Protein AF-A0A974S6L2-F1 (afdb_monomer_lite)

Radius of gyration: 39.84 Å; chains: 1; bounding box: 87×86×102 Å

pLDDT: mean 83.24, std 13.56, range [31.78, 98.56]

Foldseek 3Di:
DAEEEEEEAAQQAQRLLLQQLLCVVCPPDPVYHYYYAYQHHDWFDFHDPLRQVCCCPPVVTHRRVDIYHHDDVVSQVRHQAYEYQDPVVLVSCCLVPVSNNVRYDHLQNLVDPDDPRHQDDCPPHDSVSSNVSSVSSNVSSVSVVVVVVPDPPDPPPPPDCCRVPVPVVVVVVVVSVCVVVDDDDQLLDDDDDPVVVDVVPDPVVVDDFPDAQVDTPDPDCVVVNVVQVVVFVCVCVLQVHPGDDPPQPDLLSVLVVVCVVQHFFAAEEEEADVVLFADCSQQPCVGPN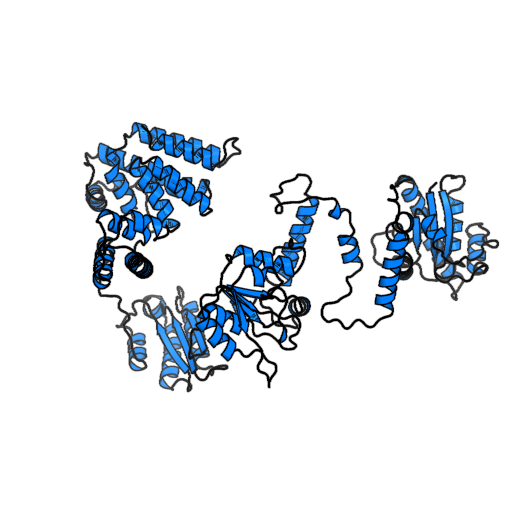VVRYHYDHFHADPPPSHGPLVVVLVCCQVRLGQEYEAEGRDRDDADPLLSVVVSCVVSVHHYHYSCSSCSVVSSVVNHDRNRCSVVVPPDDDDDAAEDEFELDDPALVNNLVSLVVLVVQQADDGDPHLAHEYEHEANCCQPDPVNVVDPVSVVSLVVSLVDLVVPTDHRYHYHYYHDPGDCPDPSNVSVVVRDPDDDPDDPDDDDDDDLVNVLVVLQVVLVVLVADEDPLLSVLLCLQQPPDVVLSNVLSVQVSVVCVVDPDRYHYNVNCVPRRDRDLVSLLVQLLLCLLQLPLVSVLVSLVVNVVVPHDLVRSLVRRQLVSLVLLLLLLVLCVVVVNAQDPFLVRSVVVVVPDPCVSCVPADADPVRHHPSHSSSSSSNSSVVDDNVLSVVLNVLSVVLNVPSVDPHPDDSSRSSSVSSCSSRPD

Structure (mmCIF, N/CA/C/O backbone):
data_AF-A0A974S6L2-F1
#
_entry.id   AF-A0A974S6L2-F1
#
loop_
_atom_site.group_PDB
_atom_site.id
_atom_site.type_symbol
_atom_site.label_atom_id
_atom_site.label_alt_id
_atom_site.label_comp_id
_atom_site.label_asym_id
_atom_site.label_entity_id
_atom_site.label_seq_id
_atom_site.pdbx_PDB_ins_code
_atom_site.Cartn_x
_atom_site.Cartn_y
_atom_site.Cartn_z
_atom_site.occupancy
_atom_site.B_iso_or_equiv
_atom_site.auth_seq_id
_atom_site.auth_comp_id
_atom_site.auth_asym_id
_atom_site.auth_atom_id
_atom_site.pdbx_PDB_model_num
ATOM 1 N N . MET A 1 1 ? 29.147 -1.189 -41.803 1.00 69.25 1 MET A N 1
ATOM 2 C CA . MET A 1 1 ? 28.823 -2.355 -42.649 1.00 69.25 1 MET A CA 1
ATOM 3 C C . MET A 1 1 ? 27.798 -3.178 -41.890 1.00 69.25 1 MET A C 1
ATOM 5 O O . MET A 1 1 ? 28.073 -3.538 -40.750 1.00 69.25 1 MET A O 1
ATOM 9 N N . GLN A 1 2 ? 26.597 -3.354 -42.437 1.00 81.25 2 GLN A N 1
ATOM 10 C CA . GLN A 1 2 ? 25.558 -4.180 -41.818 1.00 81.25 2 GLN A CA 1
ATOM 11 C C . GLN A 1 2 ? 25.940 -5.656 -41.990 1.00 81.25 2 GLN A C 1
ATOM 13 O O . GLN A 1 2 ? 26.439 -6.053 -43.038 1.00 81.25 2 GLN A O 1
ATOM 18 N N . SER A 1 3 ? 25.723 -6.470 -40.961 1.00 89.69 3 SER A N 1
ATOM 19 C CA . SER A 1 3 ? 25.975 -7.914 -41.003 1.00 89.69 3 SER A CA 1
ATOM 20 C C . SER A 1 3 ? 24.705 -8.675 -40.630 1.00 89.69 3 SER A C 1
ATOM 22 O O . SER A 1 3 ? 24.141 -8.449 -39.553 1.00 89.69 3 SER A O 1
ATOM 24 N N . VAL A 1 4 ? 24.241 -9.537 -41.532 1.00 92.75 4 VAL A N 1
ATOM 25 C CA . VAL A 1 4 ? 23.023 -10.340 -41.401 1.00 92.75 4 VAL A CA 1
ATOM 26 C C . VAL A 1 4 ? 23.408 -11.802 -41.204 1.00 92.75 4 VAL A C 1
ATOM 28 O O . VAL A 1 4 ? 24.105 -12.388 -42.034 1.00 92.75 4 VAL A O 1
ATOM 31 N N . LEU A 1 5 ? 22.924 -12.400 -40.118 1.00 95.69 5 LEU A N 1
ATOM 32 C CA . LEU A 1 5 ? 23.161 -13.800 -39.782 1.00 95.69 5 LEU A CA 1
ATOM 33 C C . LEU A 1 5 ? 21.852 -14.593 -39.801 1.00 95.69 5 LEU A C 1
ATOM 35 O O . LEU A 1 5 ? 20.936 -14.310 -39.030 1.00 95.69 5 LEU A O 1
ATOM 39 N N . PHE A 1 6 ? 21.782 -15.636 -40.624 1.00 96.94 6 PHE A N 1
ATOM 40 C CA . PHE A 1 6 ? 20.682 -16.600 -40.603 1.00 96.94 6 PHE A CA 1
ATOM 41 C C . PHE A 1 6 ? 21.025 -17.817 -39.746 1.00 96.94 6 PHE A C 1
ATOM 43 O O . PHE A 1 6 ? 22.041 -18.482 -39.958 1.00 96.94 6 PHE A O 1
ATOM 50 N N . VAL A 1 7 ? 20.142 -18.174 -38.819 1.00 96.44 7 VAL A N 1
ATOM 51 C CA . VAL A 1 7 ? 20.347 -19.293 -37.896 1.00 96.44 7 VAL A CA 1
ATOM 52 C C . VAL A 1 7 ? 19.223 -20.313 -38.047 1.00 96.44 7 VAL A C 1
ATOM 54 O O . VAL A 1 7 ? 18.043 -19.980 -37.990 1.00 96.44 7 VAL A O 1
ATOM 57 N N . CYS A 1 8 ? 19.590 -21.581 -38.231 1.00 94.62 8 CYS A N 1
ATOM 58 C CA . CYS A 1 8 ? 18.655 -22.707 -38.145 1.00 94.62 8 CYS A CA 1
ATOM 59 C C . CYS A 1 8 ? 19.237 -23.825 -37.263 1.00 94.62 8 CYS A C 1
ATOM 61 O O . CYS A 1 8 ? 20.198 -23.595 -36.534 1.00 94.62 8 CYS A O 1
ATOM 63 N N . ALA A 1 9 ? 18.665 -25.032 -37.290 1.00 91.38 9 ALA A N 1
ATOM 64 C CA . ALA A 1 9 ? 19.163 -26.143 -36.478 1.00 91.38 9 ALA A CA 1
ATOM 65 C C . ALA A 1 9 ? 20.554 -26.625 -36.939 1.00 91.38 9 ALA A C 1
ATOM 67 O O . ALA A 1 9 ? 21.530 -26.434 -36.222 1.00 91.38 9 ALA A O 1
ATOM 68 N N . GLY A 1 10 ? 20.654 -27.207 -38.140 1.00 90.06 10 GLY A N 1
ATOM 69 C CA . GLY A 1 10 ? 21.880 -27.871 -38.611 1.00 90.06 10 GLY A CA 1
ATOM 70 C C . GLY A 1 10 ? 22.750 -27.081 -39.594 1.00 90.06 10 GLY A C 1
ATOM 71 O O . GLY A 1 10 ? 23.815 -27.554 -39.959 1.00 90.06 10 GLY A O 1
ATOM 72 N N . ASN A 1 11 ? 22.316 -25.902 -40.057 1.00 95.81 11 ASN A N 1
ATOM 73 C CA . ASN A 1 11 ? 23.003 -25.109 -41.095 1.00 95.81 11 ASN A CA 1
ATOM 74 C C . ASN A 1 11 ? 23.306 -25.860 -42.408 1.00 95.81 11 ASN A C 1
ATOM 76 O O . ASN A 1 11 ? 24.279 -25.572 -43.097 1.00 95.81 11 ASN A O 1
ATOM 80 N N . THR A 1 12 ? 22.433 -26.795 -42.780 1.00 94.06 12 THR A N 1
ATOM 81 C CA . THR A 1 12 ? 22.523 -27.567 -44.031 1.00 94.06 12 THR A CA 1
ATOM 82 C C . THR A 1 12 ? 21.335 -27.337 -44.968 1.00 94.06 12 THR A C 1
ATOM 84 O O . THR A 1 12 ? 21.364 -27.775 -46.110 1.00 94.06 12 THR A O 1
ATOM 87 N N . CYS A 1 13 ? 20.271 -26.664 -44.516 1.00 93.56 13 CYS A N 1
ATOM 88 C CA . CYS A 1 13 ? 19.044 -26.504 -45.300 1.00 93.56 13 CYS A CA 1
ATOM 89 C C . CYS A 1 13 ? 18.473 -25.080 -45.222 1.00 93.56 13 CYS A C 1
ATOM 91 O O . CYS A 1 13 ? 18.769 -24.253 -46.079 1.00 93.56 13 CYS A O 1
ATOM 93 N N . ARG A 1 14 ? 17.703 -24.755 -44.173 1.00 96.06 14 ARG A N 1
ATOM 94 C CA . ARG A 1 14 ? 16.957 -23.484 -44.067 1.00 96.06 14 ARG A CA 1
ATOM 95 C C . ARG A 1 14 ? 17.845 -22.235 -44.067 1.00 96.06 14 ARG A C 1
ATOM 97 O O . ARG A 1 14 ? 17.614 -21.327 -44.857 1.00 96.06 14 ARG A O 1
ATOM 104 N N . SER A 1 15 ? 18.861 -22.174 -43.199 1.00 96.25 15 SER A N 1
ATOM 105 C CA . SER A 1 15 ? 19.724 -20.984 -43.122 1.00 96.25 15 SER A CA 1
ATOM 106 C C . SER A 1 15 ? 20.650 -20.783 -44.332 1.00 96.25 15 SER A C 1
ATOM 108 O O . SER A 1 15 ? 20.772 -19.634 -44.748 1.00 96.25 15 SER A O 1
ATOM 110 N N . PRO A 1 16 ? 21.201 -21.835 -44.975 1.00 96.50 16 PRO A N 1
ATOM 111 C CA . PRO A 1 16 ? 21.892 -21.688 -46.261 1.00 96.50 16 PRO A CA 1
ATOM 112 C C . PRO A 1 16 ? 20.979 -21.203 -47.391 1.00 96.50 16 PRO A C 1
ATOM 114 O O . PRO A 1 16 ? 21.386 -20.344 -48.168 1.00 96.50 16 PRO A O 1
ATOM 117 N N . MET A 1 17 ? 19.730 -21.692 -47.461 1.00 96.62 17 MET A N 1
ATOM 118 C CA . MET A 1 17 ? 18.756 -21.189 -48.439 1.00 96.62 17 MET A CA 1
ATOM 119 C C . MET A 1 17 ? 18.485 -19.695 -48.243 1.00 96.62 17 MET A C 1
ATOM 121 O O . MET A 1 17 ? 18.518 -18.938 -49.210 1.00 96.62 17 MET A O 1
ATOM 125 N N . ALA A 1 18 ? 18.275 -19.257 -47.000 1.00 96.25 18 ALA A N 1
ATOM 126 C CA . ALA A 1 18 ? 18.047 -17.847 -46.688 1.00 96.25 18 ALA A CA 1
ATOM 127 C C . ALA A 1 18 ? 19.261 -16.958 -47.021 1.00 96.25 18 ALA A C 1
ATOM 129 O O . ALA A 1 18 ? 19.095 -15.904 -47.634 1.00 96.25 18 ALA A O 1
ATOM 130 N N . GLU A 1 19 ? 20.476 -17.404 -46.680 1.00 96.25 19 GLU A N 1
ATOM 131 C CA . GLU A 1 19 ? 21.725 -16.713 -47.027 1.00 96.25 19 GLU A CA 1
ATOM 132 C C . GLU A 1 19 ? 21.872 -16.547 -48.544 1.00 96.25 19 GLU A C 1
ATOM 134 O O . GLU A 1 19 ? 22.119 -15.439 -49.023 1.00 96.25 19 GLU A O 1
ATOM 139 N N . ALA A 1 20 ? 21.693 -17.631 -49.299 1.00 95.81 20 ALA A N 1
ATOM 140 C CA . ALA A 1 20 ? 21.853 -17.649 -50.747 1.00 95.81 20 ALA A CA 1
ATOM 141 C C . ALA A 1 20 ? 20.822 -16.754 -51.457 1.00 95.81 20 ALA A C 1
ATOM 143 O O . ALA A 1 20 ? 21.174 -15.962 -52.334 1.00 95.81 20 ALA A O 1
ATOM 144 N N . LEU A 1 21 ? 19.557 -16.826 -51.032 1.00 95.50 21 LEU A N 1
ATOM 145 C CA . LEU A 1 21 ? 18.475 -16.001 -51.568 1.00 95.50 21 LEU A CA 1
ATOM 146 C C . LEU A 1 21 ? 18.695 -14.511 -51.280 1.00 95.50 21 LEU A C 1
ATOM 148 O O . LEU A 1 21 ? 18.502 -13.690 -52.178 1.00 95.50 21 LEU A O 1
ATOM 152 N N . LEU A 1 22 ? 19.144 -14.146 -50.070 1.00 93.12 22 LEU A N 1
ATOM 153 C CA . LEU A 1 22 ? 19.432 -12.745 -49.752 1.00 93.12 22 LEU A CA 1
ATOM 154 C C . LEU A 1 22 ? 20.644 -12.232 -50.537 1.00 93.12 22 LEU A C 1
ATOM 156 O O . LEU A 1 22 ? 20.583 -11.134 -51.081 1.00 93.12 22 LEU A O 1
ATOM 160 N N . LYS A 1 23 ? 21.715 -13.029 -50.658 1.00 93.06 23 LYS A N 1
ATOM 161 C CA . LYS A 1 23 ? 22.891 -12.672 -51.471 1.00 93.06 23 LYS A CA 1
ATOM 162 C C . LYS A 1 23 ? 22.513 -12.389 -52.924 1.00 93.06 23 LYS A C 1
ATOM 164 O O . LYS A 1 23 ? 22.957 -11.387 -53.474 1.00 93.06 23 LYS A O 1
ATOM 169 N N . LYS A 1 24 ? 21.641 -13.212 -53.518 1.00 92.00 24 LYS A N 1
ATOM 170 C CA . LYS A 1 24 ? 21.125 -12.973 -54.874 1.00 92.00 24 LYS A CA 1
ATOM 171 C C . LYS A 1 24 ? 20.334 -11.665 -54.977 1.00 92.00 24 LYS A C 1
ATOM 173 O O . LYS A 1 24 ? 20.455 -10.972 -55.978 1.00 92.00 24 LYS A O 1
ATOM 178 N N . LEU A 1 25 ? 19.533 -11.328 -53.965 1.00 89.62 25 LEU A N 1
ATOM 179 C CA . LEU A 1 25 ? 18.742 -10.091 -53.946 1.00 89.62 25 LEU A CA 1
ATOM 180 C C . LEU A 1 25 ? 19.584 -8.827 -53.727 1.00 89.62 25 LEU A C 1
ATOM 182 O O . LEU A 1 25 ? 19.201 -7.760 -54.196 1.00 89.62 25 LEU A O 1
ATOM 186 N N . LEU A 1 26 ? 20.702 -8.931 -53.005 1.00 88.56 26 LEU A N 1
ATOM 187 C CA . LEU A 1 26 ? 21.591 -7.800 -52.732 1.00 88.56 26 LEU A CA 1
ATOM 188 C C . LEU A 1 26 ? 22.419 -7.374 -53.955 1.00 88.56 26 LEU A C 1
ATOM 190 O O . LEU A 1 26 ? 22.879 -6.232 -53.985 1.00 88.56 26 LEU A O 1
ATOM 194 N N . CYS A 1 27 ? 22.578 -8.242 -54.962 1.00 81.31 27 CYS A N 1
ATOM 195 C CA . CYS A 1 27 ? 23.383 -7.996 -56.164 1.00 81.31 27 CYS A CA 1
ATOM 196 C C . CYS A 1 27 ? 24.783 -7.436 -55.818 1.00 81.31 27 CYS A C 1
ATOM 198 O O . CYS A 1 27 ? 25.618 -8.172 -55.299 1.00 81.31 27 CYS A O 1
ATOM 200 N N . ASP A 1 28 ? 25.014 -6.136 -56.062 1.00 76.12 28 ASP A N 1
ATOM 201 C CA . ASP A 1 28 ? 26.294 -5.435 -55.873 1.00 76.12 28 ASP A CA 1
ATOM 202 C C . ASP A 1 28 ? 26.388 -4.614 -54.567 1.00 76.12 28 ASP A C 1
ATOM 204 O O . ASP A 1 28 ? 27.346 -3.851 -54.388 1.00 76.12 28 ASP A O 1
ATOM 208 N N . ARG A 1 29 ? 25.427 -4.725 -53.633 1.00 81.50 29 ARG A N 1
ATOM 209 C CA . ARG A 1 29 ? 25.523 -4.035 -52.330 1.00 81.50 29 ARG A CA 1
ATOM 210 C C . ARG A 1 29 ? 26.719 -4.550 -51.530 1.00 81.50 29 ARG A C 1
ATOM 212 O O . ARG A 1 29 ? 26.717 -5.679 -51.050 1.00 81.50 29 ARG A O 1
ATOM 219 N N . LYS A 1 30 ? 27.729 -3.695 -51.345 1.00 78.50 30 LYS A N 1
ATOM 220 C CA . LYS A 1 30 ? 28.948 -4.002 -50.567 1.00 78.50 30 LYS A CA 1
ATOM 221 C C . LYS A 1 30 ? 28.870 -3.576 -49.100 1.00 78.50 30 LYS A C 1
ATOM 223 O O . LYS A 1 30 ? 29.778 -3.858 -48.327 1.00 78.50 30 LYS A O 1
ATOM 228 N N . ASP A 1 31 ? 27.814 -2.876 -48.716 1.00 83.56 31 ASP A N 1
ATOM 229 C CA . ASP A 1 31 ? 27.569 -2.381 -47.362 1.00 83.56 31 ASP A CA 1
ATOM 230 C C . ASP A 1 31 ? 26.888 -3.415 -46.450 1.00 83.56 31 ASP A C 1
ATOM 232 O O . ASP A 1 31 ? 26.878 -3.218 -45.229 1.00 83.56 31 ASP A O 1
ATOM 236 N N . VAL A 1 32 ? 26.379 -4.515 -47.024 1.00 86.94 32 VAL A N 1
ATOM 237 C CA . VAL A 1 32 ? 25.699 -5.611 -46.324 1.00 86.94 32 VAL A CA 1
ATOM 238 C C . VAL A 1 32 ? 26.458 -6.920 -46.513 1.00 86.94 32 VAL A C 1
ATOM 240 O O . VAL A 1 32 ? 26.671 -7.392 -47.626 1.00 86.94 32 VAL A O 1
ATOM 243 N N . GLU A 1 33 ? 26.811 -7.550 -45.403 1.00 90.81 33 GLU A N 1
ATOM 244 C CA . GLU A 1 33 ? 27.463 -8.849 -45.369 1.00 90.81 33 GLU A CA 1
ATOM 245 C C . GLU A 1 33 ? 26.489 -9.917 -44.857 1.00 90.81 33 GLU A C 1
ATOM 247 O O . GLU A 1 33 ? 25.816 -9.703 -43.849 1.00 90.81 33 GLU A O 1
ATOM 252 N N . VAL A 1 34 ? 26.404 -11.074 -45.523 1.00 93.50 34 VAL A N 1
ATOM 253 C CA . VAL A 1 34 ? 25.413 -12.117 -45.199 1.00 93.50 34 VAL A CA 1
ATOM 254 C C . VAL A 1 34 ? 26.086 -13.454 -44.923 1.00 93.50 34 VAL A C 1
ATOM 256 O O . VAL A 1 34 ? 26.905 -13.922 -45.719 1.00 93.50 34 VAL A O 1
ATOM 259 N N . TRP A 1 35 ? 25.683 -14.082 -43.821 1.00 94.06 35 TRP A N 1
ATOM 260 C CA . TRP A 1 35 ? 26.220 -15.346 -43.329 1.00 94.06 35 TRP A CA 1
ATOM 261 C C . TRP A 1 35 ? 25.107 -16.246 -42.790 1.00 94.06 35 TRP A C 1
ATOM 263 O O . TRP A 1 35 ? 24.024 -15.778 -42.429 1.00 94.06 35 TRP A O 1
ATOM 273 N N . SER A 1 36 ? 25.392 -17.540 -42.652 1.00 96.38 36 SER A N 1
ATOM 274 C CA . SER A 1 36 ? 24.531 -18.474 -41.931 1.00 96.38 36 SER A CA 1
ATOM 275 C C . SER A 1 36 ? 25.306 -19.374 -40.974 1.00 96.38 36 SER A C 1
ATOM 277 O O . SER A 1 36 ? 26.464 -19.707 -41.215 1.00 96.38 36 SER A O 1
ATOM 279 N N . ALA A 1 37 ? 24.650 -19.778 -39.886 1.00 96.56 37 ALA A N 1
ATOM 280 C CA . ALA A 1 37 ? 25.166 -20.719 -38.894 1.00 96.56 37 ALA A CA 1
ATOM 281 C C . ALA A 1 37 ? 24.037 -21.606 -38.339 1.00 96.56 37 ALA A C 1
ATOM 283 O O . ALA A 1 37 ? 22.864 -21.468 -38.728 1.00 96.56 37 ALA A O 1
ATOM 284 N N . GLY A 1 38 ? 24.377 -22.564 -37.472 1.00 94.06 38 GLY A N 1
ATOM 285 C CA . GLY A 1 38 ? 23.402 -23.486 -36.885 1.00 94.06 38 GLY A CA 1
ATOM 286 C C . GLY A 1 38 ? 23.594 -23.719 -35.394 1.00 94.06 38 GLY A C 1
ATOM 287 O O . GLY A 1 38 ? 24.715 -23.893 -34.932 1.00 94.06 38 GLY A O 1
ATOM 288 N N . LEU A 1 39 ? 22.485 -23.749 -34.651 1.00 88.50 39 LEU A N 1
ATOM 289 C CA . LEU A 1 39 ? 22.474 -23.956 -33.194 1.00 88.50 39 LEU A CA 1
ATOM 290 C C . LEU A 1 39 ? 23.017 -25.332 -32.779 1.00 88.50 39 LEU A C 1
ATOM 292 O O . LEU A 1 39 ? 23.570 -25.459 -31.696 1.00 88.50 39 LEU A O 1
ATOM 296 N N . HIS A 1 40 ? 22.850 -26.340 -33.639 1.00 84.88 40 HIS A N 1
ATOM 297 C CA . HIS A 1 40 ? 23.263 -27.734 -33.420 1.00 84.88 40 HIS A CA 1
ATOM 298 C C . HIS A 1 40 ? 24.044 -28.273 -34.625 1.00 84.88 40 HIS A C 1
ATOM 300 O O . HIS A 1 40 ? 23.980 -29.459 -34.944 1.00 84.88 40 HIS A O 1
ATOM 306 N N . ALA A 1 41 ? 24.705 -27.389 -35.376 1.00 85.31 41 ALA A N 1
ATOM 307 C CA . ALA A 1 41 ? 25.393 -27.782 -36.596 1.00 85.31 41 ALA A CA 1
ATOM 308 C C . ALA A 1 41 ? 26.688 -28.534 -36.282 1.00 85.31 41 ALA A C 1
ATOM 310 O O . ALA A 1 41 ? 27.543 -28.048 -35.543 1.00 85.31 41 ALA A O 1
ATOM 311 N N . LEU A 1 42 ? 26.867 -29.685 -36.929 1.00 81.44 42 LEU A N 1
ATOM 312 C CA . LEU A 1 42 ? 28.190 -30.277 -37.085 1.00 81.44 42 LEU A CA 1
ATOM 313 C C . LEU A 1 42 ? 29.004 -29.393 -38.030 1.00 81.44 42 LEU A C 1
ATOM 315 O O . LEU A 1 42 ? 28.463 -28.852 -38.996 1.00 81.44 42 LEU A O 1
ATOM 319 N N . SER A 1 43 ? 30.295 -29.227 -37.757 1.00 84.56 43 SER A N 1
ATOM 320 C CA . SER A 1 43 ? 31.164 -28.454 -38.642 1.00 84.56 43 SER A CA 1
ATOM 321 C C . SER A 1 43 ? 31.400 -29.208 -39.954 1.00 84.56 43 SER A C 1
ATOM 323 O O . SER A 1 43 ? 31.615 -30.419 -39.949 1.00 84.56 43 SER A O 1
ATOM 325 N N . ASN A 1 44 ? 31.399 -28.476 -41.067 1.00 90.38 44 ASN A N 1
ATOM 326 C CA . ASN A 1 44 ? 31.810 -28.937 -42.391 1.00 90.38 44 ASN A CA 1
ATOM 327 C C . ASN A 1 44 ? 30.892 -29.966 -43.089 1.00 90.38 44 ASN A C 1
ATOM 329 O O . ASN A 1 44 ? 31.326 -30.639 -44.025 1.00 90.38 44 ASN A O 1
ATOM 333 N N . ALA A 1 45 ? 29.620 -30.079 -42.697 1.00 89.81 45 ALA A N 1
ATOM 334 C CA . ALA A 1 45 ? 28.645 -30.883 -43.432 1.00 89.81 45 ALA A CA 1
ATOM 335 C C . ALA A 1 45 ? 28.185 -30.156 -44.715 1.00 89.81 45 ALA A C 1
ATOM 337 O O . ALA A 1 45 ? 28.045 -28.925 -44.717 1.00 89.81 45 ALA A O 1
ATOM 338 N N . PRO A 1 46 ? 27.947 -30.887 -45.820 1.00 93.69 46 PRO A N 1
ATOM 339 C CA . PRO A 1 46 ? 27.420 -30.299 -47.045 1.00 93.69 46 PRO A CA 1
ATOM 340 C C . PRO A 1 46 ? 25.953 -29.868 -46.872 1.00 93.69 46 PRO A C 1
ATOM 342 O O . PRO A 1 46 ? 25.255 -30.362 -45.977 1.00 93.69 46 PRO A O 1
ATOM 345 N N . PRO A 1 47 ? 25.445 -28.970 -47.733 1.00 93.62 47 PRO A N 1
ATOM 346 C CA . PRO A 1 47 ? 24.018 -28.690 -47.783 1.00 93.62 47 PRO A CA 1
ATOM 347 C C . PRO A 1 47 ? 23.213 -29.946 -48.146 1.00 93.62 47 PRO A C 1
ATOM 349 O O . PRO A 1 47 ? 23.689 -30.856 -48.827 1.00 93.62 47 PRO A O 1
ATOM 352 N N . SER A 1 48 ? 21.956 -29.974 -47.714 1.00 93.88 48 SER A N 1
ATOM 353 C CA . SER A 1 48 ? 20.984 -30.998 -48.085 1.00 93.88 48 SER A CA 1
ATOM 354 C C . SER A 1 48 ? 20.846 -31.068 -49.605 1.00 93.88 48 SER A C 1
ATOM 356 O O . SER A 1 48 ? 20.593 -30.045 -50.237 1.00 93.88 48 SER A O 1
ATOM 358 N N . GLN A 1 49 ? 20.901 -32.274 -50.179 1.00 92.56 49 GLN A N 1
ATOM 359 C CA . GLN A 1 49 ? 20.804 -32.486 -51.630 1.00 92.56 49 GLN A CA 1
ATOM 360 C C . GLN A 1 49 ? 19.563 -31.816 -52.235 1.00 92.56 49 GLN A C 1
ATOM 362 O O . GLN A 1 49 ? 19.689 -31.074 -53.200 1.00 92.56 49 GLN A O 1
ATOM 367 N N . PHE A 1 50 ? 18.392 -31.975 -51.608 1.00 94.50 50 PHE A N 1
ATOM 368 C CA . PHE A 1 50 ? 17.157 -31.314 -52.050 1.00 94.50 50 PHE A CA 1
ATOM 369 C C . PHE A 1 50 ? 17.190 -29.783 -51.953 1.00 94.50 50 PHE A C 1
ATOM 371 O O . PHE A 1 50 ? 16.578 -29.115 -52.780 1.00 94.50 50 PHE A O 1
ATOM 378 N N . ALA A 1 51 ? 17.915 -29.207 -50.986 1.00 92.50 51 ALA A N 1
ATOM 379 C CA . ALA A 1 51 ? 18.062 -27.754 -50.897 1.00 92.50 51 ALA A CA 1
ATOM 380 C C . ALA A 1 51 ? 18.952 -27.227 -52.034 1.00 92.50 51 ALA A C 1
ATOM 382 O O . ALA A 1 51 ? 18.593 -26.245 -52.680 1.00 92.50 51 ALA A O 1
ATOM 383 N N . SER A 1 52 ? 20.065 -27.914 -52.320 1.00 93.69 52 SER A N 1
ATOM 384 C CA . SER A 1 52 ? 20.941 -27.592 -53.454 1.00 93.69 52 SER A CA 1
ATOM 385 C C . SER A 1 52 ? 20.224 -27.756 -54.790 1.00 93.69 52 SER A C 1
ATOM 387 O O . SER A 1 52 ? 20.298 -26.870 -55.634 1.00 93.69 52 SER A O 1
ATOM 389 N N . GLN A 1 53 ? 19.494 -28.861 -54.962 1.00 92.94 53 GLN A N 1
ATOM 390 C CA . GLN A 1 53 ? 18.743 -29.156 -56.177 1.00 92.94 53 GLN A CA 1
ATOM 391 C C . GLN A 1 53 ? 17.708 -28.064 -56.469 1.00 92.94 53 GLN A C 1
ATOM 393 O O . GLN A 1 53 ? 17.720 -27.489 -57.551 1.00 92.94 53 GLN A O 1
ATOM 398 N N . ILE A 1 54 ? 16.856 -27.725 -55.497 1.00 95.06 54 ILE A N 1
ATOM 399 C CA . ILE A 1 54 ? 15.777 -26.747 -55.700 1.00 95.06 54 ILE A CA 1
ATOM 400 C C . ILE A 1 54 ? 16.326 -25.342 -55.946 1.00 95.06 54 ILE A C 1
ATOM 402 O O . ILE A 1 54 ? 15.810 -24.630 -56.806 1.00 95.06 54 ILE A O 1
ATOM 406 N N . LEU A 1 55 ? 17.368 -24.921 -55.221 1.00 94.88 55 LEU A N 1
ATOM 407 C CA . LEU A 1 55 ? 17.982 -23.619 -55.480 1.00 94.88 55 LEU A CA 1
ATOM 408 C C . LEU A 1 55 ? 18.633 -23.555 -56.863 1.00 94.88 55 LEU A C 1
ATOM 410 O O . LEU A 1 55 ? 18.518 -22.526 -57.526 1.00 94.88 55 LEU A O 1
ATOM 414 N N . GLN A 1 56 ? 19.270 -24.634 -57.318 1.00 94.19 56 GLN A N 1
ATOM 415 C CA . GLN A 1 56 ? 19.888 -24.682 -58.638 1.00 94.19 56 GLN A CA 1
ATOM 416 C C . GLN A 1 56 ? 18.839 -24.700 -59.759 1.00 94.19 56 GLN A C 1
ATOM 418 O O . GLN A 1 56 ? 18.960 -23.937 -60.715 1.00 94.19 56 GLN A O 1
ATOM 423 N N . GLU A 1 57 ? 17.816 -25.549 -59.646 1.00 93.12 57 GLU A N 1
ATOM 424 C CA . GLU A 1 57 ? 16.799 -25.754 -60.686 1.00 93.12 57 GLU A CA 1
ATOM 425 C C . GLU A 1 57 ? 15.808 -24.585 -60.787 1.00 93.12 57 GLU A C 1
ATOM 427 O O . GLU A 1 57 ? 15.440 -24.190 -61.892 1.00 93.12 57 GLU A O 1
ATOM 432 N N . GLU A 1 58 ? 15.376 -24.013 -59.659 1.00 94.75 58 GLU A N 1
ATOM 433 C CA . GLU A 1 58 ? 14.293 -23.014 -59.645 1.00 94.75 58 GLU A CA 1
ATOM 434 C C . GLU A 1 58 ? 14.787 -21.581 -59.460 1.00 94.75 58 GLU A C 1
ATOM 436 O O . GLU A 1 58 ? 14.131 -20.636 -59.896 1.00 94.75 58 GLU A O 1
ATOM 441 N N . GLU A 1 59 ? 15.932 -21.399 -58.803 1.00 93.19 59 GLU A N 1
ATOM 442 C CA . GLU A 1 59 ? 16.486 -20.076 -58.514 1.00 93.19 59 GLU A CA 1
ATOM 443 C C . GLU A 1 59 ? 17.828 -19.833 -59.221 1.00 93.19 59 GLU A C 1
ATOM 445 O O . GLU A 1 59 ? 18.316 -18.704 -59.196 1.00 93.19 59 GLU A O 1
ATOM 450 N N . GLY A 1 60 ? 18.428 -20.834 -59.874 1.00 93.25 60 GLY A N 1
ATOM 451 C CA . GLY A 1 60 ? 19.737 -20.711 -60.522 1.00 93.25 60 GLY A CA 1
ATOM 452 C C . GLY A 1 60 ? 20.884 -20.400 -59.553 1.00 93.25 60 GLY A C 1
ATOM 453 O O . GLY A 1 60 ? 21.820 -19.704 -59.941 1.00 93.25 60 GLY A O 1
ATOM 454 N N . ILE A 1 61 ? 20.796 -20.838 -58.290 1.00 95.12 61 ILE A N 1
ATOM 455 C CA . ILE A 1 61 ? 21.813 -20.587 -57.257 1.00 95.12 61 ILE A CA 1
ATOM 456 C C . ILE A 1 61 ? 22.491 -21.897 -56.853 1.00 95.12 61 ILE A C 1
ATOM 458 O O . ILE A 1 61 ? 21.839 -22.785 -56.306 1.00 95.12 61 ILE A O 1
ATOM 462 N N . ASP A 1 62 ? 23.810 -21.972 -57.037 1.00 93.94 62 ASP A N 1
ATOM 463 C CA . ASP A 1 62 ? 24.615 -23.093 -56.551 1.00 93.94 62 ASP A CA 1
ATOM 464 C C . ASP A 1 62 ? 25.073 -22.857 -55.102 1.00 93.94 62 ASP A C 1
ATOM 466 O O . ASP A 1 62 ? 25.821 -21.920 -54.812 1.00 93.94 62 ASP A O 1
ATOM 470 N N . ILE A 1 63 ? 24.644 -23.729 -54.185 1.00 94.81 63 ILE A N 1
ATOM 471 C CA . ILE A 1 63 ? 25.101 -23.739 -52.786 1.00 94.81 63 ILE A CA 1
ATOM 472 C C . ILE A 1 63 ? 25.992 -24.941 -52.455 1.00 94.81 63 ILE A C 1
ATOM 474 O O . ILE A 1 63 ? 26.317 -25.139 -51.288 1.00 94.81 63 ILE A O 1
ATOM 478 N N . SER A 1 64 ? 26.410 -25.746 -53.436 1.00 92.19 64 SER A N 1
ATOM 479 C CA . SER A 1 64 ? 27.199 -26.976 -53.238 1.00 92.19 64 SER A CA 1
ATOM 480 C C . SER A 1 64 ? 28.530 -26.759 -52.498 1.00 92.19 64 SER A C 1
ATOM 482 O O . SER A 1 64 ? 29.031 -27.653 -51.804 1.00 92.19 64 SER A O 1
ATOM 484 N N . SER A 1 65 ? 29.081 -25.548 -52.587 1.00 92.12 65 SER A N 1
ATOM 485 C CA . SER A 1 65 ? 30.285 -25.108 -51.877 1.00 92.12 65 SER A CA 1
ATOM 486 C C . SER A 1 65 ? 30.039 -24.724 -50.412 1.00 92.12 65 SER A C 1
ATOM 488 O O . SER A 1 65 ? 30.995 -24.652 -49.640 1.00 92.12 65 SER A O 1
ATOM 490 N N . HIS A 1 66 ? 28.782 -24.524 -49.992 1.00 95.31 66 HIS A N 1
ATOM 491 C CA . HIS A 1 66 ? 28.437 -24.214 -48.604 1.00 95.31 66 HIS A CA 1
ATOM 492 C C . HIS A 1 66 ? 28.890 -25.334 -47.668 1.00 95.31 66 HIS A C 1
ATOM 494 O O . HIS A 1 66 ? 28.805 -26.523 -47.986 1.00 95.31 66 HIS A O 1
ATOM 500 N N . ARG A 1 67 ? 29.349 -24.952 -46.480 1.00 96.12 67 ARG A N 1
ATOM 501 C CA . ARG A 1 67 ? 29.700 -25.873 -45.403 1.00 96.12 67 ARG A CA 1
ATOM 502 C C . ARG A 1 67 ? 29.036 -25.409 -44.122 1.00 96.12 67 ARG A C 1
ATOM 504 O O . ARG A 1 67 ? 29.083 -24.221 -43.790 1.00 96.12 67 ARG A O 1
ATOM 511 N N . SER A 1 68 ? 28.389 -26.344 -43.432 1.00 94.12 68 SER A N 1
ATOM 512 C CA . SER A 1 68 ? 27.730 -26.048 -42.169 1.00 94.12 68 SER A CA 1
ATOM 513 C C . SER A 1 68 ? 28.747 -25.590 -41.130 1.00 94.12 68 SER A C 1
ATOM 515 O O . SER A 1 68 ? 29.865 -26.107 -41.052 1.00 94.12 68 SER A O 1
ATOM 517 N N . ARG A 1 69 ? 28.349 -24.619 -40.315 1.00 94.50 69 ARG A N 1
ATOM 518 C CA . ARG A 1 69 ? 29.165 -24.095 -39.223 1.00 94.50 69 ARG A CA 1
ATOM 519 C C . ARG A 1 69 ? 28.345 -23.993 -37.935 1.00 94.50 69 ARG A C 1
ATOM 521 O O . ARG A 1 69 ? 27.193 -23.537 -37.994 1.00 94.50 69 ARG A O 1
ATOM 528 N N . PRO A 1 70 ? 28.901 -24.415 -36.785 1.00 92.50 70 PRO A N 1
ATOM 529 C CA . PRO A 1 70 ? 28.262 -24.203 -35.496 1.00 92.50 70 PRO A CA 1
ATOM 530 C C . PRO A 1 70 ? 28.138 -22.706 -35.218 1.00 92.50 70 PRO A C 1
ATOM 532 O O . PRO A 1 70 ? 29.003 -21.905 -35.581 1.00 92.50 70 PRO A O 1
ATOM 535 N N . LEU A 1 71 ? 27.031 -22.322 -34.595 1.00 92.88 71 LEU A N 1
ATOM 536 C CA . LEU A 1 71 ? 26.863 -20.975 -34.083 1.00 92.88 71 LEU A CA 1
ATOM 537 C C . LEU A 1 71 ? 27.848 -20.763 -32.928 1.00 92.88 71 LEU A C 1
ATOM 539 O O . LEU A 1 71 ? 27.965 -21.600 -32.043 1.00 92.88 71 LEU A O 1
ATOM 543 N N . MET A 1 72 ? 28.553 -19.636 -32.969 1.00 87.69 72 MET A N 1
ATOM 544 C CA . MET A 1 72 ? 29.614 -19.276 -32.030 1.00 87.69 72 MET A CA 1
ATOM 545 C C . MET A 1 72 ? 29.414 -17.819 -31.633 1.00 87.69 72 MET A C 1
ATOM 547 O O . MET A 1 72 ? 28.798 -17.048 -32.373 1.00 87.69 72 MET A O 1
ATOM 551 N N . GLU A 1 73 ? 29.968 -17.423 -30.496 1.00 79.94 73 GLU A N 1
ATOM 552 C CA . GLU A 1 73 ? 29.818 -16.068 -29.966 1.00 79.94 73 GLU A CA 1
ATOM 553 C C . GLU A 1 73 ? 30.393 -14.984 -30.895 1.00 79.94 73 GLU A C 1
ATOM 555 O O . GLU A 1 73 ? 29.835 -13.895 -31.009 1.00 79.94 73 GLU A O 1
ATOM 560 N N . GLU A 1 74 ? 31.452 -15.290 -31.648 1.00 81.19 74 GLU A N 1
ATOM 561 C CA . GLU A 1 74 ? 31.988 -14.395 -32.684 1.00 81.19 74 GLU A CA 1
ATOM 562 C C . GLU A 1 74 ? 30.955 -14.047 -33.769 1.00 81.19 74 GLU A C 1
ATOM 564 O O . GLU A 1 74 ? 30.862 -12.893 -34.194 1.00 81.19 74 GLU A O 1
ATOM 569 N N . HIS A 1 75 ? 30.122 -15.017 -34.165 1.00 88.44 75 HIS A N 1
ATOM 570 C CA . HIS A 1 75 ? 29.067 -14.816 -35.153 1.00 88.44 75 HIS A CA 1
ATOM 571 C C . HIS A 1 75 ? 27.995 -13.871 -34.603 1.00 88.44 75 HIS A C 1
ATOM 573 O O . HIS A 1 75 ? 27.519 -12.990 -35.317 1.00 88.44 75 HIS A O 1
ATOM 579 N N . ILE A 1 76 ? 27.654 -14.027 -33.320 1.00 85.12 76 ILE A N 1
ATOM 580 C CA . ILE A 1 76 ? 26.694 -13.170 -32.620 1.00 85.12 76 ILE A CA 1
ATOM 581 C C . ILE A 1 76 ? 27.225 -11.746 -32.509 1.00 85.12 76 ILE A C 1
ATOM 583 O O . ILE A 1 76 ? 26.509 -10.809 -32.853 1.00 85.12 76 ILE A O 1
ATOM 587 N N . ARG A 1 77 ? 28.480 -11.573 -32.081 1.00 81.06 77 ARG A N 1
ATOM 588 C CA . ARG A 1 77 ? 29.104 -10.252 -31.931 1.00 81.06 77 ARG A CA 1
ATOM 589 C C . ARG A 1 77 ? 29.145 -9.486 -33.248 1.00 81.06 77 ARG A C 1
ATOM 591 O O . ARG A 1 77 ? 28.770 -8.316 -33.264 1.00 81.06 77 ARG A O 1
ATOM 598 N N . ARG A 1 78 ? 29.519 -10.154 -34.343 1.00 83.31 78 ARG A N 1
ATOM 599 C CA . ARG A 1 78 ? 29.603 -9.550 -35.682 1.00 83.31 78 ARG A CA 1
ATOM 600 C C . ARG A 1 78 ? 28.236 -9.208 -36.276 1.00 83.31 78 ARG A C 1
ATOM 602 O O . ARG A 1 78 ? 28.136 -8.241 -37.028 1.00 83.31 78 ARG A O 1
ATOM 609 N N . ALA A 1 79 ? 27.196 -9.980 -35.963 1.00 87.00 79 ALA A N 1
ATOM 610 C CA . ALA A 1 79 ? 25.876 -9.797 -36.550 1.00 87.00 79 ALA A CA 1
ATOM 611 C C . ALA A 1 79 ? 25.186 -8.527 -36.028 1.00 87.00 79 ALA A C 1
ATOM 613 O O . ALA A 1 79 ? 24.943 -8.358 -34.834 1.00 87.00 79 ALA A O 1
ATOM 614 N N . THR A 1 80 ? 24.787 -7.652 -36.947 1.00 84.62 80 THR A N 1
ATOM 615 C CA . THR A 1 80 ? 23.894 -6.522 -36.642 1.00 84.62 80 THR A CA 1
ATOM 616 C C . THR A 1 80 ? 22.434 -6.965 -36.561 1.00 84.62 80 THR A C 1
ATOM 618 O O . THR A 1 80 ? 21.668 -6.401 -35.790 1.00 84.62 80 THR A O 1
ATOM 621 N N . HIS A 1 81 ? 22.067 -7.999 -37.327 1.00 86.56 81 HIS A N 1
ATOM 622 C CA . HIS A 1 81 ? 20.723 -8.566 -37.389 1.00 86.56 81 HIS A CA 1
ATOM 623 C C . HIS A 1 81 ? 20.820 -10.091 -37.464 1.00 86.56 81 HIS A C 1
ATOM 625 O O . HIS A 1 81 ? 21.593 -10.628 -38.262 1.00 86.56 81 HIS A O 1
ATOM 631 N N . ILE A 1 82 ? 20.035 -10.790 -36.647 1.00 92.75 82 ILE A N 1
ATOM 632 C CA . ILE A 1 82 ? 20.006 -12.251 -36.579 1.00 92.75 82 ILE A CA 1
ATOM 633 C C . ILE A 1 82 ? 18.587 -12.727 -36.887 1.00 92.75 82 ILE A C 1
ATOM 635 O O . ILE A 1 82 ? 17.643 -12.373 -36.185 1.00 92.75 82 ILE A O 1
ATOM 639 N N . PHE A 1 83 ? 18.430 -13.564 -37.908 1.00 93.56 83 PHE A N 1
ATOM 640 C CA . PHE A 1 83 ? 17.143 -14.142 -38.285 1.00 93.56 83 PHE A CA 1
ATOM 641 C C . PHE A 1 83 ? 17.114 -15.640 -37.993 1.00 93.56 83 PHE A C 1
ATOM 643 O O . PHE A 1 83 ? 17.950 -16.400 -38.488 1.00 93.56 83 PHE A O 1
ATOM 650 N N . VAL A 1 84 ? 16.132 -16.071 -37.205 1.00 94.69 84 VAL A N 1
ATOM 651 C CA . VAL A 1 84 ? 15.903 -17.479 -36.843 1.00 94.69 84 VAL A CA 1
ATOM 652 C C . VAL A 1 84 ? 14.645 -18.022 -37.523 1.00 94.69 84 VAL A C 1
ATOM 654 O O . VAL A 1 84 ? 13.744 -17.266 -37.890 1.00 94.69 84 VAL A O 1
ATOM 657 N N . MET A 1 85 ? 14.567 -19.345 -37.688 1.00 93.81 85 MET A N 1
ATOM 658 C CA . MET A 1 85 ? 13.483 -19.988 -38.445 1.00 93.81 85 MET A CA 1
ATOM 659 C C . MET A 1 85 ? 12.256 -20.320 -37.593 1.00 93.81 85 MET A C 1
ATOM 661 O O . MET A 1 85 ? 11.186 -20.536 -38.149 1.00 93.81 85 MET A O 1
ATOM 665 N N . SER A 1 86 ? 12.388 -20.394 -36.266 1.00 90.94 86 SER A N 1
ATOM 666 C CA . SER A 1 86 ? 11.272 -20.705 -35.365 1.00 90.94 86 SER A CA 1
ATOM 667 C C . SER A 1 86 ? 11.402 -20.057 -33.988 1.00 90.94 86 SER A C 1
ATOM 669 O O . SER A 1 86 ? 12.503 -19.704 -33.551 1.00 90.94 86 SER A O 1
ATOM 671 N N . ARG A 1 87 ? 10.283 -19.947 -33.264 1.00 86.75 87 ARG A N 1
ATOM 672 C CA . ARG A 1 87 ? 10.236 -19.422 -31.885 1.00 86.75 87 ARG A CA 1
ATOM 673 C C . ARG A 1 87 ? 11.125 -20.199 -30.926 1.00 86.75 87 ARG A C 1
ATOM 675 O O . ARG A 1 87 ? 11.815 -19.589 -30.116 1.00 86.75 87 ARG A O 1
ATOM 682 N N . GLU A 1 88 ? 11.167 -21.522 -31.056 1.00 85.62 88 GLU A N 1
ATOM 683 C CA . GLU A 1 88 ? 12.049 -22.363 -30.239 1.00 85.62 88 GLU A CA 1
ATOM 684 C C . GLU A 1 88 ? 13.530 -22.059 -30.508 1.00 85.62 88 GLU A C 1
ATOM 686 O O . GLU A 1 88 ? 14.337 -21.993 -29.583 1.00 85.62 88 GLU A O 1
ATOM 691 N N . GLN A 1 89 ? 13.898 -21.791 -31.765 1.00 88.88 89 GLN A N 1
ATOM 692 C CA . GLN A 1 89 ? 15.258 -21.365 -32.096 1.00 88.88 89 GLN A CA 1
ATOM 693 C C . GLN A 1 89 ? 15.565 -19.975 -31.540 1.00 88.88 89 GLN A C 1
ATOM 695 O O . GLN A 1 89 ? 16.657 -19.787 -31.014 1.00 88.88 89 GLN A O 1
ATOM 700 N N . LYS A 1 90 ? 14.614 -19.029 -31.596 1.00 86.00 90 LYS A N 1
ATOM 701 C CA . LYS A 1 90 ? 14.754 -17.699 -30.974 1.00 86.00 90 LYS A CA 1
ATOM 702 C C . LYS A 1 90 ? 14.984 -17.828 -29.470 1.00 86.00 90 LYS A C 1
ATOM 704 O O . LYS A 1 90 ? 15.936 -17.268 -28.945 1.00 86.00 90 LYS A O 1
ATOM 709 N N . ARG A 1 91 ? 14.162 -18.638 -28.797 1.00 78.75 91 ARG A N 1
ATOM 710 C CA . ARG A 1 91 ? 14.269 -18.903 -27.359 1.00 78.75 91 ARG A CA 1
ATOM 711 C C . ARG A 1 91 ? 15.626 -19.498 -26.998 1.00 78.75 91 ARG A C 1
ATOM 713 O O . ARG A 1 91 ? 16.278 -18.986 -26.097 1.00 78.75 91 ARG A O 1
ATOM 720 N N . ARG A 1 92 ? 16.068 -20.537 -27.712 1.00 81.12 92 ARG A N 1
ATOM 721 C CA . ARG A 1 92 ? 17.383 -21.161 -27.499 1.00 81.12 92 ARG A CA 1
ATOM 722 C C . ARG A 1 92 ? 18.529 -20.195 -27.779 1.00 81.12 92 ARG A C 1
ATOM 724 O O . ARG A 1 92 ? 19.445 -20.111 -26.976 1.00 81.12 92 ARG A O 1
ATOM 731 N N . LEU A 1 93 ? 18.462 -19.442 -28.876 1.00 85.75 93 LEU A N 1
ATOM 732 C CA . LEU A 1 93 ? 19.449 -18.417 -29.208 1.00 85.75 93 LEU A CA 1
ATOM 733 C C . LEU A 1 93 ? 19.574 -17.395 -28.076 1.00 85.75 93 LEU A C 1
ATOM 735 O O . LEU A 1 93 ? 20.682 -17.118 -27.645 1.00 85.75 93 LEU A O 1
ATOM 739 N N . THR A 1 94 ? 18.458 -16.860 -27.581 1.00 77.62 94 THR A N 1
ATOM 740 C CA . THR A 1 94 ? 18.452 -15.890 -26.479 1.00 77.62 94 THR A CA 1
ATOM 741 C C . THR A 1 94 ? 18.909 -16.503 -25.157 1.00 77.62 94 THR A C 1
ATOM 743 O O . THR A 1 94 ? 19.535 -15.812 -24.365 1.00 77.62 94 THR A O 1
ATOM 746 N N . LEU A 1 95 ? 18.627 -17.787 -24.927 1.00 70.75 95 LEU A N 1
ATOM 747 C CA . LEU A 1 95 ? 19.085 -18.503 -23.739 1.00 70.75 95 LEU A CA 1
ATOM 748 C C . LEU A 1 95 ? 20.611 -18.665 -23.730 1.00 70.75 95 LEU A C 1
ATOM 750 O O . LEU A 1 95 ? 21.242 -18.396 -22.718 1.00 70.75 95 LEU A O 1
ATOM 754 N N . PHE A 1 96 ? 21.200 -19.086 -24.853 1.00 74.62 96 PHE A N 1
ATOM 755 C CA . PHE A 1 96 ? 22.647 -19.304 -24.959 1.00 74.62 96 PHE A CA 1
ATOM 756 C C . PHE A 1 96 ? 23.434 -18.018 -25.238 1.00 74.62 96 PHE A C 1
ATOM 758 O O . PHE A 1 96 ? 24.596 -17.919 -24.863 1.00 74.62 96 PHE A O 1
ATOM 765 N N . TYR A 1 97 ? 22.805 -17.032 -25.879 1.00 78.75 97 TYR A N 1
ATOM 766 C CA . TYR A 1 97 ? 23.407 -15.753 -26.251 1.00 78.75 97 TYR A CA 1
ATOM 767 C C . TYR A 1 97 ? 22.442 -14.596 -25.943 1.00 78.75 97 TYR A C 1
ATOM 769 O O . TYR A 1 97 ? 21.818 -14.040 -26.855 1.00 78.75 97 TYR A O 1
ATOM 777 N N . PRO A 1 98 ? 22.305 -14.179 -24.672 1.00 69.56 98 PRO A N 1
ATOM 778 C CA . PRO A 1 98 ? 21.390 -13.100 -24.286 1.00 69.56 98 PRO A CA 1
ATOM 779 C C . PRO A 1 98 ? 21.658 -11.779 -25.022 1.00 69.56 98 PRO A C 1
ATOM 781 O O . PRO A 1 98 ? 20.724 -11.057 -25.375 1.00 69.56 98 PRO A O 1
ATOM 784 N N . SER A 1 99 ? 22.923 -11.507 -25.361 1.00 68.75 99 SER A N 1
ATOM 785 C CA . SER A 1 99 ? 23.354 -10.342 -26.150 1.00 68.75 99 SER A CA 1
ATOM 786 C C . SER A 1 99 ? 22.802 -10.318 -27.588 1.00 68.75 99 SER A C 1
ATOM 788 O O . SER A 1 99 ? 22.898 -9.306 -28.289 1.00 68.75 99 SER A O 1
ATOM 790 N N . ALA A 1 100 ? 22.222 -11.426 -28.059 1.00 78.00 100 ALA A N 1
ATOM 791 C CA . ALA A 1 100 ? 21.542 -11.529 -29.345 1.00 78.00 100 ALA A CA 1
ATOM 792 C C . ALA A 1 100 ? 20.065 -11.104 -29.282 1.00 78.00 100 ALA A C 1
ATOM 794 O O . ALA A 1 100 ? 19.476 -10.853 -30.332 1.00 78.00 100 ALA A O 1
ATOM 795 N N . ALA A 1 101 ? 19.456 -11.020 -28.091 1.00 74.50 101 ALA A N 1
ATOM 796 C CA . ALA A 1 101 ? 18.005 -10.899 -27.928 1.00 74.50 101 ALA A CA 1
ATOM 797 C C . ALA A 1 101 ? 17.414 -9.699 -28.681 1.00 74.50 101 ALA A C 1
ATOM 799 O O . ALA A 1 101 ? 16.498 -9.871 -29.486 1.00 74.50 101 ALA A O 1
ATOM 800 N N . SER A 1 102 ? 17.990 -8.512 -28.478 1.00 68.94 102 SER A N 1
ATOM 801 C CA . SER A 1 102 ? 17.535 -7.239 -29.058 1.00 68.94 102 SER A CA 1
ATOM 802 C C . SER A 1 102 ? 17.711 -7.136 -30.576 1.00 68.94 102 SER A C 1
ATOM 804 O O . SER A 1 102 ? 17.112 -6.268 -31.202 1.00 68.94 102 SER A O 1
ATOM 806 N N . ARG A 1 103 ? 18.511 -8.028 -31.168 1.00 79.44 103 ARG A N 1
ATOM 807 C CA . ARG A 1 103 ? 18.823 -8.077 -32.604 1.00 79.44 103 ARG A CA 1
ATOM 808 C C . ARG A 1 103 ? 18.395 -9.388 -33.265 1.00 79.44 103 ARG A C 1
ATOM 810 O O . ARG A 1 103 ? 18.819 -9.670 -34.383 1.00 79.44 103 ARG A O 1
ATOM 817 N N . SER A 1 104 ? 17.585 -10.194 -32.576 1.00 84.75 104 SER A N 1
ATOM 818 C CA . SER A 1 104 ? 17.091 -11.479 -33.072 1.00 84.75 104 SER A CA 1
ATOM 819 C C . SER A 1 104 ? 15.619 -11.399 -33.473 1.00 84.75 104 SER A C 1
ATOM 821 O O . SER A 1 104 ? 14.768 -10.946 -32.705 1.00 84.75 104 SER A O 1
ATOM 823 N N . PHE A 1 105 ? 15.299 -11.888 -34.666 1.00 86.56 105 PHE A N 1
ATOM 824 C CA . PHE A 1 105 ? 13.968 -11.803 -35.270 1.00 86.56 105 PHE A CA 1
ATOM 825 C C . PHE A 1 105 ? 13.573 -13.153 -35.868 1.00 86.56 105 PHE A C 1
ATOM 827 O O . PHE A 1 105 ? 14.433 -13.898 -36.347 1.00 86.56 105 PHE A O 1
ATOM 834 N N . LEU A 1 106 ? 12.282 -13.493 -35.859 1.00 88.94 106 LEU A N 1
ATOM 835 C CA . LEU A 1 106 ? 11.802 -14.586 -36.705 1.00 88.94 106 LEU A CA 1
ATOM 836 C C . LEU A 1 106 ? 11.889 -14.128 -38.157 1.00 88.94 106 LEU A C 1
ATOM 838 O O . LEU A 1 106 ? 11.547 -12.992 -38.476 1.00 88.94 106 LEU A O 1
ATOM 842 N N . LEU A 1 107 ? 12.311 -15.012 -39.056 1.00 88.69 107 LEU A N 1
ATOM 843 C CA . LEU A 1 107 ? 12.438 -14.650 -40.466 1.00 88.69 107 LEU A CA 1
ATOM 844 C C . LEU A 1 107 ? 11.106 -14.137 -41.048 1.00 88.69 107 LEU A C 1
ATOM 846 O O . LEU A 1 107 ? 11.086 -13.152 -41.780 1.00 88.69 107 LEU A O 1
ATOM 850 N N . ARG A 1 108 ? 9.983 -14.746 -40.650 1.00 86.12 108 ARG A N 1
ATOM 851 C CA . ARG A 1 108 ? 8.635 -14.346 -41.084 1.00 86.12 108 ARG A CA 1
ATOM 852 C C . ARG A 1 108 ? 8.001 -13.233 -40.245 1.00 86.12 108 ARG A C 1
ATOM 854 O O . ARG A 1 108 ? 6.889 -12.818 -40.552 1.00 86.12 108 ARG A O 1
ATOM 861 N N . GLU A 1 109 ? 8.688 -12.713 -39.223 1.00 78.56 109 GLU A N 1
ATOM 862 C CA . GLU A 1 109 ? 8.195 -11.591 -38.394 1.00 78.56 109 GLU A CA 1
ATOM 863 C C . GLU A 1 109 ? 7.908 -10.339 -39.239 1.00 78.56 109 GLU A C 1
ATOM 865 O O . GLU A 1 109 ? 7.085 -9.508 -38.875 1.00 78.56 109 GLU A O 1
ATOM 870 N N . LEU A 1 110 ? 8.554 -10.236 -40.405 1.00 68.81 110 LEU A N 1
ATOM 871 C CA . LEU A 1 110 ? 8.402 -9.137 -41.357 1.00 68.81 110 LEU A CA 1
ATOM 872 C C . LEU A 1 110 ? 7.192 -9.286 -42.305 1.00 68.81 110 LEU A C 1
ATOM 874 O O . LEU A 1 110 ? 6.931 -8.375 -43.091 1.00 68.81 110 LEU A O 1
ATOM 878 N N . GLU A 1 111 ? 6.471 -10.414 -42.276 1.00 68.62 111 GLU A N 1
ATOM 879 C CA . GLU A 1 111 ? 5.329 -10.680 -43.167 1.00 68.62 111 GLU A CA 1
ATOM 880 C C . GLU A 1 111 ? 3.982 -10.254 -42.562 1.00 68.62 111 GLU A C 1
ATOM 882 O O . GLU A 1 111 ? 3.134 -9.727 -43.281 1.00 68.62 111 GLU A O 1
ATOM 887 N N . SER A 1 112 ? 3.762 -10.491 -41.263 1.00 58.81 112 SER A N 1
ATOM 888 C CA . SER A 1 112 ? 2.512 -10.157 -40.560 1.00 58.81 112 SER A CA 1
ATOM 889 C C . SER A 1 112 ? 2.674 -10.244 -39.036 1.00 58.81 112 SER A C 1
ATOM 891 O O . SER A 1 112 ? 3.589 -10.897 -38.541 1.00 58.81 112 SER A O 1
ATOM 893 N N . SER A 1 113 ? 1.747 -9.646 -38.282 1.00 56.06 113 SER A N 1
ATOM 894 C CA . SER A 1 113 ? 1.653 -9.757 -36.815 1.00 56.06 113 SER A CA 1
ATOM 895 C C . SER A 1 113 ? 0.949 -11.039 -36.330 1.00 56.06 113 SER A C 1
ATOM 897 O O . SER A 1 113 ? 0.480 -11.088 -35.193 1.00 56.06 113 SER A O 1
ATOM 899 N N . ASP A 1 114 ? 0.800 -12.045 -37.195 1.00 52.19 114 ASP A N 1
ATOM 900 C CA . ASP A 1 114 ? -0.026 -13.227 -36.942 1.00 52.19 114 ASP A CA 1
ATOM 901 C C . ASP A 1 114 ? 0.721 -14.345 -36.178 1.00 52.19 114 ASP A C 1
ATOM 903 O O . ASP A 1 114 ? 1.932 -14.307 -35.951 1.00 52.19 114 ASP A O 1
ATOM 907 N N . THR A 1 115 ? -0.013 -15.365 -35.735 1.00 47.12 115 THR A N 1
ATOM 908 C CA . THR A 1 115 ? 0.437 -16.368 -34.752 1.00 47.12 115 THR A CA 1
ATOM 909 C C . THR A 1 115 ? 1.285 -17.522 -35.315 1.00 47.12 115 THR A C 1
ATOM 911 O O . THR A 1 115 ? 1.969 -18.188 -34.535 1.00 47.12 115 THR A O 1
ATOM 914 N N . SER A 1 116 ? 1.330 -17.728 -36.638 1.00 61.59 116 SER A N 1
ATOM 915 C CA . SER A 1 116 ? 2.053 -18.832 -37.305 1.00 61.59 116 SER A CA 1
ATOM 916 C C . SER A 1 116 ? 3.264 -18.342 -38.118 1.00 61.59 116 SER A C 1
ATOM 918 O O . SER A 1 116 ? 3.238 -18.265 -39.348 1.00 61.59 116 SER A O 1
ATOM 920 N N . LEU A 1 117 ? 4.338 -17.975 -37.410 1.00 79.12 117 LEU A N 1
ATOM 921 C CA . LEU A 1 117 ? 5.557 -17.377 -37.989 1.00 79.12 117 LEU A CA 1
ATOM 922 C C . LEU A 1 117 ? 6.732 -18.359 -38.125 1.00 79.12 117 LEU A C 1
ATOM 924 O O . LEU A 1 117 ? 7.793 -17.989 -38.625 1.00 79.12 117 LEU A O 1
ATOM 928 N N . ASP A 1 118 ? 6.557 -19.603 -37.686 1.00 88.88 118 ASP A N 1
ATOM 929 C CA . ASP A 1 118 ? 7.603 -20.619 -37.762 1.00 88.88 118 ASP A CA 1
ATOM 930 C C . ASP A 1 118 ? 7.738 -21.161 -39.193 1.00 88.88 118 ASP A C 1
ATOM 932 O O . ASP A 1 118 ? 6.756 -21.331 -39.919 1.00 88.88 118 ASP A O 1
ATOM 936 N N . ILE A 1 119 ? 8.976 -21.452 -39.593 1.00 90.31 119 ILE A N 1
ATOM 937 C CA . ILE A 1 119 ? 9.324 -22.168 -40.821 1.00 90.31 119 ILE A CA 1
ATOM 938 C C . ILE A 1 119 ? 9.677 -23.610 -40.424 1.00 90.31 119 ILE A C 1
ATOM 940 O O . ILE A 1 119 ? 10.763 -23.839 -39.860 1.00 90.31 119 ILE A O 1
ATOM 944 N N . PRO A 1 120 ? 8.790 -24.589 -40.704 1.00 88.75 120 PRO A N 1
ATOM 945 C CA . PRO A 1 120 ? 9.023 -25.996 -40.392 1.00 88.75 120 PRO A CA 1
ATOM 946 C C . PRO A 1 120 ? 10.336 -26.512 -40.985 1.00 88.75 120 PRO A C 1
ATOM 948 O O . PRO A 1 120 ? 10.780 -26.041 -42.033 1.00 88.75 120 PRO A O 1
ATOM 951 N N . ASP A 1 121 ? 10.972 -27.471 -40.311 1.00 89.62 121 ASP A N 1
ATOM 952 C CA . ASP A 1 121 ? 12.191 -28.095 -40.826 1.00 89.62 121 ASP A CA 1
ATOM 953 C C . ASP A 1 121 ? 11.844 -29.108 -41.925 1.00 89.62 121 ASP A C 1
ATOM 955 O O . ASP A 1 121 ? 11.140 -30.073 -41.630 1.00 89.62 121 ASP A O 1
ATOM 959 N N . PRO A 1 122 ? 12.297 -28.927 -43.180 1.00 89.56 122 PRO A N 1
ATOM 960 C CA . PRO A 1 122 ? 11.945 -29.852 -44.251 1.00 89.56 122 PRO A CA 1
ATOM 961 C C . PRO A 1 122 ? 12.800 -31.130 -44.239 1.00 89.56 122 PRO A C 1
ATOM 963 O O . PRO A 1 122 ? 12.476 -32.065 -44.966 1.00 89.56 122 PRO A O 1
ATOM 966 N N . ILE A 1 123 ? 13.868 -31.201 -43.429 1.00 87.56 123 ILE A N 1
ATOM 967 C CA . ILE A 1 123 ? 14.774 -32.361 -43.366 1.00 87.56 123 ILE A CA 1
ATOM 968 C C . ILE A 1 123 ? 13.998 -33.672 -43.163 1.00 87.56 123 ILE A C 1
ATOM 970 O O . ILE A 1 123 ? 13.169 -33.779 -42.265 1.00 87.56 123 ILE A O 1
ATOM 974 N N . GLY A 1 124 ? 14.291 -34.671 -44.003 1.00 85.31 124 GLY A N 1
ATOM 975 C CA . GLY A 1 124 ? 13.662 -35.996 -43.958 1.00 85.31 124 GLY A CA 1
ATOM 976 C C . GLY A 1 124 ? 12.319 -36.108 -44.691 1.00 85.31 124 GLY A C 1
ATOM 977 O O . GLY A 1 124 ? 11.759 -37.198 -44.733 1.00 85.31 124 GLY A O 1
ATOM 978 N N . ASN A 1 125 ? 11.816 -35.020 -45.284 1.00 91.62 125 ASN A N 1
ATOM 979 C CA . ASN A 1 125 ? 10.572 -35.006 -46.060 1.00 91.62 125 ASN A CA 1
ATOM 980 C C . ASN A 1 125 ? 10.828 -35.002 -47.579 1.00 91.62 125 ASN A C 1
ATOM 982 O O . ASN A 1 125 ? 11.969 -34.974 -48.043 1.00 91.62 125 ASN A O 1
ATOM 986 N N . ASP A 1 126 ? 9.743 -35.021 -48.356 1.00 91.81 126 ASP A N 1
ATOM 987 C CA . ASP A 1 126 ? 9.771 -34.998 -49.818 1.00 91.81 126 ASP A CA 1
ATOM 988 C C . ASP A 1 126 ? 10.260 -33.663 -50.420 1.00 91.81 126 ASP A C 1
ATOM 990 O O . ASP A 1 126 ? 10.289 -32.607 -49.777 1.00 91.81 126 ASP A O 1
ATOM 994 N N . LEU A 1 127 ? 10.599 -33.699 -51.712 1.00 90.88 127 LEU A N 1
ATOM 995 C CA . LEU A 1 127 ? 11.039 -32.527 -52.477 1.00 90.88 127 LEU A CA 1
ATOM 996 C C . LEU A 1 127 ? 9.991 -31.393 -52.467 1.00 90.88 127 LEU A C 1
ATOM 998 O O . LEU A 1 127 ? 10.341 -30.213 -52.448 1.00 90.88 127 LEU A O 1
ATOM 1002 N N . GLY A 1 128 ? 8.696 -31.733 -52.424 1.00 90.81 128 GLY A N 1
ATOM 1003 C CA . GLY A 1 128 ? 7.604 -30.757 -52.350 1.00 90.81 128 GLY A CA 1
ATOM 1004 C C . GLY A 1 128 ? 7.615 -29.934 -51.056 1.00 90.81 128 GLY A C 1
ATOM 1005 O O . GLY A 1 128 ? 7.318 -28.737 -51.074 1.00 90.81 128 GLY A O 1
ATOM 1006 N N . THR A 1 129 ? 8.005 -30.543 -49.938 1.00 91.12 129 THR A N 1
ATOM 1007 C CA . THR A 1 129 ? 8.145 -29.878 -48.636 1.00 91.12 129 THR A CA 1
ATOM 1008 C C . THR A 1 129 ? 9.332 -28.923 -48.624 1.00 91.12 129 THR A C 1
ATOM 1010 O O . THR A 1 129 ? 9.206 -27.798 -48.133 1.00 91.12 129 THR A O 1
ATOM 1013 N N . TYR A 1 130 ? 10.453 -29.315 -49.234 1.00 94.19 130 TYR A N 1
ATOM 1014 C CA . TYR A 1 130 ? 11.587 -28.411 -49.424 1.00 94.19 130 TYR A CA 1
ATOM 1015 C C . TYR A 1 130 ? 11.230 -27.220 -50.321 1.00 94.19 130 TYR A C 1
ATOM 1017 O O . TYR A 1 130 ? 11.599 -26.094 -49.991 1.00 94.19 130 TYR A O 1
ATOM 1025 N N . ARG A 1 131 ? 10.456 -27.436 -51.395 1.00 94.19 131 ARG A N 1
ATOM 1026 C CA . ARG A 1 131 ? 9.992 -26.360 -52.287 1.00 94.19 131 ARG A CA 1
ATOM 1027 C C . ARG A 1 131 ? 9.153 -25.328 -51.534 1.00 94.19 131 ARG A C 1
ATOM 1029 O O . ARG A 1 131 ? 9.493 -24.149 -51.546 1.00 94.19 131 ARG A O 1
ATOM 1036 N N . ARG A 1 132 ? 8.151 -25.776 -50.764 1.00 92.12 132 ARG A N 1
ATOM 1037 C CA . ARG A 1 132 ? 7.336 -24.890 -49.905 1.00 92.12 132 ARG A CA 1
ATOM 1038 C C . ARG A 1 132 ? 8.185 -24.119 -48.890 1.00 92.12 132 ARG A C 1
ATOM 1040 O O . ARG A 1 132 ? 7.966 -22.926 -48.676 1.00 92.12 132 ARG A O 1
ATOM 1047 N N . CYS A 1 133 ? 9.155 -24.787 -48.264 1.00 93.50 133 CYS A N 1
ATOM 1048 C CA . CYS A 1 133 ? 10.081 -24.150 -47.329 1.00 93.50 133 CYS A CA 1
ATOM 1049 C C . CYS A 1 133 ? 10.910 -23.052 -48.018 1.00 93.50 133 CYS A C 1
ATOM 1051 O O . CYS A 1 133 ? 10.972 -21.931 -47.510 1.00 93.50 133 CYS A O 1
ATOM 1053 N N . LYS A 1 134 ? 11.475 -23.339 -49.199 1.00 94.69 134 LYS A N 1
ATOM 1054 C CA . LYS A 1 134 ? 12.212 -22.371 -50.023 1.00 94.69 134 LYS A CA 1
ATOM 1055 C C . LYS A 1 134 ? 11.344 -21.175 -50.401 1.00 94.69 134 LYS A C 1
ATOM 1057 O O . LYS A 1 134 ? 11.789 -20.046 -50.222 1.00 94.69 134 LYS A O 1
ATOM 1062 N N . ASP A 1 135 ? 10.115 -21.400 -50.863 1.00 93.06 135 ASP A N 1
ATOM 1063 C CA . ASP A 1 135 ? 9.195 -20.320 -51.252 1.00 93.06 135 ASP A CA 1
ATOM 1064 C C . ASP A 1 135 ? 8.843 -19.423 -50.059 1.00 93.06 135 ASP A C 1
ATOM 1066 O O . ASP A 1 135 ? 8.830 -18.198 -50.171 1.00 93.06 135 ASP A O 1
ATOM 1070 N N . THR A 1 136 ? 8.648 -20.033 -48.888 1.00 91.62 136 THR A N 1
ATOM 1071 C CA . THR A 1 136 ? 8.398 -19.310 -47.635 1.00 91.62 136 THR A CA 1
ATOM 1072 C C . THR A 1 136 ? 9.594 -18.437 -47.252 1.00 91.62 136 THR A C 1
ATOM 1074 O O . THR A 1 136 ? 9.437 -17.259 -46.945 1.00 91.62 136 THR A O 1
ATOM 1077 N N . ILE A 1 137 ? 10.808 -18.993 -47.309 1.00 93.94 137 ILE A N 1
ATOM 1078 C CA . ILE A 1 137 ? 12.045 -18.251 -47.038 1.00 93.94 137 ILE A CA 1
ATOM 1079 C C . ILE A 1 137 ? 12.226 -17.119 -48.055 1.00 93.94 137 ILE A C 1
ATOM 1081 O O . ILE A 1 137 ? 12.545 -16.001 -47.664 1.00 93.94 137 ILE A O 1
ATOM 1085 N N . LYS A 1 138 ? 12.001 -17.377 -49.347 1.00 92.75 138 LYS A N 1
ATOM 1086 C CA . LYS A 1 138 ? 12.149 -16.388 -50.422 1.00 92.75 138 LYS A CA 1
ATOM 1087 C C . LYS A 1 138 ? 11.242 -15.179 -50.206 1.00 92.75 138 LYS A C 1
ATOM 1089 O O . LYS A 1 138 ? 11.723 -14.048 -50.276 1.00 92.75 138 LYS A O 1
ATOM 1094 N N . ASN A 1 139 ? 9.970 -15.412 -49.891 1.00 88.81 139 ASN A N 1
ATOM 1095 C CA . ASN A 1 139 ? 9.008 -14.343 -49.618 1.00 88.81 139 ASN A CA 1
ATOM 1096 C C . ASN A 1 139 ? 9.414 -13.509 -48.394 1.00 88.81 139 ASN A C 1
ATOM 1098 O O . ASN A 1 139 ? 9.415 -12.277 -48.458 1.00 88.81 139 ASN A O 1
ATOM 1102 N N . ALA A 1 140 ? 9.840 -14.167 -47.315 1.00 88.81 140 ALA A N 1
ATOM 1103 C CA . ALA A 1 140 ? 10.267 -13.493 -46.095 1.00 88.81 140 ALA A CA 1
ATOM 1104 C C . ALA A 1 140 ? 11.551 -12.666 -46.302 1.00 88.81 140 ALA A C 1
ATOM 1106 O O . ALA A 1 140 ? 11.638 -11.512 -45.878 1.00 88.81 140 ALA A O 1
ATOM 1107 N N . VAL A 1 141 ? 12.537 -13.219 -47.014 1.00 90.81 141 VAL A N 1
ATOM 1108 C CA . VAL A 1 141 ? 13.824 -12.560 -47.277 1.00 90.81 141 VAL A CA 1
ATOM 1109 C C . VAL A 1 141 ? 13.659 -11.306 -48.146 1.00 90.81 141 VAL A C 1
ATOM 1111 O O . VAL A 1 141 ? 14.357 -10.319 -47.916 1.00 90.81 141 VAL A O 1
ATOM 1114 N N . GLN A 1 142 ? 12.702 -11.269 -49.079 1.00 88.19 142 GLN A N 1
ATOM 1115 C CA . GLN A 1 142 ? 12.420 -10.060 -49.872 1.00 88.19 142 GLN A CA 1
ATOM 1116 C C . GLN A 1 142 ? 12.045 -8.846 -49.009 1.00 88.19 142 GLN A C 1
ATOM 1118 O O . GLN A 1 142 ? 12.322 -7.707 -49.387 1.00 88.19 142 GLN A O 1
ATOM 1123 N N . LYS A 1 143 ? 11.445 -9.066 -47.833 1.00 85.62 143 LYS A N 1
ATOM 1124 C CA . LYS A 1 143 ? 11.074 -7.990 -46.903 1.00 85.62 143 LYS A CA 1
ATOM 1125 C C . LYS A 1 143 ? 12.266 -7.434 -46.122 1.00 85.62 143 LYS A C 1
ATOM 1127 O O . LYS A 1 143 ? 12.191 -6.304 -45.646 1.00 85.62 143 LYS A O 1
ATOM 1132 N N . ILE A 1 144 ? 13.372 -8.178 -46.038 1.00 85.94 144 ILE A N 1
ATOM 1133 C CA . ILE A 1 144 ? 14.584 -7.747 -45.328 1.00 85.94 144 ILE A CA 1
ATOM 1134 C C . ILE A 1 144 ? 15.206 -6.516 -45.997 1.00 85.94 144 ILE A C 1
ATOM 1136 O O . ILE A 1 144 ? 15.686 -5.641 -45.288 1.00 85.94 144 ILE A O 1
ATOM 1140 N N . LEU A 1 145 ? 15.140 -6.377 -47.327 1.00 80.88 145 LEU A N 1
ATOM 1141 C CA . LEU A 1 145 ? 15.705 -5.210 -48.025 1.00 80.88 145 LEU A CA 1
ATOM 1142 C C . LEU A 1 145 ? 15.122 -3.886 -47.506 1.00 80.88 145 LEU A C 1
ATOM 1144 O O . LEU A 1 145 ? 15.862 -2.968 -47.168 1.00 80.88 145 LEU A O 1
ATOM 1148 N N . ALA A 1 146 ? 13.798 -3.828 -47.337 1.00 74.44 146 ALA A N 1
ATOM 1149 C CA . ALA A 1 146 ? 13.122 -2.649 -46.800 1.00 74.44 146 ALA A CA 1
ATOM 1150 C C . ALA A 1 146 ? 13.480 -2.371 -45.328 1.00 74.44 146 ALA A C 1
ATOM 1152 O O . ALA A 1 146 ? 13.424 -1.223 -44.893 1.00 74.44 146 ALA A O 1
ATOM 1153 N N . LEU A 1 147 ? 13.831 -3.406 -44.556 1.00 75.50 147 LEU A N 1
ATOM 1154 C CA . LEU A 1 147 ? 14.304 -3.264 -43.178 1.00 75.50 147 LEU A CA 1
ATOM 1155 C C . LEU A 1 147 ? 15.730 -2.697 -43.140 1.00 75.50 147 LEU A C 1
ATOM 1157 O O . LEU A 1 147 ? 15.989 -1.760 -42.386 1.00 75.50 147 LEU A O 1
ATOM 1161 N N . LEU A 1 148 ? 16.624 -3.237 -43.974 1.00 75.69 148 LEU A N 1
ATOM 1162 C CA . LEU A 1 148 ? 18.018 -2.799 -44.076 1.00 75.69 148 LEU A CA 1
ATOM 1163 C C . LEU A 1 148 ? 18.127 -1.332 -44.523 1.00 75.69 148 LEU A C 1
ATOM 1165 O O . LEU A 1 148 ? 19.020 -0.632 -44.054 1.00 75.69 148 LEU A O 1
ATOM 1169 N N . ASP A 1 149 ? 17.184 -0.862 -45.349 1.00 72.25 149 ASP A N 1
ATOM 1170 C CA . ASP A 1 149 ? 17.115 0.527 -45.830 1.00 72.25 149 ASP A CA 1
ATOM 1171 C C . ASP A 1 149 ? 16.514 1.512 -44.810 1.00 72.25 149 ASP A C 1
ATOM 1173 O O . ASP A 1 149 ? 16.778 2.712 -44.874 1.00 72.25 149 ASP A O 1
ATOM 1177 N N . ARG A 1 150 ? 15.680 1.033 -43.876 1.00 63.75 150 ARG A N 1
ATOM 1178 C CA . ARG A 1 150 ? 14.985 1.878 -42.883 1.00 63.75 150 ARG A CA 1
ATOM 1179 C C . ARG A 1 150 ? 15.742 2.039 -41.572 1.00 63.75 150 ARG A C 1
ATOM 1181 O O . ARG A 1 150 ? 15.464 2.981 -40.833 1.00 63.75 150 ARG A O 1
ATOM 1188 N N . LEU A 1 151 ? 16.644 1.117 -41.253 1.00 54.19 151 LEU A N 1
ATOM 1189 C CA . LEU A 1 151 ? 17.392 1.141 -40.004 1.00 54.19 151 LEU A CA 1
ATOM 1190 C C . LEU A 1 151 ? 18.791 1.721 -40.250 1.00 54.19 151 LEU A C 1
ATOM 1192 O O . LEU A 1 151 ? 19.530 1.180 -41.075 1.00 54.19 151 LEU A O 1
ATOM 1196 N N . PRO A 1 152 ? 19.195 2.797 -39.546 1.00 48.03 152 PRO A N 1
ATOM 1197 C CA . PRO A 1 152 ? 20.548 3.315 -39.675 1.00 48.03 152 PRO A CA 1
ATOM 1198 C C . PRO A 1 152 ? 21.564 2.212 -39.352 1.00 48.03 152 PRO A C 1
ATOM 1200 O O . PRO A 1 152 ? 21.373 1.414 -38.434 1.00 48.03 152 PRO A O 1
ATOM 1203 N N . SER A 1 153 ? 22.684 2.201 -40.078 1.00 49.59 153 SER A N 1
ATOM 1204 C CA . SER A 1 153 ? 23.822 1.281 -39.904 1.00 49.59 153 SER A CA 1
ATOM 1205 C C . SER A 1 153 ? 24.476 1.317 -38.511 1.00 49.59 153 SER A C 1
ATOM 1207 O O . SER A 1 153 ? 25.413 0.566 -38.250 1.00 49.59 153 SER A O 1
ATOM 1209 N N . SER A 1 154 ? 23.984 2.179 -37.626 1.00 40.03 154 SER A N 1
ATOM 1210 C CA . SER A 1 154 ? 24.413 2.357 -36.251 1.00 40.03 154 SER A CA 1
ATOM 1211 C C . SER A 1 154 ? 23.203 2.721 -35.384 1.00 40.03 154 SER A C 1
ATOM 1213 O O . SER A 1 154 ? 22.898 3.897 -35.186 1.00 40.03 154 SER A O 1
ATOM 1215 N N . PHE A 1 155 ? 22.551 1.727 -34.786 1.00 37.12 155 PHE A N 1
ATOM 1216 C CA . PHE A 1 155 ? 22.258 1.928 -33.370 1.00 37.12 155 PHE A CA 1
ATOM 1217 C C . PHE A 1 155 ? 23.623 1.959 -32.682 1.00 37.12 155 PHE A C 1
ATOM 1219 O O . PHE A 1 155 ? 24.444 1.094 -33.003 1.00 37.12 155 PHE A O 1
ATOM 1226 N N . PRO A 1 156 ? 23.932 2.932 -31.809 1.00 35.69 156 PRO A N 1
ATOM 1227 C CA . PRO A 1 156 ? 25.091 2.782 -30.953 1.00 35.69 156 PRO A CA 1
ATOM 1228 C C . PRO A 1 156 ? 24.862 1.487 -30.176 1.00 35.69 156 PRO A C 1
ATOM 1230 O O . PRO A 1 156 ? 24.014 1.420 -29.288 1.00 35.69 156 PRO A O 1
ATOM 1233 N N . THR A 1 157 ? 25.556 0.422 -30.573 1.00 43.47 157 THR A N 1
ATOM 1234 C CA . THR A 1 157 ? 25.759 -0.739 -29.723 1.00 43.47 157 THR A CA 1
ATOM 1235 C C . THR A 1 157 ? 26.493 -0.180 -28.526 1.00 43.47 157 THR A C 1
ATOM 1237 O O . THR A 1 157 ? 27.703 0.038 -28.588 1.00 43.47 157 THR A O 1
ATOM 1240 N N . LEU A 1 158 ? 25.732 0.151 -27.479 1.00 42.28 158 LEU A N 1
ATOM 1241 C CA . LEU A 1 158 ? 26.284 0.359 -26.153 1.00 42.28 158 LEU A CA 1
ATOM 1242 C C . LEU A 1 158 ? 27.277 -0.788 -25.941 1.00 42.28 158 LEU A C 1
ATOM 1244 O O . LEU A 1 158 ? 26.912 -1.937 -26.230 1.00 42.28 158 LEU A O 1
ATOM 1248 N N . PRO A 1 159 ? 28.533 -0.492 -25.580 1.00 45.41 159 PRO A N 1
ATOM 1249 C CA . PRO A 1 159 ? 29.528 -1.536 -25.473 1.00 45.41 159 PRO A CA 1
ATOM 1250 C C . PRO A 1 159 ? 29.001 -2.605 -24.510 1.00 45.41 159 PRO A C 1
ATOM 1252 O O . PRO A 1 159 ? 28.465 -2.298 -23.445 1.00 45.41 159 PRO A O 1
ATOM 1255 N N . GLN A 1 160 ? 28.998 -3.849 -24.987 1.00 61.75 160 GLN A N 1
ATOM 1256 C CA . GLN A 1 160 ? 28.347 -4.959 -24.301 1.00 61.75 160 GLN A CA 1
ATOM 1257 C C . GLN A 1 160 ? 29.126 -5.287 -23.019 1.00 61.75 160 GLN A C 1
ATOM 1259 O O . GLN A 1 160 ? 30.335 -5.055 -22.951 1.00 61.75 160 GLN A O 1
ATOM 1264 N N . LEU A 1 161 ? 28.435 -5.780 -21.987 1.00 68.81 161 LEU A N 1
ATOM 1265 C CA . LEU A 1 161 ? 29.045 -6.024 -20.675 1.00 68.81 161 LEU A CA 1
ATOM 1266 C C . LEU A 1 161 ? 30.255 -6.968 -20.763 1.00 68.81 161 LEU A C 1
ATOM 1268 O O . LEU A 1 161 ? 31.246 -6.727 -20.097 1.00 68.81 161 LEU A O 1
ATOM 1272 N N . ASP A 1 162 ? 30.217 -7.971 -21.638 1.00 57.19 162 ASP A N 1
ATOM 1273 C CA . ASP A 1 162 ? 31.324 -8.902 -21.907 1.00 57.19 162 ASP A CA 1
ATOM 1274 C C . ASP A 1 162 ? 32.581 -8.227 -22.480 1.00 57.19 162 ASP A C 1
ATOM 1276 O O . ASP A 1 162 ? 33.678 -8.767 -22.368 1.00 57.19 162 ASP A O 1
ATOM 1280 N N . ILE A 1 163 ? 32.430 -7.050 -23.090 1.00 65.12 163 ILE A N 1
ATOM 1281 C CA . ILE A 1 163 ? 33.536 -6.255 -23.631 1.00 65.12 163 ILE A CA 1
ATOM 1282 C C . ILE A 1 163 ? 34.042 -5.256 -22.585 1.00 65.12 163 ILE A C 1
ATOM 1284 O O . ILE A 1 163 ? 35.249 -5.057 -22.468 1.00 65.12 163 ILE A O 1
ATOM 1288 N N . LEU A 1 164 ? 33.131 -4.602 -21.857 1.00 73.88 164 LEU A N 1
ATOM 1289 C CA . LEU A 1 164 ? 33.479 -3.576 -20.867 1.00 73.88 164 LEU A CA 1
ATOM 1290 C C . LEU A 1 164 ? 34.008 -4.159 -19.557 1.00 73.88 164 LEU A C 1
ATOM 1292 O O . LEU A 1 164 ? 34.907 -3.579 -18.956 1.00 73.88 164 LEU A O 1
ATOM 1296 N N . ASP A 1 165 ? 33.413 -5.263 -19.115 1.00 78.31 165 ASP A N 1
ATOM 1297 C CA . ASP A 1 165 ? 33.679 -5.920 -17.842 1.00 78.31 165 ASP A CA 1
ATOM 1298 C C . ASP A 1 165 ? 33.473 -7.447 -17.984 1.00 78.31 165 ASP A C 1
ATOM 1300 O O . ASP A 1 165 ? 32.442 -8.008 -17.581 1.00 78.31 165 ASP A O 1
ATOM 1304 N N . PRO A 1 166 ? 34.444 -8.140 -18.611 1.00 75.75 166 PRO A N 1
ATOM 1305 C CA . PRO A 1 166 ? 34.371 -9.581 -18.839 1.00 75.75 166 PRO A CA 1
ATOM 1306 C C . PRO A 1 166 ? 34.327 -10.394 -17.537 1.00 75.75 166 PRO A C 1
ATOM 1308 O O . PRO A 1 166 ? 33.756 -11.484 -17.524 1.00 75.75 166 PRO A O 1
ATOM 1311 N N . GLU A 1 167 ? 34.896 -9.884 -16.442 1.00 83.94 167 GLU A N 1
ATOM 1312 C CA . GLU A 1 167 ? 34.893 -10.559 -15.139 1.00 83.94 167 GLU A CA 1
ATOM 1313 C C . GLU A 1 167 ? 33.474 -10.603 -14.560 1.00 83.94 167 GLU A C 1
ATOM 1315 O O . GLU A 1 167 ? 32.982 -11.677 -14.192 1.00 83.94 167 GLU A O 1
ATOM 1320 N N . THR A 1 168 ? 32.770 -9.467 -14.577 1.00 80.44 168 THR A N 1
ATOM 1321 C CA . THR A 1 168 ? 31.361 -9.401 -14.172 1.00 80.44 168 THR A CA 1
ATOM 1322 C C . THR A 1 168 ? 30.472 -10.224 -15.104 1.00 80.44 168 THR A C 1
ATOM 1324 O O . THR A 1 168 ? 29.598 -10.959 -14.633 1.00 80.44 168 THR A O 1
ATOM 1327 N N . ALA A 1 169 ? 30.699 -10.168 -16.422 1.00 71.31 169 ALA A N 1
ATOM 1328 C CA . ALA A 1 169 ? 29.949 -10.982 -17.381 1.00 71.31 169 ALA A CA 1
ATOM 1329 C C . ALA A 1 169 ? 30.101 -12.490 -17.102 1.00 71.31 169 ALA A C 1
ATOM 1331 O O . ALA A 1 169 ? 29.109 -13.227 -17.097 1.00 71.31 169 ALA A O 1
ATOM 1332 N N . GLN A 1 170 ? 31.323 -12.937 -16.798 1.00 70.88 170 GLN A N 1
ATOM 1333 C CA . GLN A 1 170 ? 31.608 -14.327 -16.451 1.00 70.88 170 GLN A CA 1
ATOM 1334 C C . GLN A 1 170 ? 30.936 -14.743 -15.134 1.00 70.88 170 GLN A C 1
ATOM 1336 O O . GLN A 1 170 ? 30.406 -15.853 -15.046 1.00 70.88 170 GLN A O 1
ATOM 1341 N N . ALA A 1 171 ? 30.917 -13.870 -14.123 1.00 79.19 171 ALA A N 1
ATOM 1342 C CA . ALA A 1 171 ? 30.232 -14.136 -12.858 1.00 79.19 171 ALA A CA 1
ATOM 1343 C C . ALA A 1 171 ? 28.710 -14.279 -13.044 1.00 79.19 171 ALA A C 1
ATOM 1345 O O . ALA A 1 171 ? 28.113 -15.222 -12.521 1.00 79.19 171 ALA A O 1
ATOM 1346 N N . ILE A 1 172 ? 28.091 -13.407 -13.850 1.00 78.12 172 ILE A N 1
ATOM 1347 C CA . ILE A 1 172 ? 26.660 -13.490 -14.187 1.00 78.12 172 ILE A CA 1
ATOM 1348 C C . ILE A 1 172 ? 26.350 -14.804 -14.911 1.00 78.12 172 ILE A C 1
ATOM 1350 O O . ILE A 1 172 ? 25.365 -15.468 -14.583 1.00 78.12 172 ILE A O 1
ATOM 1354 N N . PHE A 1 173 ? 27.189 -15.208 -15.869 1.00 70.25 173 PHE A N 1
ATOM 1355 C CA . PHE A 1 173 ? 27.034 -16.494 -16.550 1.00 70.25 173 PHE A CA 1
ATOM 1356 C C . PHE A 1 173 ? 27.167 -17.678 -15.579 1.00 70.25 173 PHE A C 1
ATOM 1358 O O . PHE A 1 173 ? 26.379 -18.624 -15.637 1.00 70.25 173 PHE A O 1
ATOM 1365 N N . GLY A 1 174 ? 28.130 -17.612 -14.656 1.00 67.94 174 GLY A N 1
ATOM 1366 C CA . GLY A 1 174 ? 28.298 -18.600 -13.592 1.00 67.94 174 GLY A CA 1
ATOM 1367 C C . GLY A 1 174 ? 27.048 -18.750 -12.721 1.00 67.94 174 GLY A C 1
ATOM 1368 O O . GLY A 1 174 ? 26.619 -19.876 -12.472 1.00 67.94 174 GLY A O 1
ATOM 1369 N N . GLU A 1 175 ? 26.418 -17.642 -12.324 1.00 86.44 175 GLU A N 1
ATOM 1370 C CA . GLU A 1 175 ? 25.182 -17.672 -11.530 1.00 86.44 175 GLU A CA 1
ATOM 1371 C C . GLU A 1 175 ? 23.987 -18.212 -12.328 1.00 86.44 175 GLU A C 1
ATOM 1373 O O . GLU A 1 175 ? 23.239 -19.045 -11.818 1.00 86.44 175 GLU A O 1
ATOM 1378 N N . GLN A 1 176 ? 23.833 -17.826 -13.600 1.00 74.56 176 GLN A N 1
ATOM 1379 C CA . GLN A 1 176 ? 22.793 -18.396 -14.471 1.00 74.56 176 GLN A CA 1
ATOM 1380 C C . GLN A 1 176 ? 22.929 -19.917 -14.581 1.00 74.56 176 GLN A C 1
ATOM 1382 O O . GLN A 1 176 ? 21.940 -20.649 -14.493 1.00 74.56 176 GLN A O 1
ATOM 1387 N N . ARG A 1 177 ? 24.165 -20.402 -14.736 1.00 65.88 177 ARG A N 1
ATOM 1388 C CA . ARG A 1 177 ? 24.458 -21.832 -14.765 1.00 65.88 177 ARG A CA 1
ATOM 1389 C C . ARG A 1 177 ? 24.147 -22.499 -13.425 1.00 65.88 177 ARG A C 1
ATOM 1391 O O . ARG A 1 177 ? 23.490 -23.538 -13.430 1.00 65.88 177 ARG A O 1
ATOM 1398 N N . ARG A 1 178 ? 24.558 -21.904 -12.296 1.00 89.31 178 ARG A N 1
ATOM 1399 C CA . ARG A 1 178 ? 24.245 -22.420 -10.951 1.00 89.31 178 ARG A CA 1
ATOM 1400 C C . ARG A 1 178 ? 22.738 -22.605 -10.789 1.00 89.31 178 ARG A C 1
ATOM 1402 O O . ARG A 1 178 ? 22.314 -23.702 -10.446 1.00 89.31 178 ARG A O 1
ATOM 1409 N N . GLN A 1 179 ? 21.951 -21.574 -11.096 1.00 84.44 179 GLN A N 1
ATOM 1410 C CA . GLN A 1 179 ? 20.489 -21.609 -11.003 1.00 84.44 179 GLN A CA 1
ATOM 1411 C C . GLN A 1 179 ? 19.860 -22.688 -11.888 1.00 84.44 179 GLN A C 1
ATOM 1413 O O . GLN A 1 179 ? 18.885 -23.308 -11.483 1.00 84.44 179 GLN A O 1
ATOM 1418 N N . PHE A 1 180 ? 20.405 -22.919 -13.085 1.00 77.69 180 PHE A N 1
ATOM 1419 C CA . PHE A 1 180 ? 19.895 -23.939 -14.003 1.00 77.69 180 PHE A CA 1
ATOM 1420 C C . PHE A 1 180 ? 20.243 -25.370 -13.566 1.00 77.69 180 PHE A C 1
ATOM 1422 O O . PHE A 1 180 ? 19.457 -26.291 -13.777 1.00 77.69 180 PHE A O 1
ATOM 1429 N N . GLU A 1 181 ? 21.425 -25.568 -12.984 1.00 80.25 181 GLU A N 1
ATOM 1430 C CA . GLU A 1 181 ? 21.935 -26.891 -12.605 1.00 80.25 181 GLU A CA 1
ATOM 1431 C C . GLU A 1 181 ? 21.540 -27.315 -11.176 1.00 80.25 181 GLU A C 1
ATOM 1433 O O . GLU A 1 181 ? 21.689 -28.489 -10.836 1.00 80.25 181 GLU A O 1
ATOM 1438 N N . HIS A 1 182 ? 21.038 -26.398 -10.339 1.00 85.94 182 HIS A N 1
ATOM 1439 C CA . HIS A 1 182 ? 20.699 -26.663 -8.935 1.00 85.94 182 HIS A CA 1
ATOM 1440 C C . HIS A 1 182 ? 19.190 -26.709 -8.683 1.00 85.94 182 HIS A C 1
ATOM 1442 O O . HIS A 1 182 ? 18.404 -25.997 -9.301 1.00 85.94 182 HIS A O 1
ATOM 1448 N N . ILE A 1 183 ? 18.792 -27.536 -7.714 1.00 92.00 183 ILE A N 1
ATOM 1449 C CA . ILE A 1 183 ? 17.430 -27.536 -7.176 1.00 92.00 183 ILE A CA 1
ATOM 1450 C C . ILE A 1 183 ? 17.355 -26.452 -6.100 1.00 92.00 183 ILE A C 1
ATOM 1452 O O . ILE A 1 183 ? 17.932 -26.616 -5.026 1.00 92.00 183 ILE A O 1
ATOM 1456 N N . GLU A 1 184 ? 16.644 -25.365 -6.390 1.00 91.88 184 GLU A N 1
ATOM 1457 C CA . GLU A 1 184 ? 16.455 -24.258 -5.452 1.00 91.88 184 GLU A CA 1
ATOM 1458 C C . GLU A 1 184 ? 15.265 -24.528 -4.517 1.00 91.88 184 GLU A C 1
ATOM 1460 O O . GLU A 1 184 ? 14.141 -24.756 -4.973 1.00 91.88 184 GLU A O 1
ATOM 1465 N N . LEU A 1 185 ? 15.525 -24.547 -3.205 1.00 95.12 185 LEU A N 1
ATOM 1466 C CA . LEU A 1 185 ? 14.545 -24.873 -2.154 1.00 95.12 185 LEU A CA 1
ATOM 1467 C C . LEU A 1 185 ? 14.410 -23.761 -1.102 1.00 95.12 185 LEU A C 1
ATOM 1469 O O . LEU A 1 185 ? 13.685 -23.929 -0.116 1.00 95.12 185 LEU A O 1
ATOM 1473 N N . ILE A 1 186 ? 15.086 -22.626 -1.287 1.00 95.38 186 ILE A N 1
ATOM 1474 C CA . ILE A 1 186 ? 14.909 -21.454 -0.432 1.00 95.38 186 ILE A CA 1
ATOM 1475 C C . ILE A 1 186 ? 13.501 -20.884 -0.664 1.00 95.38 186 ILE A C 1
ATOM 1477 O O . ILE A 1 186 ? 13.173 -20.398 -1.741 1.00 95.38 186 ILE A O 1
ATOM 1481 N N . ALA A 1 187 ? 12.656 -20.913 0.371 1.00 93.38 187 ALA A N 1
ATOM 1482 C CA . ALA A 1 187 ? 11.230 -20.574 0.266 1.00 93.38 187 ALA A CA 1
ATOM 1483 C C . ALA A 1 187 ? 10.926 -19.129 -0.185 1.00 93.38 187 ALA A C 1
ATOM 1485 O O . ALA A 1 187 ? 9.799 -18.838 -0.580 1.00 93.38 187 ALA A O 1
ATOM 1486 N N . SER A 1 188 ? 11.896 -18.217 -0.084 1.00 93.81 188 SER A N 1
ATOM 1487 C CA . SER A 1 188 ? 11.781 -16.819 -0.520 1.00 93.81 188 SER A CA 1
ATOM 1488 C C . SER A 1 188 ? 12.319 -16.560 -1.930 1.00 93.81 188 SER A C 1
ATOM 1490 O O . SER A 1 188 ? 12.197 -15.435 -2.415 1.00 93.81 188 SER A O 1
ATOM 1492 N N . GLU A 1 189 ? 12.932 -17.548 -2.582 1.00 93.88 189 GLU A N 1
ATOM 1493 C CA . GLU A 1 189 ? 13.458 -17.404 -3.940 1.00 93.88 189 GLU A CA 1
ATOM 1494 C C . GLU A 1 189 ? 12.456 -17.876 -4.997 1.00 93.88 189 GLU A C 1
ATOM 1496 O O . GLU A 1 189 ? 11.584 -18.714 -4.755 1.00 93.88 189 GLU A O 1
ATOM 1501 N N . ASN A 1 190 ? 12.556 -17.285 -6.189 1.00 94.56 190 ASN A N 1
ATOM 1502 C CA . ASN A 1 190 ? 11.780 -17.680 -7.358 1.00 94.56 190 ASN A CA 1
ATOM 1503 C C . ASN A 1 190 ? 12.449 -17.163 -8.642 1.00 94.56 190 ASN A C 1
ATOM 1505 O O . ASN A 1 190 ? 13.233 -16.212 -8.606 1.00 94.56 190 ASN A O 1
ATOM 1509 N N . TYR A 1 191 ? 12.089 -17.731 -9.790 1.00 90.38 191 TYR A N 1
ATOM 1510 C CA . TYR A 1 191 ? 12.610 -17.315 -11.090 1.00 90.38 191 TYR A CA 1
ATOM 1511 C C . TYR A 1 191 ? 11.654 -16.342 -11.780 1.00 90.38 191 TYR A C 1
ATOM 1513 O O . TYR A 1 191 ? 10.538 -16.693 -12.174 1.00 90.38 191 TYR A O 1
ATOM 1521 N N . ALA A 1 192 ? 12.103 -15.101 -11.968 1.00 86.88 192 ALA A N 1
ATOM 1522 C CA . ALA A 1 192 ? 11.354 -14.114 -12.732 1.00 86.88 192 ALA A CA 1
ATOM 1523 C C . ALA A 1 192 ? 11.249 -14.514 -14.216 1.00 86.88 192 ALA A C 1
ATOM 1525 O O . ALA A 1 192 ? 12.170 -15.079 -14.806 1.00 86.88 192 ALA A O 1
ATOM 1526 N N . SER A 1 193 ? 10.128 -14.173 -14.860 1.00 83.88 193 SER A N 1
ATOM 1527 C CA . SER A 1 193 ? 9.998 -14.370 -16.308 1.00 83.88 193 SER A CA 1
ATOM 1528 C C . SER A 1 193 ? 10.947 -13.449 -17.086 1.00 83.88 193 SER A C 1
ATOM 1530 O O . SER A 1 193 ? 11.256 -12.338 -16.650 1.00 83.88 193 SER A O 1
ATOM 1532 N N . VAL A 1 194 ? 11.341 -13.862 -18.294 1.00 78.56 194 VAL A N 1
ATOM 1533 C CA . VAL A 1 194 ? 12.185 -13.041 -19.185 1.00 78.56 194 VAL A CA 1
ATOM 1534 C C . VAL A 1 194 ? 11.570 -11.663 -19.447 1.00 78.56 194 VAL A C 1
ATOM 1536 O O . VAL A 1 194 ? 12.293 -10.673 -19.482 1.00 78.56 194 VAL A O 1
ATOM 1539 N N . ALA A 1 195 ? 10.242 -11.573 -19.554 1.00 77.44 195 ALA A N 1
ATOM 1540 C CA . ALA A 1 195 ? 9.545 -10.303 -19.751 1.00 77.44 195 ALA A CA 1
ATOM 1541 C C . ALA A 1 195 ? 9.728 -9.331 -18.568 1.00 77.44 195 ALA A C 1
ATOM 1543 O O . ALA A 1 195 ? 9.884 -8.130 -18.776 1.00 77.44 195 ALA A O 1
ATOM 1544 N N . VAL A 1 196 ? 9.755 -9.842 -17.330 1.00 85.62 196 VAL A N 1
ATOM 1545 C CA . VAL A 1 196 ? 10.022 -9.027 -16.130 1.00 85.62 196 VAL A CA 1
ATOM 1546 C C . VAL A 1 196 ? 11.462 -8.515 -16.149 1.00 85.62 196 VAL A C 1
ATOM 1548 O O . VAL A 1 196 ? 11.687 -7.317 -15.983 1.00 85.62 196 VAL A O 1
ATOM 1551 N N . MET A 1 197 ? 12.428 -9.393 -16.439 1.00 81.75 197 MET A N 1
ATOM 1552 C CA . MET A 1 197 ? 13.846 -9.017 -16.528 1.00 81.75 197 MET A CA 1
ATOM 1553 C C . MET A 1 197 ? 14.108 -7.975 -17.628 1.00 81.75 197 MET A C 1
ATOM 1555 O O . MET A 1 197 ? 14.887 -7.042 -17.429 1.00 81.75 197 MET A O 1
ATOM 1559 N N . GLN A 1 198 ? 13.418 -8.084 -18.769 1.00 78.56 198 GLN A N 1
ATOM 1560 C CA . GLN A 1 198 ? 13.478 -7.102 -19.858 1.00 78.56 198 GLN A CA 1
ATOM 1561 C C . GLN A 1 198 ? 12.970 -5.720 -19.429 1.00 78.56 198 GLN A C 1
ATOM 1563 O O . GLN A 1 198 ? 13.587 -4.713 -19.767 1.00 78.56 198 GLN A O 1
ATOM 1568 N N . ALA A 1 199 ? 11.868 -5.654 -18.676 1.00 82.38 199 ALA A N 1
ATOM 1569 C CA . ALA A 1 199 ? 11.347 -4.383 -18.179 1.00 82.38 199 ALA A CA 1
ATOM 1570 C C . ALA A 1 199 ? 12.303 -3.734 -17.161 1.00 82.38 199 ALA A C 1
ATOM 1572 O O . ALA A 1 199 ? 12.570 -2.533 -17.251 1.00 82.38 199 ALA A O 1
ATOM 1573 N N . GLN A 1 200 ? 12.858 -4.529 -16.240 1.00 86.56 200 GLN A N 1
ATOM 1574 C CA . GLN A 1 200 ? 13.760 -4.058 -15.182 1.00 86.56 200 GLN A CA 1
ATOM 1575 C C . GLN A 1 200 ? 15.093 -3.512 -15.720 1.00 86.56 200 GLN A C 1
ATOM 1577 O O . GLN A 1 200 ? 15.632 -2.563 -15.162 1.00 86.56 200 GLN A O 1
ATOM 1582 N N . SER A 1 201 ? 15.602 -4.073 -16.820 1.00 81.12 201 SER A N 1
ATOM 1583 C CA . SER A 1 201 ? 16.861 -3.661 -17.469 1.00 81.12 201 SER A CA 1
ATOM 1584 C C . SER A 1 201 ? 16.669 -2.685 -18.642 1.00 81.12 201 SER A C 1
ATOM 1586 O O . SER A 1 201 ? 17.560 -2.505 -19.471 1.00 81.12 201 SER A O 1
ATOM 1588 N N . SER A 1 202 ? 15.496 -2.058 -18.739 1.00 81.12 202 SER A N 1
ATOM 1589 C CA . SER A 1 202 ? 15.162 -1.133 -19.825 1.00 81.12 202 SER A CA 1
ATOM 1590 C C . SER A 1 202 ? 15.684 0.293 -19.586 1.00 81.12 202 SER A C 1
ATOM 1592 O O . SER A 1 202 ? 16.251 0.620 -18.544 1.00 81.12 202 SER A O 1
ATOM 1594 N N . CYS A 1 203 ? 15.425 1.193 -20.543 1.00 82.69 203 CYS A N 1
ATOM 1595 C CA . CYS A 1 203 ? 15.782 2.611 -20.439 1.00 82.69 203 CYS A CA 1
ATOM 1596 C C . CYS A 1 203 ? 15.122 3.348 -19.260 1.00 82.69 203 CYS A C 1
ATOM 1598 O O . CYS A 1 203 ? 15.520 4.474 -18.958 1.00 82.69 203 CYS A O 1
ATOM 1600 N N . LEU A 1 204 ? 14.147 2.732 -18.579 1.00 87.81 204 LEU A N 1
ATOM 1601 C CA . LEU A 1 204 ? 13.484 3.304 -17.407 1.00 87.81 204 LEU A CA 1
ATOM 1602 C C . LEU A 1 204 ? 14.467 3.625 -16.276 1.00 87.81 204 LEU A C 1
ATOM 1604 O O . LEU A 1 204 ? 14.251 4.601 -15.565 1.00 87.81 204 LEU A O 1
ATOM 1608 N N . THR A 1 205 ? 15.583 2.893 -16.165 1.00 89.00 205 THR A N 1
ATOM 1609 C CA . THR A 1 205 ? 16.631 3.184 -15.168 1.00 89.00 205 THR A CA 1
ATOM 1610 C C . THR A 1 205 ? 17.267 4.570 -15.329 1.00 89.00 205 THR A C 1
ATOM 1612 O O . THR A 1 205 ? 17.855 5.084 -14.383 1.00 89.00 205 THR A O 1
ATOM 1615 N N . ASN A 1 206 ? 17.158 5.184 -16.512 1.00 86.12 206 ASN A N 1
ATOM 1616 C CA . ASN A 1 206 ? 17.719 6.506 -16.785 1.00 86.12 206 ASN A CA 1
ATOM 1617 C C . ASN A 1 206 ? 16.796 7.637 -16.311 1.00 86.12 206 ASN A C 1
ATOM 1619 O O . ASN A 1 206 ? 17.204 8.801 -16.315 1.00 86.12 206 ASN A O 1
ATOM 1623 N N . LYS A 1 207 ? 15.531 7.334 -15.983 1.00 90.81 207 LYS A N 1
ATOM 1624 C CA . LYS A 1 207 ? 14.522 8.356 -15.716 1.00 90.81 207 LYS A CA 1
ATOM 1625 C C . LYS A 1 207 ? 14.364 8.613 -14.224 1.00 90.81 207 LYS A C 1
ATOM 1627 O O . LYS A 1 207 ? 13.933 7.756 -13.464 1.00 90.81 207 LYS A O 1
ATOM 1632 N N . TYR A 1 208 ? 14.615 9.859 -13.844 1.00 94.81 208 TYR A N 1
ATOM 1633 C CA . TYR A 1 208 ? 14.339 10.372 -12.511 1.00 94.81 208 TYR A CA 1
ATOM 1634 C C . TYR A 1 208 ? 12.891 10.889 -12.440 1.00 94.81 208 TYR A C 1
ATOM 1636 O O . TYR A 1 208 ? 12.526 11.801 -13.187 1.00 94.81 208 TYR A O 1
ATOM 1644 N N . ALA A 1 209 ? 12.051 10.273 -11.603 1.00 94.19 209 ALA A N 1
ATOM 1645 C CA . ALA A 1 209 ? 10.597 10.493 -11.574 1.00 94.19 209 ALA A CA 1
ATOM 1646 C C . ALA A 1 209 ? 10.050 10.724 -10.150 1.00 94.19 209 ALA A C 1
ATOM 1648 O O . ALA A 1 209 ? 9.044 10.135 -9.754 1.00 94.19 209 ALA A O 1
ATOM 1649 N N . GLU A 1 210 ? 10.701 11.589 -9.365 1.00 93.62 210 GLU A N 1
ATOM 1650 C CA . GLU A 1 210 ? 10.251 11.909 -8.001 1.00 93.62 210 GLU A CA 1
ATOM 1651 C C . GLU A 1 210 ? 8.843 12.529 -7.983 1.00 93.62 210 GLU A C 1
ATOM 1653 O O . GLU A 1 210 ? 8.509 13.402 -8.794 1.00 93.62 210 GLU A O 1
ATOM 1658 N N . GLY A 1 211 ? 8.035 12.105 -7.010 1.00 93.06 211 GLY A N 1
ATOM 1659 C CA . GLY A 1 211 ? 6.629 12.481 -6.863 1.00 93.06 211 GLY A CA 1
ATOM 1660 C C . GLY A 1 211 ? 5.686 11.340 -7.248 1.00 93.06 211 GLY A C 1
ATOM 1661 O O . GLY A 1 211 ? 6.066 10.172 -7.225 1.00 93.06 211 GLY A O 1
ATOM 1662 N N . TYR A 1 212 ? 4.453 11.688 -7.605 1.00 94.25 212 TYR A N 1
ATOM 1663 C CA . TYR A 1 212 ? 3.420 10.740 -8.038 1.00 94.25 212 TYR A CA 1
ATOM 1664 C C . TYR A 1 212 ? 2.931 11.096 -9.450 1.00 94.25 212 TYR A C 1
ATOM 1666 O O . TYR A 1 212 ? 3.139 12.236 -9.883 1.00 94.25 212 TYR A O 1
ATOM 1674 N N . PRO A 1 213 ? 2.270 10.175 -10.177 1.00 93.44 213 PRO A N 1
ATOM 1675 C CA . PRO A 1 213 ? 1.727 10.462 -11.501 1.00 93.44 213 PRO A CA 1
ATOM 1676 C C . PRO A 1 213 ? 0.890 11.751 -11.538 1.00 93.44 213 PRO A C 1
ATOM 1678 O O . PRO A 1 213 ? 0.045 11.987 -10.672 1.00 93.44 213 PRO A O 1
ATOM 1681 N N . GLY A 1 214 ? 1.159 12.619 -12.516 1.00 92.06 214 GLY A N 1
ATOM 1682 C CA . GLY A 1 214 ? 0.533 13.942 -12.647 1.00 92.06 214 GLY A CA 1
ATOM 1683 C C . GLY A 1 214 ? 1.018 15.012 -11.653 1.00 92.06 214 GLY A C 1
ATOM 1684 O O . GLY A 1 214 ? 0.614 16.169 -11.762 1.00 92.06 214 GLY A O 1
ATOM 1685 N N . ARG A 1 215 ? 1.887 14.663 -10.695 1.00 93.88 215 ARG A N 1
ATOM 1686 C CA . ARG A 1 215 ? 2.492 15.568 -9.699 1.00 93.88 215 ARG A CA 1
ATOM 1687 C C . ARG A 1 215 ? 3.971 15.230 -9.498 1.00 93.88 215 ARG A C 1
ATOM 1689 O O . ARG A 1 215 ? 4.389 14.806 -8.419 1.00 93.88 215 ARG A O 1
ATOM 1696 N N . ARG A 1 216 ? 4.753 15.390 -10.566 1.00 92.62 216 ARG A N 1
ATOM 1697 C CA . ARG A 1 216 ? 6.198 15.128 -10.580 1.00 92.62 216 ARG A CA 1
ATOM 1698 C C . ARG A 1 216 ? 6.999 16.394 -10.305 1.00 92.62 216 ARG A C 1
ATOM 1700 O O . ARG A 1 216 ? 6.606 17.481 -10.723 1.00 92.62 216 ARG A O 1
ATOM 1707 N N . TRP A 1 217 ? 8.150 16.227 -9.663 1.00 89.12 217 TRP A N 1
ATOM 1708 C CA . TRP A 1 217 ? 9.121 17.308 -9.466 1.00 89.12 217 TRP A CA 1
ATOM 1709 C C . TRP A 1 217 ? 9.929 17.620 -10.734 1.00 89.12 217 TRP A C 1
ATOM 1711 O O . TRP A 1 217 ? 10.392 18.745 -10.903 1.00 89.12 217 TRP A O 1
ATOM 1721 N N . TYR A 1 218 ? 10.050 16.652 -11.651 1.00 90.81 218 TYR A N 1
ATOM 1722 C CA . TYR A 1 218 ? 10.767 16.793 -12.922 1.00 90.81 218 TYR A CA 1
ATOM 1723 C C . TYR A 1 218 ? 9.840 16.539 -14.117 1.00 90.81 218 TYR A C 1
ATOM 1725 O O . TYR A 1 218 ? 8.934 15.705 -14.058 1.00 90.81 218 TYR A O 1
ATOM 1733 N N . GLY A 1 219 ? 10.095 17.239 -15.227 1.00 90.81 219 GLY A N 1
ATOM 1734 C CA . GLY A 1 219 ? 9.360 17.065 -16.485 1.00 90.81 219 GLY A CA 1
ATOM 1735 C C . GLY A 1 219 ? 9.744 15.796 -17.260 1.00 90.81 219 GLY A C 1
ATOM 1736 O O . GLY A 1 219 ? 10.739 15.136 -16.950 1.00 90.81 219 GLY A O 1
ATOM 1737 N N . GLY A 1 220 ? 8.974 15.466 -18.305 1.00 92.88 220 GLY A N 1
ATOM 1738 C CA . GLY A 1 220 ? 9.235 14.338 -19.213 1.00 92.88 220 GLY A CA 1
ATOM 1739 C C . GLY A 1 220 ? 8.940 12.960 -18.607 1.00 92.88 220 GLY A C 1
ATOM 1740 O O . GLY A 1 220 ? 9.741 12.036 -18.775 1.00 92.88 220 GLY A O 1
ATOM 1741 N N . CYS A 1 221 ? 7.882 12.857 -17.799 1.00 95.50 221 CYS A N 1
ATOM 1742 C CA . CYS A 1 221 ? 7.478 11.641 -17.083 1.00 95.50 221 CYS A CA 1
ATOM 1743 C C . CYS A 1 221 ? 6.231 10.974 -17.690 1.00 95.50 221 CYS A C 1
ATOM 1745 O O . CYS A 1 221 ? 5.676 10.068 -17.081 1.00 95.50 221 CYS A O 1
ATOM 1747 N N . GLU A 1 222 ? 5.796 11.375 -18.886 1.00 94.62 222 GLU A N 1
ATOM 1748 C CA . GLU A 1 222 ? 4.517 10.982 -19.497 1.00 94.62 222 GLU A CA 1
ATOM 1749 C C . GLU A 1 222 ? 4.357 9.453 -19.585 1.00 94.62 222 GLU A C 1
ATOM 1751 O O . GLU A 1 222 ? 3.313 8.884 -19.248 1.00 94.62 222 GLU A O 1
ATOM 1756 N N . PHE A 1 223 ? 5.425 8.764 -19.994 1.00 92.56 223 PHE A N 1
ATOM 1757 C CA . PHE A 1 223 ? 5.424 7.308 -20.129 1.00 92.56 223 PHE A CA 1
ATOM 1758 C C . PHE A 1 223 ? 5.644 6.582 -18.797 1.00 92.56 223 PHE A C 1
ATOM 1760 O O . PHE A 1 223 ? 5.065 5.518 -18.587 1.00 92.56 223 PHE A O 1
ATOM 1767 N N . VAL A 1 224 ? 6.427 7.154 -17.876 1.00 95.44 224 VAL A N 1
ATOM 1768 C CA . VAL A 1 224 ? 6.636 6.564 -16.541 1.00 95.44 224 VAL A CA 1
ATOM 1769 C C . VAL A 1 224 ? 5.365 6.663 -15.704 1.00 95.44 224 VAL A C 1
ATOM 1771 O O . VAL A 1 224 ? 4.989 5.688 -15.062 1.00 95.44 224 VAL A O 1
ATOM 1774 N N . ASP A 1 225 ? 4.640 7.779 -15.793 1.00 97.12 225 ASP A N 1
ATOM 1775 C CA . ASP A 1 225 ? 3.319 7.953 -15.183 1.00 97.12 225 ASP A CA 1
ATOM 1776 C C . ASP A 1 225 ? 2.339 6.896 -15.690 1.00 97.12 225 ASP A C 1
ATOM 1778 O O . ASP A 1 225 ? 1.640 6.270 -14.896 1.00 97.12 225 ASP A O 1
ATOM 1782 N N . THR A 1 226 ? 2.334 6.637 -17.001 1.00 97.62 226 THR A N 1
ATOM 1783 C CA . THR A 1 226 ? 1.503 5.581 -17.597 1.00 97.62 226 THR A CA 1
ATOM 1784 C C . THR A 1 226 ? 1.839 4.204 -17.011 1.00 97.62 226 THR A C 1
ATOM 1786 O O . THR A 1 226 ? 0.937 3.448 -16.650 1.00 97.62 226 THR A O 1
ATOM 1789 N N . ILE A 1 227 ? 3.127 3.871 -16.891 1.00 96.88 227 ILE A N 1
ATOM 1790 C CA . ILE A 1 227 ? 3.587 2.584 -16.347 1.00 96.88 227 ILE A CA 1
ATOM 1791 C C . ILE A 1 227 ? 3.225 2.449 -14.862 1.00 96.88 227 ILE A C 1
ATOM 1793 O O . ILE A 1 227 ? 2.712 1.404 -14.456 1.00 96.88 227 ILE A O 1
ATOM 1797 N N . GLU A 1 228 ? 3.445 3.494 -14.063 1.00 97.94 228 GLU A N 1
ATOM 1798 C CA . GLU A 1 228 ? 3.141 3.489 -12.631 1.00 97.94 228 GLU A CA 1
ATOM 1799 C C . GLU A 1 228 ? 1.631 3.368 -12.378 1.00 97.94 228 GLU A C 1
ATOM 1801 O O . GLU A 1 228 ? 1.209 2.536 -11.575 1.00 97.94 228 GLU A O 1
ATOM 1806 N N . LEU A 1 229 ? 0.800 4.101 -13.127 1.00 98.06 229 LEU A N 1
ATOM 1807 C CA . LEU A 1 229 ? -0.661 3.984 -13.048 1.00 98.06 229 LEU A CA 1
ATOM 1808 C C . LEU A 1 229 ? -1.145 2.579 -13.428 1.00 98.06 229 LEU A C 1
ATOM 1810 O O . LEU A 1 229 ? -2.002 2.016 -12.746 1.00 98.06 229 LEU A O 1
ATOM 1814 N N . LEU A 1 230 ? -0.573 1.974 -14.477 1.00 98.25 230 LEU A N 1
ATOM 1815 C CA . LEU A 1 230 ? -0.882 0.589 -14.844 1.00 98.25 230 LEU A CA 1
ATOM 1816 C C . LEU A 1 230 ? -0.503 -0.394 -13.732 1.00 98.25 230 LEU A C 1
ATOM 1818 O O . LEU A 1 230 ? -1.254 -1.338 -13.483 1.00 98.25 230 LEU A O 1
ATOM 1822 N N . ALA A 1 231 ? 0.639 -0.198 -13.070 1.00 97.50 231 ALA A N 1
ATOM 1823 C CA . ALA A 1 231 ? 1.065 -1.038 -11.955 1.00 97.50 231 ALA A CA 1
ATOM 1824 C C . ALA A 1 231 ? 0.119 -0.904 -10.749 1.00 97.50 231 ALA A C 1
ATOM 1826 O O . ALA A 1 231 ? -0.317 -1.923 -10.212 1.00 97.50 231 ALA A O 1
ATOM 1827 N N . VAL A 1 232 ? -0.265 0.324 -10.383 1.00 97.31 232 VAL A N 1
ATOM 1828 C CA . VAL A 1 232 ? -1.226 0.606 -9.301 1.00 97.31 232 VAL A CA 1
ATOM 1829 C C . VAL A 1 232 ? -2.578 -0.051 -9.576 1.00 97.31 232 VAL A C 1
ATOM 1831 O O . VAL A 1 232 ? -3.083 -0.797 -8.735 1.00 97.31 232 VAL A O 1
ATOM 1834 N N . GLU A 1 233 ? -3.151 0.159 -10.762 1.00 98.00 233 GLU A N 1
ATOM 1835 C CA . GLU A 1 233 ? -4.466 -0.394 -11.106 1.00 98.00 233 GLU A CA 1
ATOM 1836 C C . GLU A 1 233 ? -4.452 -1.925 -11.176 1.00 98.00 233 GLU A C 1
ATOM 1838 O O . GLU A 1 233 ? -5.387 -2.587 -10.717 1.00 98.00 233 GLU A O 1
ATOM 1843 N N . ARG A 1 234 ? -3.366 -2.518 -11.685 1.00 98.06 234 ARG A N 1
ATOM 1844 C CA . ARG A 1 234 ? -3.203 -3.977 -11.690 1.00 98.06 234 ARG A CA 1
ATOM 1845 C C . ARG A 1 234 ? -3.051 -4.535 -10.281 1.00 98.06 234 ARG A C 1
ATOM 1847 O O . ARG A 1 234 ? -3.668 -5.556 -10.003 1.00 98.06 234 ARG A O 1
ATOM 1854 N N . ALA A 1 235 ? -2.299 -3.879 -9.397 1.00 95.69 235 ALA A N 1
ATOM 1855 C CA . ALA A 1 235 ? -2.156 -4.303 -8.005 1.00 95.69 235 ALA A CA 1
ATOM 1856 C C . ALA A 1 235 ? -3.496 -4.238 -7.254 1.00 95.69 235 ALA A C 1
ATOM 1858 O O . ALA A 1 235 ? -3.901 -5.226 -6.640 1.00 95.69 235 ALA A O 1
ATOM 1859 N N . LYS A 1 236 ? -4.229 -3.123 -7.380 1.00 94.69 236 LYS A N 1
ATOM 1860 C CA . LYS A 1 236 ? -5.578 -2.967 -6.812 1.00 94.69 236 LYS A CA 1
ATOM 1861 C C . LYS A 1 236 ? -6.516 -4.071 -7.287 1.00 94.69 236 LYS A C 1
ATOM 1863 O O . LYS A 1 236 ? -7.144 -4.735 -6.469 1.00 94.69 236 LYS A O 1
ATOM 1868 N N . LYS A 1 237 ? -6.557 -4.327 -8.599 1.00 95.12 237 LYS A N 1
ATOM 1869 C CA . LYS A 1 237 ? -7.388 -5.390 -9.177 1.00 95.12 237 LYS A CA 1
ATOM 1870 C C . LYS A 1 237 ? -6.965 -6.787 -8.717 1.00 95.12 237 LYS A C 1
ATOM 1872 O O . LYS A 1 237 ? -7.832 -7.612 -8.453 1.00 95.12 237 LYS A O 1
ATOM 1877 N N . LEU A 1 238 ? -5.661 -7.058 -8.650 1.00 94.56 238 LEU A N 1
ATOM 1878 C CA . LEU A 1 238 ? -5.123 -8.373 -8.293 1.00 94.56 238 LEU A CA 1
ATOM 1879 C C . LEU A 1 238 ? -5.446 -8.750 -6.844 1.00 94.56 238 LEU A C 1
ATOM 1881 O O . LEU A 1 238 ? -5.766 -9.903 -6.576 1.00 94.56 238 LEU A O 1
ATOM 1885 N N . PHE A 1 239 ? -5.380 -7.784 -5.927 1.00 91.06 239 PHE A N 1
ATOM 1886 C CA . PHE A 1 239 ? -5.565 -8.025 -4.493 1.00 91.06 239 PHE A CA 1
ATOM 1887 C C . PHE A 1 239 ? -6.923 -7.569 -3.943 1.00 91.06 239 PHE A C 1
ATOM 1889 O O . PHE A 1 239 ? -7.204 -7.807 -2.772 1.00 91.06 239 PHE A O 1
ATOM 1896 N N . GLY A 1 240 ? -7.765 -6.928 -4.760 1.00 89.12 240 GLY A N 1
ATOM 1897 C CA . GLY A 1 240 ? -9.035 -6.344 -4.316 1.00 89.12 240 GLY A CA 1
ATOM 1898 C C . GLY A 1 240 ? -8.863 -5.115 -3.416 1.00 89.12 240 GLY A C 1
ATOM 1899 O O . GLY A 1 240 ? -9.725 -4.839 -2.591 1.00 89.12 240 GLY A O 1
ATOM 1900 N N . ALA A 1 241 ? -7.737 -4.405 -3.526 1.00 87.88 241 ALA A N 1
ATOM 1901 C CA . ALA A 1 241 ? -7.400 -3.280 -2.656 1.00 87.88 241 ALA A CA 1
ATOM 1902 C C . ALA A 1 241 ? -7.964 -1.946 -3.171 1.00 87.88 241 ALA A C 1
ATOM 1904 O O . ALA A 1 241 ? -8.003 -1.694 -4.377 1.00 87.88 241 ALA A O 1
ATOM 1905 N N . GLU A 1 242 ? -8.334 -1.056 -2.247 1.00 89.12 242 GLU A N 1
ATOM 1906 C CA . GLU A 1 242 ? -8.792 0.304 -2.568 1.00 89.12 242 GLU A CA 1
ATOM 1907 C C . GLU A 1 242 ? -7.640 1.197 -3.061 1.00 89.12 242 GLU A C 1
ATOM 1909 O O . GLU A 1 242 ? -7.791 1.984 -4.000 1.00 89.12 242 GLU A O 1
ATOM 1914 N N . HIS A 1 243 ? -6.454 1.017 -2.476 1.00 89.81 243 HIS A N 1
ATOM 1915 C CA . HIS A 1 243 ? -5.254 1.793 -2.768 1.00 89.81 243 HIS A CA 1
ATOM 1916 C C . HIS A 1 243 ? -4.031 0.886 -2.919 1.00 89.81 243 HIS A C 1
ATOM 1918 O O . HIS A 1 243 ? -3.960 -0.187 -2.322 1.00 89.81 243 HIS A O 1
ATOM 1924 N N . ALA A 1 244 ? -3.051 1.337 -3.702 1.00 94.31 244 ALA A N 1
ATOM 1925 C CA . ALA A 1 244 ? -1.749 0.692 -3.818 1.00 94.31 244 ALA A CA 1
ATOM 1926 C C . ALA A 1 244 ? -0.657 1.745 -4.033 1.00 94.31 244 ALA A C 1
ATOM 1928 O O . ALA A 1 244 ? -0.832 2.667 -4.830 1.00 94.31 244 ALA A O 1
ATOM 1929 N N . ASN A 1 245 ? 0.472 1.578 -3.345 1.00 94.62 245 ASN A N 1
ATOM 1930 C CA . ASN A 1 245 ? 1.710 2.297 -3.626 1.00 94.62 245 ASN A CA 1
ATOM 1931 C C . ASN A 1 245 ? 2.750 1.283 -4.120 1.00 94.62 245 ASN A C 1
ATOM 1933 O O . ASN A 1 245 ? 3.005 0.284 -3.450 1.00 94.62 245 ASN A O 1
ATOM 1937 N N . VAL A 1 246 ? 3.314 1.533 -5.303 1.00 95.94 246 VAL A N 1
ATOM 1938 C CA . VAL A 1 246 ? 4.245 0.632 -6.006 1.00 95.94 246 VAL A CA 1
ATOM 1939 C C . VAL A 1 246 ? 5.687 1.161 -6.031 1.00 95.94 246 VAL A C 1
ATOM 1941 O O . VAL A 1 246 ? 6.510 0.651 -6.783 1.00 95.94 246 VAL A O 1
ATOM 1944 N N . GLN A 1 247 ? 5.992 2.192 -5.236 1.00 95.44 247 GLN A N 1
ATOM 1945 C CA . GLN A 1 247 ? 7.310 2.835 -5.175 1.00 95.44 247 GLN A CA 1
ATOM 1946 C C . GLN A 1 247 ? 8.319 2.232 -4.172 1.00 95.44 247 GLN A C 1
ATOM 1948 O O . GLN A 1 247 ? 9.514 2.426 -4.400 1.00 95.44 247 GLN A O 1
ATOM 1953 N N . PRO A 1 248 ? 7.939 1.521 -3.082 1.00 94.62 248 PRO A N 1
ATOM 1954 C CA . PRO A 1 248 ? 8.935 0.922 -2.189 1.00 94.62 248 PRO A CA 1
ATOM 1955 C C . PRO A 1 248 ? 9.887 -0.030 -2.930 1.00 94.62 248 PRO A C 1
ATOM 1957 O O . PRO A 1 248 ? 9.435 -0.930 -3.636 1.00 94.62 248 PRO A O 1
ATOM 1960 N N . HIS A 1 249 ? 11.205 0.117 -2.737 1.00 92.88 249 HIS A N 1
ATOM 1961 C CA . HIS A 1 249 ? 12.190 -0.680 -3.484 1.00 92.88 249 HIS A CA 1
ATOM 1962 C C . HIS A 1 249 ? 12.296 -2.135 -3.002 1.00 92.88 249 HIS A C 1
ATOM 1964 O O . HIS A 1 249 ? 12.839 -2.984 -3.704 1.00 92.88 249 HIS A O 1
ATOM 1970 N N . SER A 1 250 ? 11.836 -2.427 -1.783 1.00 93.19 250 SER A N 1
ATOM 1971 C CA . SER A 1 250 ? 11.857 -3.768 -1.186 1.00 93.19 250 SER A CA 1
ATOM 1972 C C . SER A 1 250 ? 10.835 -3.890 -0.053 1.00 93.19 250 SER A C 1
ATOM 1974 O O . SER A 1 250 ? 10.336 -2.881 0.453 1.00 93.19 250 SER A O 1
ATOM 1976 N N . GLY A 1 251 ? 10.573 -5.120 0.406 1.00 90.69 251 GLY A N 1
ATOM 1977 C CA . GLY A 1 251 ? 9.664 -5.379 1.531 1.00 90.69 251 GLY A CA 1
ATOM 1978 C C . GLY A 1 251 ? 10.056 -4.639 2.816 1.00 90.69 251 GLY A C 1
ATOM 1979 O O . GLY A 1 251 ? 9.204 -4.062 3.487 1.00 90.69 251 GLY A O 1
ATOM 1980 N N . SER A 1 252 ? 11.355 -4.543 3.119 1.00 93.88 252 SER A N 1
ATOM 1981 C CA . SER A 1 252 ? 11.830 -3.818 4.306 1.00 93.88 252 SER A CA 1
ATOM 1982 C C . SER A 1 252 ? 11.499 -2.329 4.277 1.00 93.88 252 SER A C 1
ATOM 1984 O O . SER A 1 252 ? 11.137 -1.760 5.305 1.00 93.88 252 SER A O 1
ATOM 1986 N N . GLN A 1 253 ? 11.595 -1.698 3.107 1.00 94.38 253 GLN A N 1
ATOM 1987 C CA . GLN A 1 253 ? 11.231 -0.291 2.944 1.00 94.38 253 GLN A CA 1
ATOM 1988 C C . GLN A 1 253 ? 9.719 -0.086 2.908 1.00 94.38 253 GLN A C 1
ATOM 1990 O O . GLN A 1 253 ? 9.251 0.951 3.364 1.00 94.38 253 GLN A O 1
ATOM 1995 N N . ALA A 1 254 ? 8.951 -1.063 2.419 1.00 94.88 254 ALA A N 1
ATOM 1996 C CA . ALA A 1 254 ? 7.495 -1.016 2.506 1.00 94.88 254 ALA A CA 1
ATOM 1997 C C . ALA A 1 254 ? 7.037 -1.011 3.974 1.00 94.88 254 ALA A C 1
ATOM 1999 O O . ALA A 1 254 ? 6.274 -0.133 4.372 1.00 94.88 254 ALA A O 1
ATOM 2000 N N . ASN A 1 255 ? 7.585 -1.907 4.803 1.00 95.81 255 ASN A N 1
ATOM 2001 C CA . ASN A 1 255 ? 7.322 -1.915 6.246 1.00 95.81 255 ASN A CA 1
ATOM 2002 C C . ASN A 1 255 ? 7.779 -0.611 6.916 1.00 95.81 255 ASN A C 1
ATOM 2004 O O . ASN A 1 255 ? 7.057 -0.063 7.743 1.00 95.81 255 ASN A O 1
ATOM 2008 N N . MET A 1 256 ? 8.943 -0.078 6.530 1.00 95.69 256 MET A N 1
ATOM 2009 C CA . MET A 1 256 ? 9.420 1.218 7.022 1.00 95.69 256 MET A CA 1
ATOM 2010 C C . MET A 1 256 ? 8.461 2.356 6.668 1.00 95.69 256 MET A C 1
ATOM 2012 O O . MET A 1 256 ? 8.110 3.132 7.547 1.00 95.69 256 MET A O 1
ATOM 2016 N N . ALA A 1 257 ? 7.995 2.426 5.420 1.00 93.69 257 ALA A N 1
ATOM 2017 C CA . ALA A 1 257 ? 7.061 3.452 4.970 1.00 93.69 257 ALA A CA 1
ATOM 2018 C C . ALA A 1 257 ? 5.729 3.389 5.730 1.00 93.69 257 ALA A C 1
ATOM 2020 O O . ALA A 1 257 ? 5.219 4.431 6.137 1.00 93.69 257 ALA A O 1
ATOM 2021 N N . VAL A 1 258 ? 5.194 2.185 5.975 1.00 93.94 258 VAL A N 1
ATOM 2022 C CA . VAL A 1 258 ? 3.982 2.014 6.792 1.00 93.94 258 VAL A CA 1
ATOM 2023 C C . VAL A 1 258 ? 4.235 2.490 8.218 1.00 93.94 258 VAL A C 1
ATOM 2025 O O . VAL A 1 258 ? 3.521 3.375 8.683 1.00 93.94 258 VAL A O 1
ATOM 2028 N N . CYS A 1 259 ? 5.271 1.977 8.888 1.00 95.12 259 CYS A N 1
ATOM 2029 C CA . CYS A 1 259 ? 5.574 2.368 10.263 1.00 95.12 259 CYS A CA 1
ATOM 2030 C C . CYS A 1 259 ? 5.798 3.881 10.386 1.00 95.12 259 CYS A C 1
ATOM 2032 O O . CYS A 1 259 ? 5.174 4.511 11.226 1.00 95.12 259 CYS A O 1
ATOM 2034 N N . SER A 1 260 ? 6.602 4.496 9.517 1.00 93.81 260 SER A N 1
ATOM 2035 C CA . SER A 1 260 ? 6.837 5.946 9.539 1.00 93.81 260 SER A CA 1
ATOM 2036 C C . SER A 1 260 ? 5.597 6.782 9.206 1.00 93.81 260 SER A C 1
ATOM 2038 O O . SER A 1 260 ? 5.567 7.962 9.533 1.00 93.81 260 SER A O 1
ATOM 2040 N N . SER A 1 261 ? 4.582 6.208 8.554 1.00 93.94 261 SER A N 1
ATOM 2041 C CA . SER A 1 261 ? 3.333 6.921 8.257 1.00 93.94 261 SER A CA 1
ATOM 2042 C C . SER A 1 261 ? 2.358 6.974 9.436 1.00 93.94 261 SER A C 1
ATOM 2044 O O . SER A 1 261 ? 1.480 7.834 9.448 1.00 93.94 261 SER A O 1
ATOM 2046 N N . CYS A 1 262 ? 2.484 6.061 10.407 1.00 94.12 262 CYS A N 1
ATOM 2047 C CA . CYS A 1 262 ? 1.508 5.912 11.490 1.00 94.12 262 CYS A CA 1
ATOM 2048 C C . CYS A 1 262 ? 2.104 5.787 12.902 1.00 94.12 262 CYS A C 1
ATOM 2050 O O . CYS A 1 262 ? 1.345 5.793 13.873 1.00 94.12 262 CYS A O 1
ATOM 2052 N N . LEU A 1 263 ? 3.427 5.664 13.035 1.00 97.06 263 LEU A N 1
ATOM 2053 C CA . LEU A 1 263 ? 4.147 5.518 14.299 1.00 97.06 263 LEU A CA 1
ATOM 2054 C C . LEU A 1 263 ? 5.202 6.610 14.476 1.00 97.06 263 LEU A C 1
ATOM 2056 O O . LEU A 1 263 ? 5.935 6.946 13.546 1.00 97.06 263 LEU A O 1
ATOM 2060 N N . GLU A 1 264 ? 5.343 7.050 15.717 1.00 97.38 264 GLU A N 1
ATOM 2061 C CA . GLU A 1 264 ? 6.428 7.885 16.217 1.00 97.38 264 GLU A CA 1
ATOM 2062 C C . GLU A 1 264 ? 7.495 7.014 16.905 1.00 97.38 264 GLU A C 1
ATOM 2064 O O . GLU A 1 264 ? 7.187 5.922 17.401 1.00 97.38 264 GLU A O 1
ATOM 2069 N N . PRO A 1 265 ? 8.765 7.455 16.969 1.00 97.50 265 PRO A N 1
ATOM 2070 C CA . PRO A 1 265 ? 9.778 6.764 17.758 1.00 97.50 265 PRO A CA 1
ATOM 2071 C C . PRO A 1 265 ? 9.337 6.577 19.219 1.00 97.50 265 PRO A C 1
ATOM 2073 O O . PRO A 1 265 ? 8.863 7.510 19.862 1.00 97.50 265 PRO A O 1
ATOM 2076 N N . GLY A 1 266 ? 9.518 5.369 19.748 1.00 97.31 266 GLY A N 1
ATOM 2077 C CA . GLY A 1 266 ? 9.067 4.960 21.080 1.00 97.31 266 GLY A CA 1
ATOM 2078 C C . GLY A 1 266 ? 7.665 4.347 21.122 1.00 97.31 266 GLY A C 1
ATOM 2079 O O . GLY A 1 266 ? 7.325 3.731 22.130 1.00 97.31 266 GLY A O 1
ATOM 2080 N N . ASP A 1 267 ? 6.873 4.436 20.047 1.00 98.38 267 ASP A N 1
ATOM 2081 C CA . ASP A 1 267 ? 5.575 3.758 19.993 1.00 98.38 267 ASP A CA 1
ATOM 2082 C C . ASP A 1 267 ? 5.726 2.237 20.136 1.00 98.38 267 ASP A C 1
ATOM 2084 O O . ASP A 1 267 ? 6.694 1.627 19.671 1.00 98.38 267 ASP A O 1
ATOM 2088 N N . ARG A 1 268 ? 4.728 1.612 20.769 1.00 98.56 268 ARG A N 1
ATOM 2089 C CA . ARG A 1 268 ? 4.710 0.170 21.033 1.00 98.56 268 ARG A CA 1
ATOM 2090 C C . ARG A 1 268 ? 4.215 -0.621 19.834 1.00 98.56 268 ARG A C 1
ATOM 2092 O O . ARG A 1 268 ? 3.135 -0.342 19.307 1.00 98.56 268 ARG A O 1
ATOM 2099 N N . VAL A 1 269 ? 4.948 -1.666 19.466 1.00 98.38 269 VAL A N 1
ATOM 2100 C CA . VAL A 1 269 ? 4.603 -2.566 18.358 1.00 98.38 269 VAL A CA 1
ATOM 2101 C C . VAL A 1 269 ? 4.600 -4.009 18.845 1.00 98.38 269 VAL A C 1
ATOM 2103 O O . VAL A 1 269 ? 5.574 -4.470 19.437 1.00 98.38 269 VAL A O 1
ATOM 2106 N N . LEU A 1 270 ? 3.511 -4.730 18.574 1.00 98.44 270 LEU A N 1
ATOM 2107 C CA . LEU A 1 270 ? 3.367 -6.149 18.893 1.00 98.44 270 LEU A CA 1
ATOM 2108 C C . LEU A 1 270 ? 3.492 -6.993 17.621 1.00 98.44 270 LEU A C 1
ATOM 2110 O O . LEU A 1 270 ? 2.775 -6.780 16.644 1.00 98.44 270 LEU A O 1
ATOM 2114 N N . THR A 1 271 ? 4.401 -7.959 17.618 1.00 97.56 271 THR A N 1
ATOM 2115 C CA . THR A 1 271 ? 4.789 -8.662 16.390 1.00 97.56 271 THR A CA 1
ATOM 2116 C C . THR A 1 271 ? 5.296 -10.079 16.653 1.00 97.56 271 THR A C 1
ATOM 2118 O O . THR A 1 271 ? 5.586 -10.424 17.791 1.00 97.56 271 THR A O 1
ATOM 2121 N N . MET A 1 272 ? 5.402 -10.929 15.631 1.00 97.12 272 MET A N 1
ATOM 2122 C CA . MET A 1 272 ? 5.886 -12.300 15.812 1.00 97.12 272 MET A CA 1
ATOM 2123 C C . MET A 1 272 ? 7.373 -12.319 16.189 1.00 97.12 272 MET A C 1
ATOM 2125 O O . MET A 1 272 ? 8.175 -11.602 15.585 1.00 97.12 272 MET A O 1
ATOM 2129 N N . ASP A 1 273 ? 7.749 -13.144 17.166 1.00 95.81 273 ASP A N 1
ATOM 2130 C CA . ASP A 1 273 ? 9.153 -13.385 17.509 1.00 95.81 273 ASP A CA 1
ATOM 2131 C C . ASP A 1 273 ? 9.924 -13.984 16.317 1.00 95.81 273 ASP A C 1
ATOM 2133 O O . ASP A 1 273 ? 9.432 -14.877 15.619 1.00 95.81 273 ASP A O 1
ATOM 2137 N N . LEU A 1 274 ? 11.156 -13.515 16.092 1.00 95.56 274 LEU A N 1
ATOM 2138 C CA . LEU A 1 274 ? 12.009 -13.982 14.995 1.00 95.56 274 LEU A CA 1
ATOM 2139 C C . LEU A 1 274 ? 12.296 -15.489 15.085 1.00 95.56 274 LEU A C 1
ATOM 2141 O O . LEU A 1 274 ? 12.242 -16.183 14.071 1.00 95.56 274 LEU A O 1
ATOM 2145 N N . SER A 1 275 ? 12.554 -16.006 16.288 1.00 94.00 275 SER A N 1
ATOM 2146 C CA . SER A 1 275 ? 12.823 -17.431 16.526 1.00 94.00 275 SER A CA 1
ATOM 2147 C C . SER A 1 275 ? 11.596 -18.318 16.310 1.00 94.00 275 SER A C 1
ATOM 2149 O O . SER A 1 275 ? 11.734 -19.523 16.114 1.00 94.00 275 SER A O 1
ATOM 2151 N N . HIS A 1 276 ? 10.400 -17.726 16.305 1.00 95.69 276 HIS A N 1
ATOM 2152 C CA . HIS A 1 276 ? 9.137 -18.423 16.077 1.00 95.69 276 HIS A CA 1
ATOM 2153 C C . HIS A 1 276 ? 8.606 -18.244 14.647 1.00 95.69 276 HIS A C 1
ATOM 2155 O O . HIS A 1 276 ? 7.530 -18.747 14.335 1.00 95.69 276 HIS A O 1
ATOM 2161 N N . GLY A 1 277 ? 9.353 -17.565 13.771 1.00 94.56 277 GLY A N 1
ATOM 2162 C CA . GLY A 1 277 ? 9.021 -17.424 12.353 1.00 94.56 277 GLY A CA 1
ATOM 2163 C C . GLY A 1 277 ? 8.784 -15.992 11.877 1.00 94.56 277 GLY A C 1
ATOM 2164 O O . GLY A 1 277 ? 8.448 -15.817 10.705 1.00 94.56 277 GLY A O 1
ATOM 2165 N N . GLY A 1 278 ? 8.971 -14.978 12.730 1.00 94.75 278 GLY A N 1
ATOM 2166 C CA . GLY A 1 278 ? 8.891 -13.561 12.358 1.00 94.75 278 GLY A CA 1
ATOM 2167 C C . GLY A 1 278 ? 9.944 -13.119 11.326 1.00 94.75 278 GLY A C 1
ATOM 2168 O O . GLY A 1 278 ? 10.716 -13.918 10.791 1.00 94.75 278 GLY A O 1
ATOM 2169 N N . HIS A 1 279 ? 9.975 -11.826 11.009 1.00 96.94 279 HIS A N 1
ATOM 2170 C CA . HIS A 1 279 ? 10.943 -11.230 10.077 1.00 96.94 279 HIS A CA 1
ATOM 2171 C C . HIS A 1 279 ? 11.861 -10.208 10.771 1.00 96.94 279 HIS A C 1
ATOM 2173 O O . HIS A 1 279 ? 11.551 -9.675 11.829 1.00 96.94 279 HIS A O 1
ATOM 2179 N N . LEU A 1 280 ? 13.007 -9.858 10.182 1.00 95.12 280 LEU A N 1
ATOM 2180 C CA . LEU A 1 280 ? 13.928 -8.884 10.793 1.00 95.12 280 LEU A CA 1
ATOM 2181 C C . LEU A 1 280 ? 13.298 -7.495 10.991 1.00 95.12 280 LEU A C 1
ATOM 2183 O O . LEU A 1 280 ? 13.592 -6.811 11.970 1.00 95.12 280 LEU A O 1
ATOM 2187 N N . THR A 1 281 ? 12.419 -7.077 10.081 1.00 96.00 281 THR A N 1
ATOM 2188 C CA . THR A 1 281 ? 11.706 -5.784 10.158 1.00 96.00 281 THR A CA 1
ATOM 2189 C C . THR A 1 281 ? 10.537 -5.811 11.135 1.00 96.00 281 THR A C 1
ATOM 2191 O O . THR A 1 281 ? 9.843 -4.815 11.306 1.00 96.00 281 THR A O 1
ATOM 2194 N N . HIS A 1 282 ? 10.299 -6.956 11.769 1.00 95.56 282 HIS A N 1
ATOM 2195 C CA . HIS A 1 282 ? 9.307 -7.158 12.815 1.00 95.56 282 HIS A CA 1
ATOM 2196 C C . HIS A 1 282 ? 9.954 -6.929 14.186 1.00 95.56 282 HIS A C 1
ATOM 2198 O O . HIS A 1 282 ? 9.779 -7.700 15.119 1.00 95.56 282 HIS A O 1
ATOM 2204 N N . GLY A 1 283 ? 10.763 -5.873 14.302 1.00 91.81 283 GLY A N 1
ATOM 2205 C CA . GLY A 1 283 ? 11.284 -5.418 15.591 1.00 91.81 283 GLY A CA 1
ATOM 2206 C C . GLY A 1 283 ? 12.638 -5.983 16.037 1.00 91.81 283 GLY A C 1
ATOM 2207 O O . GLY A 1 283 ? 13.029 -5.770 17.181 1.00 91.81 283 GLY A O 1
ATOM 2208 N N . HIS A 1 284 ? 13.414 -6.636 15.164 1.00 94.44 284 HIS A N 1
ATOM 2209 C CA . HIS A 1 284 ? 14.771 -7.053 15.539 1.00 94.44 284 HIS A CA 1
ATOM 2210 C C . HIS A 1 284 ? 15.647 -5.833 15.893 1.00 94.44 284 HIS A C 1
ATOM 2212 O O . HIS A 1 284 ? 15.672 -4.849 15.152 1.00 94.44 284 HIS A O 1
ATOM 2218 N N . LYS A 1 285 ? 16.424 -5.903 16.987 1.00 91.88 285 LYS A N 1
ATOM 2219 C CA . LYS A 1 285 ? 17.208 -4.769 17.538 1.00 91.88 285 LYS A CA 1
ATOM 2220 C C . LYS A 1 285 ? 18.208 -4.143 16.559 1.00 91.88 285 LYS A C 1
ATOM 2222 O O . LYS A 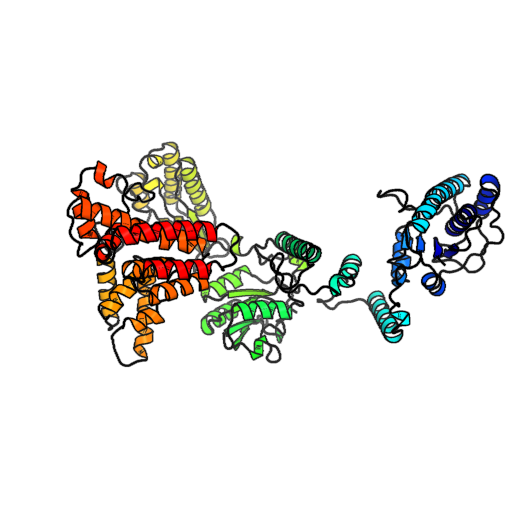1 285 ? 18.530 -2.965 16.658 1.00 91.88 285 LYS A O 1
ATOM 2227 N N . ALA A 1 286 ? 18.720 -4.925 15.608 1.00 92.00 286 ALA A N 1
ATOM 2228 C CA . ALA A 1 286 ? 19.636 -4.418 14.582 1.00 92.00 286 ALA A CA 1
ATOM 2229 C C . ALA A 1 286 ? 18.922 -3.669 13.434 1.00 92.00 286 ALA A C 1
ATOM 2231 O O . ALA A 1 286 ? 19.571 -2.936 12.685 1.00 92.00 286 ALA A O 1
ATOM 2232 N N . ASN A 1 287 ? 17.607 -3.848 13.290 1.00 94.38 287 ASN A N 1
ATOM 2233 C CA . ASN A 1 287 ? 16.787 -3.281 12.223 1.00 94.38 287 ASN A CA 1
ATOM 2234 C C . ASN A 1 287 ? 16.209 -1.905 12.623 1.00 94.38 287 ASN A C 1
ATOM 2236 O O . ASN A 1 287 ? 16.179 -1.573 13.807 1.00 94.38 287 ASN A O 1
ATOM 2240 N N . PHE A 1 288 ? 15.736 -1.101 11.657 1.00 94.44 288 PHE A N 1
ATOM 2241 C CA . PHE A 1 288 ? 15.107 0.201 11.935 1.00 94.44 288 PHE A CA 1
ATOM 2242 C C . PHE A 1 288 ? 13.962 0.058 12.942 1.00 94.44 288 PHE A C 1
ATOM 2244 O O . PHE A 1 288 ? 13.857 0.854 13.870 1.00 94.44 288 PHE A O 1
ATOM 2251 N N . SER A 1 289 ? 13.162 -1.002 12.797 1.00 93.50 289 SER A N 1
ATOM 2252 C CA . SER A 1 289 ? 11.985 -1.237 13.622 1.00 93.50 289 SER A CA 1
ATOM 2253 C C . SER A 1 289 ? 12.350 -1.400 15.097 1.00 93.50 289 SER A C 1
ATOM 2255 O O . SER A 1 289 ? 11.735 -0.772 15.945 1.00 93.50 289 SER A O 1
ATOM 2257 N N . GLY A 1 290 ? 13.386 -2.189 15.408 1.00 94.88 290 GLY A N 1
ATOM 2258 C CA . GLY A 1 290 ? 13.826 -2.407 16.791 1.00 94.88 290 GLY A CA 1
ATOM 2259 C C . GLY A 1 290 ? 14.690 -1.281 17.362 1.00 94.88 290 GLY A C 1
ATOM 2260 O O . GLY A 1 290 ? 14.912 -1.244 18.567 1.00 94.88 290 GLY A O 1
ATOM 2261 N N . LYS A 1 291 ? 15.199 -0.376 16.513 1.00 96.81 291 LYS A N 1
ATOM 2262 C CA . LYS A 1 291 ? 15.923 0.831 16.944 1.00 96.81 291 LYS A CA 1
ATOM 2263 C C . LYS A 1 291 ? 14.983 1.979 17.290 1.00 96.81 291 LYS A C 1
ATOM 2265 O O . LYS A 1 291 ? 15.308 2.769 18.167 1.00 96.81 291 LYS A O 1
ATOM 2270 N N . LEU A 1 292 ? 13.881 2.105 16.552 1.00 97.19 292 LEU A N 1
ATOM 2271 C CA . LEU A 1 292 ? 12.981 3.252 16.644 1.00 97.19 292 LEU A CA 1
ATOM 2272 C C . LEU A 1 292 ? 11.774 2.997 17.545 1.00 97.19 292 LEU A C 1
ATOM 2274 O O . LEU A 1 292 ? 11.303 3.945 18.159 1.00 97.19 292 LEU A O 1
ATOM 2278 N N . TYR A 1 293 ? 11.276 1.764 17.637 1.00 97.94 293 TYR A N 1
ATOM 2279 C CA . TYR A 1 293 ? 10.015 1.450 18.316 1.00 97.94 293 TYR A CA 1
ATOM 2280 C C . TYR A 1 293 ? 10.216 0.523 19.518 1.00 97.94 293 TYR A C 1
ATOM 2282 O O . TYR A 1 293 ? 11.197 -0.222 19.592 1.00 97.94 293 TYR A O 1
ATOM 2290 N N . GLU A 1 294 ? 9.271 0.547 20.457 1.00 98.00 294 GLU A N 1
ATOM 2291 C CA . GLU A 1 294 ? 9.258 -0.351 21.611 1.00 98.00 294 GLU A CA 1
ATOM 2292 C C . GLU A 1 294 ? 8.602 -1.686 21.215 1.00 98.00 294 GLU A C 1
ATOM 2294 O O . GLU A 1 294 ? 7.394 -1.771 20.987 1.00 98.00 294 GLU A O 1
ATOM 2299 N N . ILE A 1 295 ? 9.408 -2.740 21.079 1.00 98.00 295 ILE A N 1
ATOM 2300 C CA . ILE A 1 295 ? 8.972 -4.008 20.484 1.00 98.00 295 ILE A CA 1
ATOM 2301 C C . ILE A 1 295 ? 8.550 -5.021 21.546 1.00 98.00 295 ILE A C 1
ATOM 2303 O O . ILE A 1 295 ? 9.294 -5.316 22.480 1.00 98.00 295 ILE A O 1
ATOM 2307 N N . TYR A 1 296 ? 7.389 -5.628 21.315 1.00 98.25 296 TYR A N 1
ATOM 2308 C CA . TYR A 1 296 ? 6.851 -6.750 22.071 1.00 98.25 296 TYR A CA 1
ATOM 2309 C C . TYR A 1 296 ? 6.554 -7.919 21.131 1.00 98.25 296 TYR A C 1
ATOM 2311 O O . TYR A 1 296 ? 6.151 -7.720 19.984 1.00 98.25 296 TYR A O 1
ATOM 2319 N N . HIS A 1 297 ? 6.738 -9.146 21.620 1.00 97.69 297 HIS A N 1
ATOM 2320 C CA . HIS A 1 297 ? 6.661 -10.339 20.780 1.00 97.69 297 HIS A CA 1
ATOM 2321 C C . HIS A 1 297 ? 5.558 -11.309 21.182 1.00 97.69 297 HIS A C 1
ATOM 2323 O O . HIS A 1 297 ? 5.559 -11.753 22.326 1.00 97.69 297 HIS A O 1
ATOM 2329 N N . TYR A 1 298 ? 4.699 -11.696 20.235 1.00 97.31 298 TYR A N 1
ATOM 2330 C CA . TYR A 1 298 ? 3.880 -12.906 20.346 1.00 97.31 298 TYR A CA 1
ATOM 2331 C C . TYR A 1 298 ? 4.579 -14.091 19.669 1.00 97.31 298 TYR A C 1
ATOM 2333 O O . TYR A 1 298 ? 5.486 -13.925 18.849 1.00 97.31 298 TYR A O 1
ATOM 2341 N N . GLY A 1 299 ? 4.143 -15.306 19.995 1.00 96.44 299 GLY A N 1
ATOM 2342 C CA . GLY A 1 299 ? 4.786 -16.532 19.536 1.00 96.44 299 GLY A CA 1
ATOM 2343 C C . GLY A 1 299 ? 3.816 -17.638 19.147 1.00 96.44 299 GLY A C 1
ATOM 2344 O O . GLY A 1 299 ? 2.610 -17.430 19.003 1.00 96.44 299 GLY A O 1
ATOM 2345 N N . VAL A 1 300 ? 4.380 -18.830 18.976 1.00 96.75 300 VAL A N 1
ATOM 2346 C CA . VAL A 1 300 ? 3.628 -20.066 18.773 1.00 96.75 300 VAL A CA 1
ATOM 2347 C C . VAL A 1 300 ? 3.573 -20.872 20.067 1.00 96.75 300 VAL A C 1
ATOM 2349 O O . VAL A 1 300 ? 4.478 -20.794 20.897 1.00 96.75 300 VAL A O 1
ATOM 2352 N N . ASP A 1 301 ? 2.525 -21.671 20.218 1.00 93.50 301 ASP A N 1
ATOM 2353 C CA . ASP A 1 301 ? 2.455 -22.712 21.235 1.00 93.50 301 ASP A CA 1
ATOM 2354 C C . ASP A 1 301 ? 3.470 -23.819 20.913 1.00 93.50 301 ASP A C 1
ATOM 2356 O O . ASP A 1 301 ? 3.511 -24.343 19.797 1.00 93.50 301 ASP A O 1
ATOM 2360 N N . GLN A 1 302 ? 4.274 -24.202 21.906 1.00 92.38 302 GLN A N 1
ATOM 2361 C CA . GLN A 1 302 ? 5.394 -25.131 21.728 1.00 92.38 302 GLN A CA 1
ATOM 2362 C C . GLN A 1 302 ? 4.948 -26.539 21.304 1.00 92.38 302 GLN A C 1
ATOM 2364 O O . GLN A 1 302 ? 5.723 -27.277 20.701 1.00 92.38 302 GLN A O 1
ATOM 2369 N N . ARG A 1 303 ? 3.708 -26.934 21.621 1.00 93.12 303 ARG A N 1
ATOM 2370 C CA . ARG A 1 303 ? 3.192 -28.275 21.318 1.00 93.12 303 ARG A CA 1
ATOM 2371 C C . ARG A 1 303 ? 2.531 -28.349 19.945 1.00 93.12 303 ARG A C 1
ATOM 2373 O O . ARG A 1 303 ? 2.648 -29.362 19.263 1.00 93.12 303 ARG A O 1
ATOM 2380 N N . THR A 1 304 ? 1.765 -27.328 19.578 1.00 91.94 304 THR A N 1
ATOM 2381 C CA . THR A 1 304 ? 0.975 -27.307 18.339 1.00 91.94 304 THR A CA 1
ATOM 2382 C C . THR A 1 304 ? 1.673 -26.579 17.196 1.00 91.94 304 THR A C 1
ATOM 2384 O O . THR A 1 304 ? 1.232 -26.718 16.052 1.00 91.94 304 THR A O 1
ATOM 2387 N N . GLU A 1 305 ? 2.727 -25.811 17.496 1.00 93.38 305 GLU A N 1
ATOM 2388 C CA . GLU A 1 305 ? 3.469 -24.960 16.555 1.00 93.38 305 GLU A CA 1
ATOM 2389 C C . GLU A 1 305 ? 2.552 -23.977 15.808 1.00 93.38 305 GLU A C 1
ATOM 2391 O O . GLU A 1 305 ? 2.800 -23.591 14.664 1.00 93.38 305 GLU A O 1
ATOM 2396 N N . ARG A 1 306 ? 1.435 -23.602 16.438 1.00 94.25 306 ARG A N 1
ATOM 2397 C CA . ARG A 1 306 ? 0.476 -22.615 15.937 1.00 94.25 306 ARG A CA 1
ATOM 2398 C C . ARG A 1 306 ? 0.580 -21.355 16.774 1.00 94.25 306 ARG A C 1
ATOM 2400 O O . ARG A 1 306 ? 0.884 -21.447 17.955 1.00 94.25 306 ARG A O 1
ATOM 2407 N N . ILE A 1 307 ? 0.298 -20.199 16.174 1.00 92.00 307 ILE A N 1
ATOM 2408 C CA . ILE A 1 307 ? 0.217 -18.925 16.904 1.00 92.00 307 ILE A CA 1
ATOM 2409 C C . ILE A 1 307 ? -0.685 -19.105 18.132 1.00 92.00 307 ILE A C 1
ATOM 2411 O O . ILE A 1 307 ? -1.833 -19.538 17.999 1.00 92.00 307 ILE A O 1
ATOM 2415 N N . ASP A 1 308 ? -0.153 -18.782 19.311 1.00 92.88 308 ASP A N 1
ATOM 2416 C CA . ASP A 1 308 ? -0.915 -18.790 20.558 1.00 92.88 308 ASP A CA 1
ATOM 2417 C C . ASP A 1 308 ? -1.733 -17.497 20.629 1.00 92.88 308 ASP A C 1
ATOM 2419 O O . ASP A 1 308 ? -1.269 -16.450 21.088 1.00 92.88 308 ASP A O 1
ATOM 2423 N N . TYR A 1 309 ? -2.953 -17.563 20.100 1.00 85.31 309 TYR A N 1
ATOM 2424 C CA . TYR A 1 309 ? -3.851 -16.415 20.048 1.00 85.31 309 TYR A CA 1
ATOM 2425 C C . TYR A 1 309 ? -4.298 -15.949 21.434 1.00 85.31 309 TYR A C 1
ATOM 2427 O O . TYR A 1 309 ? -4.506 -14.753 21.616 1.00 85.31 309 TYR A O 1
ATOM 2435 N N . ASP A 1 310 ? -4.391 -16.845 22.417 1.00 81.88 310 ASP A N 1
ATOM 2436 C CA . ASP A 1 310 ? -4.773 -16.463 23.775 1.00 81.88 310 ASP A CA 1
ATOM 2437 C C . ASP A 1 310 ? -3.642 -15.671 24.444 1.00 81.88 310 ASP A C 1
ATOM 2439 O O . ASP A 1 310 ? -3.888 -14.660 25.107 1.00 81.88 310 ASP A O 1
ATOM 2443 N N . ALA A 1 311 ? -2.387 -16.092 24.249 1.00 86.00 311 ALA A N 1
ATOM 2444 C CA . ALA A 1 311 ? -1.226 -15.317 24.680 1.00 86.00 311 ALA A CA 1
ATOM 2445 C C . ALA A 1 311 ? -1.137 -13.977 23.946 1.00 86.00 311 ALA A C 1
ATOM 2447 O O . ALA A 1 311 ? -0.872 -12.957 24.584 1.00 86.00 311 ALA A O 1
ATOM 2448 N N . LEU A 1 312 ? -1.424 -13.963 22.642 1.00 91.12 312 LEU A N 1
ATOM 2449 C CA . LEU A 1 312 ? -1.444 -12.745 21.835 1.00 91.12 312 LEU A CA 1
ATOM 2450 C C . LEU A 1 312 ? -2.474 -11.739 22.370 1.00 91.12 312 LEU A C 1
ATOM 2452 O O . LEU A 1 312 ? -2.117 -10.581 22.577 1.00 91.12 312 LEU A O 1
ATOM 2456 N N . VAL A 1 313 ? -3.707 -12.171 22.670 1.00 89.31 313 VAL A N 1
ATOM 2457 C CA . VAL A 1 313 ? -4.747 -11.318 23.284 1.00 89.31 313 VAL A CA 1
ATOM 2458 C C . VAL A 1 313 ? -4.258 -10.735 24.609 1.00 89.31 313 VAL A C 1
ATOM 2460 O O . VAL A 1 313 ? -4.243 -9.515 24.767 1.00 89.31 313 VAL A O 1
ATOM 2463 N N . ARG A 1 314 ? -3.793 -11.583 25.540 1.00 90.38 314 ARG A N 1
ATOM 2464 C CA . ARG A 1 314 ? -3.314 -11.132 26.862 1.00 90.38 314 ARG A CA 1
ATOM 2465 C C . ARG A 1 314 ? -2.191 -10.106 26.743 1.00 90.38 314 ARG A C 1
ATOM 2467 O O . ARG A 1 314 ? -2.149 -9.120 27.483 1.00 90.38 314 ARG A O 1
ATOM 2474 N N . GLN A 1 315 ? -1.272 -10.338 25.812 1.00 94.00 315 GLN A N 1
ATOM 2475 C CA . GLN A 1 315 ? -0.156 -9.439 25.574 1.00 94.00 315 GLN A CA 1
ATOM 2476 C C . GLN A 1 315 ? -0.611 -8.130 24.936 1.00 94.00 315 GLN A C 1
ATOM 2478 O O . GLN A 1 315 ? -0.161 -7.074 25.368 1.00 94.00 315 GLN A O 1
ATOM 2483 N N . ALA A 1 316 ? -1.530 -8.172 23.972 1.00 92.81 316 ALA A N 1
ATOM 2484 C CA . ALA A 1 316 ? -2.105 -6.973 23.376 1.00 92.81 316 ALA A CA 1
ATOM 2485 C C . ALA A 1 316 ? -2.804 -6.103 24.435 1.00 92.81 316 ALA A C 1
ATOM 2487 O O . ALA A 1 316 ? -2.573 -4.895 24.474 1.00 92.81 316 ALA A O 1
ATOM 2488 N N . GLU A 1 317 ? -3.597 -6.698 25.332 1.00 92.81 317 GLU A N 1
ATOM 2489 C CA . GLU A 1 317 ? -4.298 -5.969 26.401 1.00 92.81 317 GLU A CA 1
ATOM 2490 C C . GLU A 1 317 ? -3.340 -5.336 27.416 1.00 92.81 317 GLU A C 1
ATOM 2492 O O . GLU A 1 317 ? -3.586 -4.220 27.881 1.00 92.81 317 GLU A O 1
ATOM 2497 N N . THR A 1 318 ? -2.246 -6.036 27.732 1.00 96.06 318 THR A N 1
ATOM 2498 C CA . THR A 1 318 ? -1.224 -5.583 28.687 1.00 96.06 318 THR A CA 1
ATOM 2499 C C . THR A 1 318 ? -0.342 -4.486 28.093 1.00 96.06 318 THR A C 1
ATOM 2501 O O . THR A 1 318 ? -0.075 -3.474 28.736 1.00 96.06 318 THR A O 1
ATOM 2504 N N . VAL A 1 319 ? 0.128 -4.688 26.862 1.00 97.12 319 VAL A N 1
ATOM 2505 C CA . VAL A 1 319 ? 1.085 -3.799 26.193 1.00 97.12 319 VAL A CA 1
ATOM 2506 C C . VAL A 1 319 ? 0.392 -2.559 25.638 1.00 97.12 319 VAL A C 1
ATOM 2508 O O . VAL A 1 319 ? 1.004 -1.488 25.634 1.00 97.12 319 VAL A O 1
ATOM 2511 N N . ARG A 1 320 ? -0.864 -2.697 25.185 1.00 96.50 320 ARG A N 1
ATOM 2512 C CA . ARG A 1 320 ? -1.605 -1.682 24.420 1.00 96.50 320 ARG A CA 1
ATOM 2513 C C . ARG A 1 320 ? -0.761 -1.146 23.250 1.00 96.50 320 ARG A C 1
ATOM 2515 O O . ARG A 1 320 ? -0.378 0.024 23.257 1.00 96.50 320 ARG A O 1
ATOM 2522 N N . PRO A 1 321 ? -0.375 -2.010 22.288 1.00 98.12 321 PRO A N 1
ATOM 2523 C CA . PRO A 1 321 ? 0.448 -1.594 21.159 1.00 98.12 321 PRO A CA 1
ATOM 2524 C C . PRO A 1 321 ? -0.322 -0.626 20.259 1.00 98.12 321 PRO A C 1
ATOM 2526 O O . PRO A 1 321 ? -1.533 -0.744 20.117 1.00 98.12 321 PRO A O 1
ATOM 2529 N N . LYS A 1 322 ? 0.385 0.278 19.583 1.00 98.00 322 LYS A N 1
ATOM 2530 C CA . LYS A 1 322 ? -0.208 1.136 18.547 1.00 98.00 322 LYS A CA 1
ATOM 2531 C C . LYS A 1 322 ? -0.324 0.416 17.203 1.00 98.00 322 LYS A C 1
ATOM 2533 O O . LYS A 1 322 ? -1.186 0.742 16.391 1.00 98.00 322 LYS A O 1
ATOM 2538 N N . LEU A 1 323 ? 0.532 -0.583 16.974 1.00 98.06 323 LEU A N 1
ATOM 2539 C CA . LEU A 1 323 ? 0.523 -1.424 15.780 1.00 98.06 323 LEU A CA 1
ATOM 2540 C C . LEU A 1 323 ? 0.720 -2.896 16.150 1.00 98.06 323 LEU A C 1
ATOM 2542 O O . LEU A 1 323 ? 1.645 -3.246 16.884 1.00 98.06 323 LEU A O 1
ATOM 2546 N N . ILE A 1 324 ? -0.116 -3.759 15.581 1.00 98.31 324 ILE A N 1
ATOM 2547 C CA . ILE A 1 324 ? 0.075 -5.208 15.562 1.00 98.31 324 ILE A CA 1
ATOM 2548 C C . ILE A 1 324 ? 0.499 -5.615 14.150 1.00 98.31 324 ILE A C 1
ATOM 2550 O O . ILE A 1 324 ? -0.161 -5.255 13.174 1.00 98.31 324 ILE A O 1
ATOM 2554 N N . ILE A 1 325 ? 1.586 -6.376 14.031 1.00 97.69 325 ILE A N 1
ATOM 2555 C CA . ILE A 1 325 ? 2.054 -6.919 12.751 1.00 97.69 325 ILE A CA 1
ATOM 2556 C C . ILE A 1 325 ? 1.704 -8.408 12.675 1.00 97.69 325 ILE A C 1
ATOM 2558 O O . ILE A 1 325 ? 2.115 -9.201 13.525 1.00 97.69 325 ILE A O 1
ATOM 2562 N N . ALA A 1 326 ? 0.954 -8.790 11.643 1.00 96.19 326 ALA A N 1
ATOM 2563 C CA . ALA A 1 326 ? 0.605 -10.167 11.314 1.00 96.19 326 ALA A CA 1
ATOM 2564 C C . ALA A 1 326 ? 1.337 -10.597 10.039 1.00 96.19 326 ALA A C 1
ATOM 2566 O O . ALA A 1 326 ? 0.987 -10.185 8.936 1.00 96.19 326 ALA A O 1
ATOM 2567 N N . GLY A 1 327 ? 2.355 -11.434 10.175 1.00 93.56 327 GLY A N 1
ATOM 2568 C CA . GLY A 1 327 ? 3.163 -11.890 9.051 1.00 93.56 327 GLY A CA 1
ATOM 2569 C C . GLY A 1 327 ? 4.352 -12.697 9.539 1.00 93.56 327 GLY A C 1
ATOM 2570 O O . GLY A 1 327 ? 4.736 -12.596 10.703 1.00 93.56 327 GLY A O 1
ATOM 2571 N N . ALA A 1 328 ? 4.910 -13.522 8.662 1.00 94.81 328 ALA A N 1
ATOM 2572 C CA . ALA A 1 328 ? 5.978 -14.443 9.019 1.00 94.81 328 ALA A CA 1
ATOM 2573 C C . ALA A 1 328 ? 6.853 -14.770 7.806 1.00 94.81 328 ALA A C 1
ATOM 2575 O O . ALA A 1 328 ? 6.362 -14.841 6.677 1.00 94.81 328 ALA A O 1
ATOM 2576 N N . SER A 1 329 ? 8.133 -15.024 8.068 1.00 95.56 329 SER A N 1
ATOM 2577 C CA . SER A 1 329 ? 9.084 -15.565 7.090 1.00 95.56 329 SER A CA 1
ATOM 2578 C C . SER A 1 329 ? 9.097 -17.095 7.105 1.00 95.56 329 SER A C 1
ATOM 2580 O O . SER A 1 329 ? 9.300 -17.737 6.079 1.00 95.56 329 SER A O 1
ATOM 2582 N N . ALA A 1 330 ? 8.880 -17.691 8.282 1.00 95.69 330 ALA A N 1
ATOM 2583 C CA . ALA A 1 330 ? 9.015 -19.129 8.501 1.00 95.69 330 ALA A CA 1
ATOM 2584 C C . ALA A 1 330 ? 7.883 -19.682 9.382 1.00 95.69 330 ALA A C 1
ATOM 2586 O O . ALA A 1 330 ? 8.117 -20.267 10.435 1.00 95.69 330 ALA A O 1
ATOM 2587 N N . TYR A 1 331 ? 6.637 -19.506 8.936 1.00 95.75 331 TYR A N 1
ATOM 2588 C CA . TYR A 1 331 ? 5.457 -20.095 9.570 1.00 95.75 331 TYR A CA 1
ATOM 2589 C C . TYR A 1 331 ? 4.639 -20.882 8.542 1.00 95.75 331 TYR A C 1
ATOM 2591 O O . TYR A 1 331 ? 4.212 -20.346 7.523 1.00 95.75 331 TYR A O 1
ATOM 2599 N N . SER A 1 332 ? 4.428 -22.174 8.799 1.00 93.50 332 SER A N 1
ATOM 2600 C CA . SER A 1 332 ? 3.895 -23.128 7.810 1.00 93.50 332 SER A CA 1
ATOM 2601 C C . SER A 1 332 ? 2.369 -23.295 7.836 1.00 93.50 332 SER A C 1
ATOM 2603 O O . SER A 1 332 ? 1.829 -24.184 7.171 1.00 93.50 332 SER A O 1
ATOM 2605 N N . ARG A 1 333 ? 1.652 -22.503 8.641 1.00 92.19 333 ARG A N 1
ATOM 2606 C CA . ARG A 1 333 ? 0.191 -22.588 8.796 1.00 92.19 333 ARG A CA 1
ATOM 2607 C C . ARG A 1 333 ? -0.478 -21.321 8.277 1.00 92.19 333 ARG A C 1
ATOM 2609 O O . ARG A 1 333 ? 0.128 -20.259 8.208 1.00 92.19 333 ARG A O 1
ATOM 2616 N N . ILE A 1 334 ? -1.770 -21.431 7.981 1.00 89.62 334 ILE A N 1
ATOM 2617 C CA . ILE A 1 334 ? -2.604 -20.278 7.636 1.00 89.62 334 ILE A CA 1
ATOM 2618 C C . ILE A 1 334 ? -2.715 -19.357 8.855 1.00 89.62 334 ILE A C 1
ATOM 2620 O O . ILE A 1 334 ? -3.106 -19.795 9.940 1.00 89.62 334 ILE A O 1
ATOM 2624 N N . ILE A 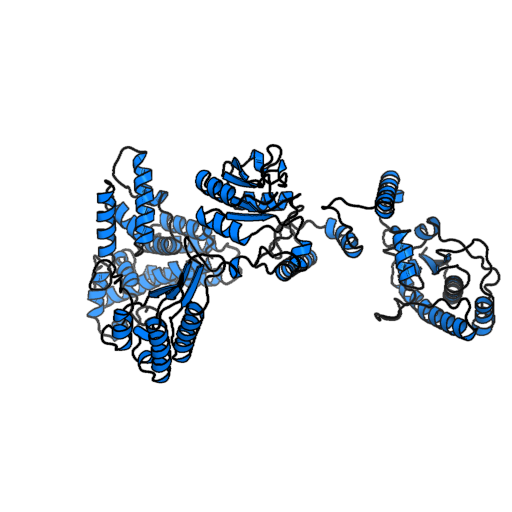1 335 ? -2.407 -18.076 8.663 1.00 88.75 335 ILE A N 1
ATOM 2625 C CA . ILE A 1 335 ? -2.601 -17.039 9.679 1.00 88.75 335 ILE A CA 1
ATOM 2626 C C . ILE A 1 335 ? -4.068 -16.599 9.663 1.00 88.75 335 ILE A C 1
ATOM 2628 O O . ILE A 1 335 ? -4.609 -16.209 8.626 1.00 88.75 335 ILE A O 1
ATOM 2632 N N . ASN A 1 336 ? -4.726 -16.638 10.822 1.00 87.88 336 ASN A N 1
ATOM 2633 C CA . ASN A 1 336 ? -6.090 -16.140 10.970 1.00 87.88 336 ASN A CA 1
ATOM 2634 C C . ASN A 1 336 ? -6.107 -14.606 11.079 1.00 87.88 336 ASN A C 1
ATOM 2636 O O . ASN A 1 336 ? -6.165 -14.042 12.171 1.00 87.88 336 ASN A O 1
ATOM 2640 N N . PHE A 1 337 ? -6.067 -13.929 9.933 1.00 88.12 337 PHE A N 1
ATOM 2641 C CA . PHE A 1 337 ? -6.065 -12.467 9.872 1.00 88.12 337 PHE A CA 1
ATOM 2642 C C . PHE A 1 337 ? -7.327 -11.820 10.474 1.00 88.12 337 PHE A C 1
ATOM 2644 O O . PHE A 1 337 ? -7.257 -10.703 10.982 1.00 88.12 337 PHE A O 1
ATOM 2651 N N . ALA A 1 338 ? -8.475 -12.513 10.454 1.00 81.25 338 ALA A N 1
ATOM 2652 C CA . ALA A 1 338 ? -9.719 -11.999 11.034 1.00 81.25 338 ALA A CA 1
ATOM 2653 C C . ALA A 1 338 ? -9.600 -11.864 12.552 1.00 81.25 338 ALA A C 1
ATOM 2655 O O . ALA A 1 338 ? -9.980 -10.840 13.114 1.00 81.25 338 ALA A O 1
ATOM 2656 N N . LEU A 1 339 ? -8.995 -12.863 13.194 1.00 82.81 339 LEU A N 1
ATOM 2657 C CA . LEU A 1 339 ? -8.720 -12.819 14.622 1.00 82.81 339 LEU A CA 1
ATOM 2658 C C . LEU A 1 339 ? -7.697 -11.727 14.960 1.00 82.81 339 LEU A C 1
ATOM 2660 O O . LEU A 1 339 ? -7.924 -10.956 15.881 1.00 82.81 339 LEU A O 1
ATOM 2664 N N . PHE A 1 340 ? -6.637 -11.563 14.163 1.00 90.19 340 PHE A N 1
ATOM 2665 C CA . PHE A 1 340 ? -5.707 -10.436 14.331 1.00 90.19 340 PHE A CA 1
ATOM 2666 C C . PHE A 1 340 ? -6.403 -9.074 14.279 1.00 90.19 340 PHE A C 1
ATOM 2668 O O . PHE A 1 340 ? -6.101 -8.208 15.095 1.00 90.19 340 PHE A O 1
ATOM 2675 N N . LYS A 1 341 ? -7.356 -8.884 13.359 1.00 85.94 341 LYS A N 1
ATOM 2676 C CA . LYS A 1 341 ? -8.111 -7.630 13.273 1.00 85.94 341 LYS A CA 1
ATOM 2677 C C . LYS A 1 341 ? -9.014 -7.419 14.483 1.00 85.94 341 LYS A C 1
ATOM 2679 O O . LYS A 1 341 ? -9.056 -6.310 14.996 1.00 85.94 341 LYS A O 1
ATOM 2684 N N . GLN A 1 342 ? -9.668 -8.471 14.975 1.00 81.19 342 GLN A N 1
ATOM 2685 C CA . GLN A 1 342 ? -10.453 -8.400 16.212 1.00 81.19 342 GLN A CA 1
ATOM 2686 C C . GLN A 1 342 ? -9.587 -8.016 17.417 1.00 81.19 342 GLN A C 1
ATOM 2688 O O . GLN A 1 342 ? -10.015 -7.213 18.239 1.00 81.19 342 GLN A O 1
ATOM 2693 N N . ILE A 1 343 ? -8.370 -8.556 17.510 1.00 83.69 343 ILE A N 1
ATOM 2694 C CA . ILE A 1 343 ? -7.442 -8.240 18.602 1.00 83.69 343 ILE A CA 1
ATOM 2695 C C . ILE A 1 343 ? -6.933 -6.807 18.480 1.00 83.69 343 ILE A C 1
ATOM 2697 O O . ILE A 1 343 ? -6.896 -6.098 19.478 1.00 83.69 343 ILE A O 1
ATOM 2701 N N . ALA A 1 344 ? -6.590 -6.362 17.270 1.00 87.62 344 ALA A N 1
ATOM 2702 C CA . ALA A 1 344 ? -6.208 -4.978 17.024 1.00 87.62 344 ALA A CA 1
ATOM 2703 C C . ALA A 1 344 ? -7.340 -4.011 17.420 1.00 87.62 344 ALA A C 1
ATOM 2705 O O . ALA A 1 344 ? -7.098 -3.072 18.170 1.00 87.62 344 ALA A O 1
ATOM 2706 N N . ASP A 1 345 ? -8.586 -4.310 17.036 1.00 84.25 345 ASP A N 1
ATOM 2707 C CA . ASP A 1 345 ? -9.768 -3.518 17.409 1.00 84.25 345 ASP A CA 1
ATOM 2708 C C . ASP A 1 345 ? -10.042 -3.509 18.918 1.00 84.25 345 ASP A C 1
ATOM 2710 O O . ASP A 1 345 ? -10.465 -2.490 19.459 1.00 84.25 345 ASP A O 1
ATOM 2714 N N . LEU A 1 346 ? -9.791 -4.625 19.613 1.00 84.69 346 LEU A N 1
ATOM 2715 C CA . LEU A 1 346 ? -9.972 -4.737 21.064 1.00 84.69 346 LEU A CA 1
ATOM 2716 C C . LEU A 1 346 ? -9.095 -3.742 21.838 1.00 84.69 346 LEU A C 1
ATOM 2718 O O . LEU A 1 346 ? -9.506 -3.243 22.887 1.00 84.69 346 LEU A O 1
ATOM 2722 N N . VAL A 1 347 ? -7.891 -3.468 21.337 1.00 88.94 347 VAL A N 1
ATOM 2723 C CA . VAL A 1 347 ? -6.899 -2.624 22.019 1.00 88.94 347 VAL A CA 1
ATOM 2724 C C . VAL A 1 347 ? -6.658 -1.285 21.327 1.00 88.94 347 VAL A C 1
ATOM 2726 O O . VAL A 1 347 ? -5.758 -0.565 21.750 1.00 88.94 347 VAL A O 1
ATOM 2729 N N . ASP A 1 348 ? -7.478 -0.948 20.326 1.00 91.19 348 ASP A N 1
ATOM 2730 C CA . ASP A 1 348 ? -7.374 0.264 19.500 1.00 91.19 348 ASP A CA 1
ATOM 2731 C C . ASP A 1 348 ? -6.013 0.404 18.785 1.00 91.19 348 ASP A C 1
ATOM 2733 O O . ASP A 1 348 ? -5.407 1.472 18.722 1.00 91.19 348 ASP A O 1
ATOM 2737 N N . ALA A 1 349 ? -5.505 -0.714 18.257 1.00 94.31 349 ALA A N 1
ATOM 2738 C CA . ALA A 1 349 ? -4.272 -0.779 17.481 1.00 94.31 349 ALA A CA 1
ATOM 2739 C C . ALA A 1 349 ? -4.545 -0.823 15.973 1.00 94.31 349 ALA A C 1
ATOM 2741 O O . ALA A 1 349 ? -5.532 -1.391 15.499 1.00 94.31 349 ALA A O 1
ATOM 2742 N N . LEU A 1 350 ? -3.594 -0.323 15.188 1.00 95.44 350 LEU A N 1
ATOM 2743 C CA . LEU A 1 350 ? -3.533 -0.605 13.758 1.00 95.44 350 LEU A CA 1
ATOM 2744 C C . LEU A 1 350 ? -3.125 -2.066 13.518 1.00 95.44 350 LEU A C 1
ATOM 2746 O O . LEU A 1 350 ? -2.390 -2.660 14.308 1.00 95.44 350 LEU A O 1
ATOM 2750 N N . LEU A 1 351 ? -3.556 -2.636 12.390 1.00 96.00 351 LEU A N 1
ATOM 2751 C CA . LEU A 1 351 ? -3.110 -3.949 11.921 1.00 96.00 351 LEU A CA 1
ATOM 2752 C C . LEU A 1 351 ? -2.341 -3.798 10.607 1.00 96.00 351 LEU A C 1
ATOM 2754 O O . LEU A 1 351 ? -2.912 -3.389 9.597 1.00 96.00 351 LEU A O 1
ATOM 2758 N N . LEU A 1 352 ? -1.074 -4.208 10.607 1.00 96.50 352 LEU A N 1
ATOM 2759 C CA . LEU A 1 352 ? -0.281 -4.406 9.396 1.00 96.50 352 LEU A CA 1
ATOM 2760 C C . LEU A 1 352 ? -0.200 -5.901 9.093 1.00 96.50 352 LEU A C 1
ATOM 2762 O O . LEU A 1 352 ? 0.274 -6.675 9.920 1.00 96.50 352 LEU A O 1
ATOM 2766 N N . VAL A 1 353 ? -0.626 -6.308 7.897 1.00 96.56 353 VAL A N 1
ATOM 2767 C CA . VAL A 1 353 ? -0.386 -7.667 7.403 1.00 96.56 353 VAL A CA 1
ATOM 2768 C C . VAL A 1 353 ? 0.817 -7.669 6.466 1.00 96.56 353 VAL A C 1
ATOM 2770 O O . VAL A 1 353 ? 0.744 -7.133 5.360 1.00 96.56 353 VAL A O 1
ATOM 2773 N N . ASP A 1 354 ? 1.904 -8.310 6.889 1.00 96.88 354 ASP A N 1
ATOM 2774 C CA . ASP A 1 354 ? 3.072 -8.556 6.045 1.00 96.88 354 ASP A CA 1
ATOM 2775 C C . ASP A 1 354 ? 2.915 -9.914 5.349 1.00 96.88 354 ASP A C 1
ATOM 2777 O O . ASP A 1 354 ? 3.169 -10.979 5.917 1.00 96.88 354 ASP A O 1
ATOM 2781 N N . MET A 1 355 ? 2.427 -9.869 4.109 1.00 95.56 355 MET A N 1
ATOM 2782 C CA . MET A 1 355 ? 2.118 -11.055 3.310 1.00 95.56 355 MET A CA 1
ATOM 2783 C C . MET A 1 355 ? 3.252 -11.484 2.367 1.00 95.56 355 MET A C 1
ATOM 2785 O O . MET A 1 355 ? 2.982 -12.235 1.430 1.00 95.56 355 MET A O 1
ATOM 2789 N N . ALA A 1 356 ? 4.497 -11.034 2.573 1.00 95.88 356 ALA A N 1
ATOM 2790 C CA . ALA A 1 356 ? 5.604 -11.218 1.623 1.00 95.88 356 ALA A CA 1
ATOM 2791 C C . ALA A 1 356 ? 5.743 -12.659 1.083 1.00 95.88 356 ALA A C 1
ATOM 2793 O O . ALA A 1 356 ? 5.762 -12.859 -0.131 1.00 95.88 356 ALA A O 1
ATOM 2794 N N . HIS A 1 357 ? 5.749 -13.668 1.960 1.00 95.88 357 HIS A N 1
ATOM 2795 C CA . HIS A 1 357 ? 5.898 -15.078 1.566 1.00 95.88 357 HIS A CA 1
ATOM 2796 C C . HIS A 1 357 ? 4.656 -15.696 0.905 1.00 95.88 357 HIS A C 1
ATOM 2798 O O . HIS A 1 357 ? 4.764 -16.685 0.184 1.00 95.88 357 HIS A O 1
ATOM 2804 N N . ILE A 1 358 ? 3.467 -15.141 1.144 1.00 95.19 358 ILE A N 1
ATOM 2805 C CA . ILE A 1 358 ? 2.189 -15.727 0.707 1.00 95.19 358 ILE A CA 1
ATOM 2806 C C . ILE A 1 358 ? 1.481 -14.890 -0.364 1.00 95.19 358 ILE A C 1
ATOM 2808 O O . ILE A 1 358 ? 0.414 -15.288 -0.827 1.00 95.19 358 ILE A O 1
ATOM 2812 N N . ALA A 1 359 ? 2.045 -13.755 -0.787 1.00 94.75 359 ALA A N 1
ATOM 2813 C CA . ALA A 1 359 ? 1.402 -12.820 -1.712 1.00 94.75 359 ALA A CA 1
ATOM 2814 C C . ALA A 1 359 ? 0.972 -13.496 -3.026 1.00 94.75 359 ALA A C 1
ATOM 2816 O O . ALA A 1 359 ? -0.142 -13.274 -3.499 1.00 94.75 359 ALA A O 1
ATOM 2817 N N . GLY A 1 360 ? 1.807 -14.385 -3.578 1.00 94.25 360 GLY A N 1
ATOM 2818 C CA . GLY A 1 360 ? 1.463 -15.176 -4.765 1.00 94.25 360 GLY A CA 1
ATOM 2819 C C . GLY A 1 360 ? 0.315 -16.166 -4.527 1.00 94.25 360 GLY A C 1
ATOM 2820 O O . GLY A 1 360 ? -0.547 -16.324 -5.386 1.00 94.25 360 GLY A O 1
ATOM 2821 N N . LEU A 1 361 ? 0.253 -16.787 -3.343 1.00 94.44 361 LEU A N 1
ATOM 2822 C CA . LEU A 1 361 ? -0.825 -17.708 -2.961 1.00 94.44 361 LEU A CA 1
ATOM 2823 C C . LEU A 1 361 ? -2.153 -16.973 -2.734 1.00 94.44 361 LEU A C 1
ATOM 2825 O O . LEU A 1 361 ? -3.213 -17.485 -3.093 1.00 94.44 361 LEU A O 1
ATOM 2829 N N . VAL A 1 362 ? -2.091 -15.763 -2.171 1.00 93.25 362 VAL A N 1
ATOM 2830 C CA . VAL A 1 362 ? -3.242 -14.864 -2.022 1.00 93.25 362 VAL A CA 1
ATOM 2831 C C . VAL A 1 362 ? -3.754 -14.429 -3.395 1.00 93.25 362 VAL A C 1
ATOM 2833 O O . VAL A 1 362 ? -4.941 -14.579 -3.671 1.00 93.25 362 VAL A O 1
ATOM 2836 N N . ALA A 1 363 ? -2.864 -13.966 -4.278 1.00 93.25 363 ALA A N 1
ATOM 2837 C CA . ALA A 1 363 ? -3.214 -13.578 -5.646 1.00 93.25 363 ALA A CA 1
ATOM 2838 C C . ALA A 1 363 ? -3.792 -14.752 -6.460 1.00 93.25 363 ALA A C 1
ATOM 2840 O O . ALA A 1 363 ? -4.707 -14.565 -7.258 1.00 93.25 363 ALA A O 1
ATOM 2841 N N . GLY A 1 364 ? -3.286 -15.968 -6.235 1.00 91.88 364 GLY A N 1
ATOM 2842 C CA . GLY A 1 364 ? -3.794 -17.202 -6.838 1.00 91.88 364 GLY A CA 1
ATOM 2843 C C . GLY A 1 364 ? -5.080 -17.747 -6.205 1.00 91.88 364 GLY A C 1
ATOM 2844 O O . GLY A 1 364 ? -5.596 -18.756 -6.678 1.00 91.88 364 GLY A O 1
ATOM 2845 N N . GLY A 1 365 ? -5.597 -17.125 -5.138 1.00 88.94 365 GLY A N 1
ATOM 2846 C CA . GLY A 1 365 ? -6.834 -17.535 -4.464 1.00 88.94 365 GLY A CA 1
ATOM 2847 C C . GLY A 1 365 ? -6.734 -18.819 -3.631 1.00 88.94 365 GLY A C 1
ATOM 2848 O O . GLY A 1 365 ? -7.761 -19.342 -3.203 1.00 88.94 365 GLY A O 1
ATOM 2849 N N . VAL A 1 366 ? -5.525 -19.332 -3.383 1.00 88.75 366 VAL A N 1
ATOM 2850 C CA . VAL A 1 366 ? -5.285 -20.580 -2.628 1.00 88.75 366 VAL A CA 1
ATOM 2851 C C . VAL A 1 366 ? -4.882 -20.339 -1.169 1.00 88.75 366 VAL A C 1
ATOM 2853 O O . VAL A 1 366 ? -4.826 -21.279 -0.380 1.00 88.75 366 VAL A O 1
ATOM 2856 N N . HIS A 1 367 ? -4.644 -19.083 -0.786 1.00 88.19 367 HIS A N 1
ATOM 2857 C CA . HIS A 1 367 ? -4.479 -18.655 0.602 1.00 88.19 367 HIS A CA 1
ATOM 2858 C C . HIS A 1 367 ? -5.493 -17.546 0.935 1.00 88.19 367 HIS A C 1
ATOM 2860 O O . HIS A 1 367 ? -5.777 -16.713 0.070 1.00 88.19 367 HIS A O 1
ATOM 2866 N N . PRO A 1 368 ? -6.045 -17.486 2.166 1.00 85.75 368 PRO A N 1
ATOM 2867 C CA . PRO A 1 368 ? -6.940 -16.402 2.565 1.00 85.75 368 PRO A CA 1
ATOM 2868 C C . PRO A 1 368 ? -6.342 -15.013 2.320 1.00 85.75 368 PRO A C 1
ATOM 2870 O O . PRO A 1 368 ? -5.207 -14.748 2.721 1.00 85.75 368 PRO A O 1
ATOM 2873 N N . SER A 1 369 ? -7.129 -14.136 1.690 1.00 88.00 369 SER A N 1
ATOM 2874 C CA . SER A 1 369 ? -6.757 -12.738 1.461 1.00 88.00 369 SER A CA 1
ATOM 2875 C C . SER A 1 369 ? -6.921 -11.904 2.738 1.00 88.00 369 SER A C 1
ATOM 2877 O O . SER A 1 369 ? -7.983 -11.980 3.365 1.00 88.00 369 SER A O 1
ATOM 2879 N N . PRO A 1 370 ? -5.925 -11.077 3.107 1.00 84.94 370 PRO A N 1
ATOM 2880 C CA . PRO A 1 370 ? -6.059 -10.108 4.191 1.00 84.94 370 PRO A CA 1
ATOM 2881 C C . PRO A 1 370 ? -6.864 -8.864 3.786 1.00 84.94 370 PRO A C 1
ATOM 2883 O O . PRO A 1 370 ? -7.331 -8.131 4.647 1.00 84.94 370 PRO A O 1
ATOM 2886 N N . VAL A 1 371 ? -7.074 -8.605 2.494 1.00 80.56 371 VAL A N 1
ATOM 2887 C CA . VAL A 1 371 ? -7.803 -7.407 2.041 1.00 80.56 371 VAL A CA 1
ATOM 2888 C C . VAL A 1 371 ? -9.313 -7.561 2.263 1.00 80.56 371 VAL A C 1
ATOM 2890 O O . VAL A 1 371 ? -9.983 -6.627 2.694 1.00 80.56 371 VAL A O 1
ATOM 2893 N N . ASN A 1 372 ? -9.837 -8.783 2.121 1.00 66.62 372 ASN A N 1
ATOM 2894 C CA . ASN A 1 372 ? -11.259 -9.096 2.330 1.00 66.62 372 ASN A CA 1
ATOM 2895 C C . ASN A 1 372 ? -11.627 -9.272 3.817 1.00 66.62 372 ASN A C 1
ATOM 2897 O O . ASN A 1 372 ? -12.673 -9.837 4.147 1.00 66.62 372 ASN A O 1
ATOM 2901 N N . LEU A 1 373 ? -10.764 -8.816 4.732 1.00 60.94 373 LEU A N 1
ATOM 2902 C CA . LEU A 1 373 ? -11.042 -8.814 6.166 1.00 60.94 373 LEU A CA 1
ATOM 2903 C C . LEU A 1 373 ? -12.290 -7.993 6.485 1.00 60.94 373 LEU A C 1
ATOM 2905 O O . LEU A 1 373 ? -13.144 -8.464 7.229 1.00 60.94 373 LEU A O 1
ATOM 2909 N N . ALA A 1 374 ? -12.439 -6.817 5.871 1.00 41.31 374 ALA A N 1
ATOM 2910 C CA . ALA A 1 374 ? -13.576 -5.927 6.104 1.00 41.31 374 ALA A CA 1
ATOM 2911 C C . ALA A 1 374 ? -14.930 -6.556 5.716 1.00 41.31 374 ALA A C 1
ATOM 2913 O O . ALA A 1 374 ? -15.925 -6.320 6.394 1.00 41.31 374 ALA A O 1
ATOM 2914 N N . GLU A 1 375 ? -14.971 -7.411 4.687 1.00 38.47 375 GLU A N 1
ATOM 2915 C CA . GLU A 1 375 ? -16.196 -8.110 4.263 1.00 38.47 375 GLU A CA 1
ATOM 2916 C C . GLU A 1 375 ? -16.548 -9.311 5.158 1.00 38.47 375 GLU A C 1
ATOM 2918 O O . GLU A 1 375 ? -17.712 -9.701 5.247 1.00 38.47 375 GLU A O 1
ATOM 2923 N N . ARG A 1 376 ? -15.557 -9.907 5.839 1.00 39.97 376 ARG A N 1
ATOM 2924 C CA . ARG A 1 376 ? -15.751 -11.064 6.737 1.00 39.97 376 ARG A CA 1
ATOM 2925 C C . ARG A 1 376 ? -15.924 -10.678 8.203 1.00 39.97 376 ARG A C 1
ATOM 2927 O O . ARG A 1 376 ? -16.384 -11.496 8.998 1.00 39.97 376 ARG A O 1
ATOM 2934 N N . LEU A 1 377 ? -15.572 -9.450 8.566 1.00 38.84 377 LEU A N 1
ATOM 2935 C CA . LEU A 1 377 ? -15.721 -8.917 9.913 1.00 38.84 377 LEU A CA 1
ATOM 2936 C C . LEU A 1 377 ? -17.098 -8.268 10.072 1.00 38.84 377 LEU A C 1
ATOM 2938 O O . LEU A 1 377 ? -17.241 -7.052 10.172 1.00 38.84 377 LEU A O 1
ATOM 2942 N N . LEU A 1 378 ? -18.133 -9.108 10.154 1.00 33.38 378 LEU A N 1
ATOM 2943 C CA . LEU A 1 378 ? -19.340 -8.713 10.878 1.00 33.38 378 LEU A CA 1
ATOM 2944 C C . LEU A 1 378 ? -18.939 -8.431 12.341 1.00 33.38 378 LEU A C 1
ATOM 2946 O O . LEU A 1 378 ? -18.200 -9.217 12.939 1.00 33.38 378 LEU A O 1
ATOM 2950 N N . PRO A 1 379 ? -19.379 -7.314 12.941 1.00 34.34 379 PRO A N 1
ATOM 2951 C CA . PRO A 1 379 ? -18.725 -6.792 14.128 1.00 34.34 379 PRO A CA 1
ATOM 2952 C C . PRO A 1 379 ? -19.148 -7.569 15.367 1.00 34.34 379 PRO A C 1
ATOM 2954 O O . PRO A 1 379 ? -20.357 -7.691 15.615 1.00 34.34 379 PRO A O 1
ATOM 2957 N N . ARG A 1 380 ? -18.187 -7.949 16.218 1.00 35.66 380 ARG A N 1
ATOM 2958 C CA . ARG A 1 380 ? -18.462 -8.223 17.632 1.00 35.66 380 ARG A CA 1
ATOM 2959 C C . ARG A 1 380 ? -17.317 -7.957 18.595 1.00 35.66 380 ARG A C 1
ATOM 2961 O O . ARG A 1 380 ? -16.271 -8.583 18.520 1.00 35.66 380 ARG A O 1
ATOM 2968 N N . ALA A 1 381 ? -17.667 -7.170 19.608 1.00 32.25 381 ALA A N 1
ATOM 2969 C CA . ALA A 1 381 ? -17.218 -7.365 20.974 1.00 32.25 381 ALA A CA 1
ATOM 2970 C C . ALA A 1 381 ? -17.939 -8.582 21.610 1.00 32.25 381 ALA A C 1
ATOM 2972 O O . ALA A 1 381 ? -19.140 -8.774 21.398 1.00 32.25 381 ALA A O 1
ATOM 2973 N N . CYS A 1 382 ? -17.146 -9.375 22.337 1.00 42.41 382 CYS A N 1
ATOM 2974 C CA . CYS A 1 382 ? -17.371 -10.422 23.348 1.00 42.41 382 CYS A CA 1
ATOM 2975 C C . CYS A 1 382 ? -18.729 -11.157 23.523 1.00 42.41 382 CYS A C 1
ATOM 2977 O O . CYS A 1 382 ? -19.814 -10.579 23.551 1.00 42.41 382 CYS A O 1
ATOM 2979 N N . SER A 1 383 ? -18.601 -12.464 23.819 1.00 49.12 383 SER A N 1
ATOM 2980 C CA . SER A 1 383 ? -19.565 -13.462 24.356 1.00 49.12 383 SER A CA 1
ATOM 2981 C C . SER A 1 383 ? -20.655 -14.076 23.454 1.00 49.12 383 SER A C 1
ATOM 2983 O O . SER A 1 383 ? -21.330 -15.005 23.890 1.00 49.12 383 SER A O 1
ATOM 2985 N N . PHE A 1 384 ? -20.804 -13.660 22.190 1.00 50.53 384 PHE A N 1
ATOM 2986 C CA . PHE A 1 384 ? -21.840 -14.194 21.280 1.00 50.53 384 PHE A CA 1
ATOM 2987 C C . PHE A 1 384 ? -21.358 -14.231 19.807 1.00 50.53 384 PHE A C 1
ATOM 2989 O O . PHE A 1 384 ? -20.360 -13.601 19.503 1.00 50.53 384 PHE A O 1
ATOM 2996 N N . ALA A 1 385 ? -22.087 -14.851 18.863 1.00 61.41 385 ALA A N 1
ATOM 2997 C CA . ALA A 1 385 ? -21.965 -14.705 17.385 1.00 61.41 385 ALA A CA 1
ATOM 2998 C C . ALA A 1 385 ? -23.089 -13.798 16.805 1.00 61.41 385 ALA A C 1
ATOM 3000 O O . ALA A 1 385 ? -24.238 -13.998 17.199 1.00 61.41 385 ALA A O 1
ATOM 3001 N N . ARG A 1 386 ? -22.822 -12.700 16.036 1.00 65.94 386 ARG A N 1
ATOM 3002 C CA . ARG A 1 386 ? -23.809 -11.579 15.784 1.00 65.94 386 ARG A CA 1
ATOM 3003 C C . ARG A 1 386 ? -24.279 -11.571 14.384 1.00 65.94 386 ARG A C 1
ATOM 3005 O O . ARG A 1 386 ? -23.485 -11.427 13.469 1.00 65.94 386 ARG A O 1
ATOM 3012 N N . GLU A 1 387 ? -25.590 -11.517 14.288 1.00 77.75 387 GLU A N 1
ATOM 3013 C CA . GLU A 1 387 ? -26.284 -11.183 13.072 1.00 77.75 387 GLU A CA 1
ATOM 3014 C C . GLU A 1 387 ? -27.103 -9.939 13.381 1.00 77.75 387 GLU A C 1
ATOM 3016 O O . GLU A 1 387 ? -28.044 -9.975 14.172 1.00 77.75 387 GLU A O 1
ATOM 3021 N N . VAL A 1 388 ? -26.654 -8.806 12.842 1.00 80.81 388 VAL A N 1
ATOM 3022 C CA . VAL A 1 388 ? -27.364 -7.531 12.941 1.00 80.81 388 VAL A CA 1
ATOM 3023 C C . VAL A 1 388 ? -28.157 -7.353 11.655 1.00 80.81 388 VAL A C 1
ATOM 3025 O O . VAL A 1 388 ? -27.571 -7.299 10.577 1.00 80.81 388 VAL A O 1
ATOM 3028 N N . ILE A 1 389 ? -29.474 -7.242 11.775 1.00 85.75 389 ILE A N 1
ATOM 3029 C CA . ILE A 1 389 ? -30.392 -6.979 10.669 1.00 85.75 389 ILE A CA 1
ATOM 3030 C C . ILE A 1 389 ? -30.930 -5.560 10.831 1.00 85.75 389 ILE A C 1
ATOM 3032 O O . ILE A 1 389 ? -31.446 -5.213 11.892 1.00 85.75 389 ILE A O 1
ATOM 3036 N N . ASP A 1 390 ? -30.812 -4.731 9.794 1.00 83.75 390 ASP A N 1
ATOM 3037 C CA . ASP A 1 390 ? -31.388 -3.386 9.799 1.00 83.75 390 ASP A CA 1
ATOM 3038 C C . ASP A 1 390 ? -32.869 -3.424 9.395 1.00 83.75 390 ASP A C 1
ATOM 3040 O O . ASP A 1 390 ? -33.222 -3.853 8.298 1.00 83.75 390 ASP A O 1
ATOM 3044 N N . GLY A 1 391 ? -33.736 -2.990 10.304 1.00 82.69 391 GLY A N 1
ATOM 3045 C CA . GLY A 1 391 ? -35.183 -2.882 10.142 1.00 82.69 391 GLY A CA 1
ATOM 3046 C C . GLY A 1 391 ? -35.651 -1.497 9.690 1.00 82.69 391 GLY A C 1
ATOM 3047 O O . GLY A 1 391 ? -36.860 -1.232 9.692 1.00 82.69 391 GLY A O 1
ATOM 3048 N N . ALA A 1 392 ? -34.730 -0.594 9.332 1.00 80.38 392 ALA A N 1
ATOM 3049 C CA . ALA A 1 392 ? -35.072 0.668 8.688 1.00 80.38 392 ALA A CA 1
ATOM 3050 C C . ALA A 1 392 ? -35.623 0.385 7.280 1.00 80.38 392 ALA A C 1
ATOM 3052 O O . ALA A 1 392 ? -34.914 -0.088 6.391 1.00 80.38 392 ALA A O 1
ATOM 3053 N N . ALA A 1 393 ? -36.908 0.653 7.072 1.00 76.94 393 ALA A N 1
ATOM 3054 C CA . ALA A 1 393 ? -37.607 0.331 5.844 1.00 76.94 393 ALA A CA 1
ATOM 3055 C C . ALA A 1 393 ? -38.519 1.488 5.444 1.00 76.94 393 ALA A C 1
ATOM 3057 O O . ALA A 1 393 ? -39.406 1.883 6.188 1.00 76.94 393 ALA A O 1
ATOM 3058 N N . GLU A 1 394 ? -38.315 1.987 4.228 1.00 75.31 394 GLU A N 1
ATOM 3059 C CA . GLU A 1 394 ? -39.165 3.005 3.591 1.00 75.31 394 GLU A CA 1
ATOM 3060 C C . GLU A 1 394 ? -40.295 2.369 2.763 1.00 75.31 394 GLU A C 1
ATOM 3062 O O . GLU A 1 394 ? -41.197 3.048 2.283 1.00 75.31 394 GLU A O 1
ATOM 3067 N N . THR A 1 395 ? -40.249 1.044 2.573 1.00 80.44 395 THR A N 1
ATOM 3068 C CA . THR A 1 395 ? -41.228 0.284 1.792 1.00 80.44 395 THR A CA 1
ATOM 3069 C C . THR A 1 395 ? -41.626 -1.006 2.502 1.00 80.44 395 THR A C 1
ATOM 3071 O O . THR A 1 395 ? -40.838 -1.612 3.232 1.00 80.44 395 THR A O 1
ATOM 3074 N N . VAL A 1 396 ? -42.848 -1.475 2.227 1.00 81.12 396 VAL A N 1
ATOM 3075 C CA . VAL A 1 396 ? -43.373 -2.750 2.747 1.00 81.12 396 VAL A CA 1
ATOM 3076 C C . VAL A 1 396 ? -42.475 -3.929 2.352 1.00 81.12 396 VAL A C 1
ATOM 3078 O O . VAL A 1 396 ? -42.203 -4.788 3.182 1.00 81.12 396 VAL A O 1
ATOM 3081 N N . GLY A 1 397 ? -41.956 -3.952 1.118 1.00 79.12 397 GLY A N 1
ATOM 3082 C CA . GLY A 1 397 ? -41.077 -5.027 0.642 1.00 79.12 397 GLY A CA 1
ATOM 3083 C C . GLY A 1 397 ? -39.757 -5.118 1.413 1.00 79.12 397 GLY A C 1
ATOM 3084 O O . GLY A 1 397 ? -39.336 -6.213 1.779 1.00 79.12 397 GLY A O 1
ATOM 3085 N N . ARG A 1 398 ? -39.133 -3.976 1.737 1.00 77.94 398 ARG A N 1
ATOM 3086 C CA . ARG A 1 398 ? -37.916 -3.955 2.568 1.00 77.94 398 ARG A CA 1
ATOM 3087 C C . ARG A 1 398 ? -38.196 -4.378 4.009 1.00 77.94 398 ARG A C 1
ATOM 3089 O O . ARG A 1 398 ? -37.392 -5.103 4.584 1.00 77.94 398 ARG A O 1
ATOM 3096 N N . ALA A 1 399 ? -39.348 -3.992 4.561 1.00 84.25 399 ALA A N 1
ATOM 3097 C CA . ALA A 1 399 ? -39.763 -4.429 5.893 1.00 84.25 399 ALA A CA 1
ATOM 3098 C C . ALA A 1 399 ? -39.976 -5.955 5.952 1.00 84.25 399 ALA A C 1
ATOM 3100 O O . ALA A 1 399 ? -39.509 -6.602 6.887 1.00 84.25 399 ALA A O 1
ATOM 3101 N N . ILE A 1 400 ? -40.613 -6.538 4.928 1.00 87.75 400 ILE A N 1
ATOM 3102 C CA . ILE A 1 400 ? -40.779 -7.995 4.797 1.00 87.75 400 ILE A CA 1
ATOM 3103 C C . ILE A 1 400 ? -39.418 -8.689 4.726 1.00 87.75 400 ILE A C 1
ATOM 3105 O O . ILE A 1 400 ? -39.190 -9.648 5.462 1.00 87.75 400 ILE A O 1
ATOM 3109 N N . ALA A 1 401 ? -38.501 -8.194 3.889 1.00 80.69 401 ALA A N 1
ATOM 3110 C CA . ALA A 1 401 ? -37.166 -8.772 3.757 1.00 80.69 401 ALA A CA 1
ATOM 3111 C C . ALA A 1 401 ? -36.400 -8.745 5.090 1.00 80.69 401 ALA A C 1
ATOM 3113 O O . ALA A 1 401 ? -35.845 -9.763 5.490 1.00 80.69 401 ALA A O 1
ATOM 3114 N N . ALA A 1 402 ? -36.437 -7.627 5.822 1.00 86.81 402 ALA A N 1
ATOM 3115 C CA . ALA A 1 402 ? -35.776 -7.509 7.121 1.00 86.81 402 ALA A CA 1
ATOM 3116 C C . ALA A 1 402 ? -36.328 -8.509 8.152 1.00 86.81 402 ALA A C 1
ATOM 3118 O O . ALA A 1 402 ? -35.560 -9.164 8.860 1.00 86.81 402 ALA A O 1
ATOM 3119 N N . ILE A 1 403 ? -37.651 -8.679 8.223 1.00 90.94 403 ILE A N 1
ATOM 3120 C CA . ILE A 1 403 ? -38.259 -9.642 9.153 1.00 90.94 403 ILE A CA 1
ATOM 3121 C C . ILE A 1 403 ? -37.956 -11.080 8.721 1.00 90.94 403 ILE A C 1
ATOM 3123 O O . ILE A 1 403 ? -37.605 -11.899 9.564 1.00 90.94 403 ILE A O 1
ATOM 3127 N N . THR A 1 404 ? -38.008 -11.375 7.422 1.00 90.06 404 THR A N 1
ATOM 3128 C CA . THR A 1 404 ? -37.691 -12.709 6.884 1.00 90.06 404 THR A CA 1
ATOM 3129 C C . THR A 1 404 ? -36.240 -13.092 7.185 1.00 90.06 404 THR A C 1
ATOM 3131 O O . THR A 1 404 ? -35.981 -14.178 7.697 1.00 90.06 404 THR A O 1
ATOM 3134 N N . SER A 1 405 ? -35.292 -12.178 6.965 1.00 85.25 405 SER A N 1
ATOM 3135 C CA . SER A 1 405 ? -33.885 -12.385 7.327 1.00 85.25 405 SER A CA 1
ATOM 3136 C C . SER A 1 405 ? -33.695 -12.547 8.835 1.00 85.25 405 SER A C 1
ATOM 3138 O O . SER A 1 405 ? -32.866 -13.341 9.269 1.00 85.25 405 SER A O 1
ATOM 3140 N N . THR A 1 406 ? -34.489 -11.843 9.649 1.00 91.69 406 THR A N 1
ATOM 3141 C CA . THR A 1 406 ? -34.483 -12.017 11.111 1.00 91.69 406 THR A CA 1
ATOM 3142 C C . THR A 1 406 ? -34.966 -13.412 11.503 1.00 91.69 406 THR A C 1
ATOM 3144 O O . THR A 1 406 ? -34.341 -14.061 12.336 1.00 91.69 406 THR A O 1
ATOM 3147 N N . ILE A 1 407 ? -36.041 -13.900 10.882 1.00 90.88 407 ILE A N 1
ATOM 3148 C CA . ILE A 1 407 ? -36.558 -15.257 11.088 1.00 90.88 407 ILE A CA 1
ATOM 3149 C C . ILE A 1 407 ? -35.490 -16.299 10.728 1.00 90.88 407 ILE A C 1
ATOM 3151 O O . ILE A 1 407 ? -35.187 -17.172 11.538 1.00 90.88 407 ILE A O 1
ATOM 3155 N N . GLN A 1 408 ? -34.861 -16.177 9.558 1.00 88.00 408 GLN A N 1
ATOM 3156 C CA . GLN A 1 408 ? -33.796 -17.090 9.128 1.00 88.00 408 GLN A CA 1
ATOM 3157 C C . GLN A 1 408 ? -32.605 -17.082 10.095 1.00 88.00 408 GLN A C 1
ATOM 3159 O O . GLN A 1 408 ? -32.098 -18.141 10.474 1.00 88.00 408 GLN A O 1
ATOM 3164 N N . ALA A 1 409 ? -32.201 -15.896 10.551 1.00 83.75 409 ALA A N 1
ATOM 3165 C CA . ALA A 1 409 ? -31.145 -15.733 11.540 1.00 83.75 409 ALA A CA 1
ATOM 3166 C C . ALA A 1 409 ? -31.490 -16.424 12.871 1.00 83.75 409 ALA A C 1
ATOM 3168 O O . ALA A 1 409 ? -30.644 -17.116 13.441 1.00 83.75 409 ALA A O 1
ATOM 3169 N N . LEU A 1 410 ? -32.733 -16.291 13.349 1.00 87.25 410 LEU A N 1
ATOM 3170 C CA . LEU A 1 410 ? -33.207 -16.926 14.585 1.00 87.25 410 LEU A CA 1
ATOM 3171 C C . LEU A 1 410 ? -33.254 -18.454 14.495 1.00 87.25 410 LEU A C 1
ATOM 3173 O O . LEU A 1 410 ? -33.003 -19.127 15.490 1.00 87.25 410 LEU A O 1
ATOM 3177 N N . LEU A 1 411 ? -33.551 -18.996 13.313 1.00 85.69 411 LEU A N 1
ATOM 3178 C CA . LEU A 1 411 ? -33.624 -20.441 13.077 1.00 85.69 411 LEU A CA 1
ATOM 3179 C C . LEU A 1 411 ? -32.257 -21.087 12.795 1.00 85.69 411 LEU A C 1
ATOM 3181 O O . LEU A 1 411 ? -32.165 -22.309 12.694 1.00 85.69 411 LEU A O 1
ATOM 3185 N N . THR A 1 412 ? -31.190 -20.294 12.683 1.00 80.56 412 THR A N 1
ATOM 3186 C CA . THR A 1 412 ? -29.840 -20.796 12.406 1.00 80.56 412 THR A CA 1
ATOM 3187 C C . THR A 1 412 ? -29.039 -20.948 13.698 1.00 80.56 412 THR A C 1
ATOM 3189 O O . THR A 1 412 ? -28.921 -20.000 14.477 1.00 80.56 412 THR A O 1
ATOM 3192 N N . ALA A 1 413 ? -28.441 -22.126 13.897 1.00 75.50 413 ALA A N 1
ATOM 3193 C CA . ALA A 1 413 ? -27.636 -22.435 15.076 1.00 75.50 413 ALA A CA 1
ATOM 3194 C C . ALA A 1 413 ? -26.400 -21.511 15.220 1.00 75.50 413 ALA A C 1
ATOM 3196 O O . ALA A 1 413 ? -25.883 -21.010 14.214 1.00 75.50 413 ALA A O 1
ATOM 3197 N N . PRO A 1 414 ? -25.896 -21.287 16.450 1.00 64.00 414 PRO A N 1
ATOM 3198 C CA . PRO A 1 414 ? -24.639 -20.579 16.680 1.00 64.00 414 PRO A CA 1
ATOM 3199 C C . PRO A 1 414 ? -23.468 -21.237 15.931 1.00 64.00 414 PRO A C 1
ATOM 3201 O O . PRO A 1 414 ? -23.212 -22.429 16.083 1.00 64.00 414 PRO A O 1
ATOM 3204 N N . PHE A 1 415 ? -22.741 -20.464 15.119 1.00 50.47 415 PHE A N 1
ATOM 3205 C CA . PHE A 1 415 ? -21.555 -20.944 14.408 1.00 50.47 415 PHE A CA 1
ATOM 3206 C C . PHE A 1 415 ? -20.288 -20.565 15.186 1.00 50.47 415 PHE A C 1
ATOM 3208 O O . PHE A 1 415 ? -20.025 -19.382 15.423 1.00 50.47 415 PHE A O 1
ATOM 3215 N N . LEU A 1 416 ? -19.508 -21.577 15.586 1.00 44.62 416 LEU A N 1
ATOM 3216 C CA . LEU A 1 416 ? -18.222 -21.452 16.295 1.00 44.62 416 LEU A CA 1
ATOM 3217 C C . LEU A 1 416 ? -18.271 -20.737 17.664 1.00 44.62 416 LEU A C 1
ATOM 3219 O O . LEU A 1 416 ? -17.224 -20.400 18.205 1.00 44.62 416 LEU A O 1
ATOM 3223 N N . HIS A 1 417 ? -19.460 -20.514 18.227 1.00 56.31 417 HIS A N 1
ATOM 3224 C CA . HIS A 1 417 ? -19.662 -19.899 19.543 1.00 56.31 417 HIS A CA 1
ATOM 3225 C C . HIS A 1 417 ? -20.741 -20.661 20.310 1.00 56.31 417 HIS A C 1
ATOM 3227 O O . HIS A 1 417 ? -21.659 -21.198 19.695 1.00 56.31 417 HIS A O 1
ATOM 3233 N N . GLU A 1 418 ? -20.668 -20.656 21.642 1.00 62.69 418 GLU A N 1
ATOM 3234 C CA . GLU A 1 418 ? -21.711 -21.244 22.497 1.00 62.69 418 GLU A CA 1
ATOM 3235 C C . GLU A 1 418 ? -23.033 -20.478 22.392 1.00 62.69 418 GLU A C 1
ATOM 3237 O O . GLU A 1 418 ? -24.106 -21.076 22.414 1.00 62.69 418 GLU A O 1
ATOM 3242 N N . ASN A 1 419 ? -22.949 -19.153 22.224 1.00 72.00 419 ASN A N 1
ATOM 3243 C CA . ASN A 1 419 ? -24.106 -18.275 22.152 1.00 72.00 419 ASN A CA 1
ATOM 3244 C C . ASN A 1 419 ? -24.104 -17.422 20.868 1.00 72.00 419 ASN A C 1
ATOM 3246 O O . ASN A 1 419 ? -23.060 -16.998 20.373 1.00 72.00 419 ASN A O 1
ATOM 3250 N N . LYS A 1 420 ? -25.285 -17.107 20.337 1.00 84.38 420 LYS A N 1
ATOM 3251 C CA . LYS A 1 420 ? -25.556 -16.259 19.170 1.00 84.38 420 LYS A CA 1
ATOM 3252 C C . LYS A 1 420 ? -26.567 -15.195 19.567 1.00 84.38 420 LYS A C 1
ATOM 3254 O O . LYS A 1 420 ? -27.583 -15.514 20.154 1.00 84.38 420 LYS A O 1
ATOM 3259 N N . LEU A 1 421 ? -26.334 -13.937 19.213 1.00 83.88 421 LEU A N 1
ATOM 3260 C CA . LEU A 1 421 ? -27.335 -12.876 19.356 1.00 83.88 421 LEU A CA 1
ATOM 3261 C C . LEU A 1 421 ? -27.753 -12.373 17.968 1.00 83.88 421 LEU A C 1
ATOM 3263 O O . LEU A 1 421 ? -26.923 -11.861 17.212 1.00 83.88 421 LEU A O 1
ATOM 3267 N N . VAL A 1 422 ? -29.041 -12.496 17.670 1.00 87.31 422 VAL A N 1
ATOM 3268 C CA . VAL A 1 422 ? -29.704 -11.923 16.498 1.00 87.31 422 VAL A CA 1
ATOM 3269 C C . VAL A 1 422 ? -30.295 -10.582 16.911 1.00 87.31 422 VAL A C 1
ATOM 3271 O O . VAL A 1 422 ? -31.127 -10.521 17.814 1.00 87.31 422 VAL A O 1
ATOM 3274 N N . TRP A 1 423 ? -29.854 -9.500 16.278 1.00 90.25 423 TRP A N 1
ATOM 3275 C CA . TRP A 1 423 ? -30.311 -8.151 16.588 1.00 90.25 423 TRP A CA 1
ATOM 3276 C C . TRP A 1 423 ? -31.031 -7.529 15.395 1.00 90.25 423 TRP A C 1
ATOM 3278 O O . TRP A 1 423 ? -30.392 -7.115 14.431 1.00 90.25 423 TRP A O 1
ATOM 3288 N N . LEU A 1 424 ? -32.354 -7.397 15.490 1.00 88.81 424 LEU A N 1
ATOM 3289 C CA . LEU A 1 424 ? -33.145 -6.568 14.583 1.00 88.81 424 LEU A CA 1
ATOM 3290 C C . LEU A 1 424 ? -33.090 -5.110 15.055 1.00 88.81 424 LEU A C 1
ATOM 3292 O O . LEU A 1 424 ? -33.796 -4.719 15.990 1.00 88.81 424 LEU A O 1
ATOM 3296 N N . ARG A 1 425 ? -32.219 -4.309 14.442 1.00 85.12 425 ARG A N 1
ATOM 3297 C CA . ARG A 1 425 ? -32.028 -2.900 14.801 1.00 85.12 425 ARG A CA 1
ATOM 3298 C C . ARG A 1 425 ? -32.967 -1.982 14.025 1.00 85.12 425 ARG A C 1
ATOM 3300 O O . ARG A 1 425 ? -33.372 -2.315 12.923 1.00 85.12 425 ARG A O 1
ATOM 3307 N N . ASN A 1 426 ? -33.258 -0.799 14.561 1.00 82.31 426 ASN A N 1
ATOM 3308 C CA . ASN A 1 426 ? -34.011 0.261 13.875 1.00 82.31 426 ASN A CA 1
ATOM 3309 C C . ASN A 1 426 ? -35.340 -0.195 13.246 1.00 82.31 426 ASN A C 1
ATOM 3311 O O . ASN A 1 426 ? -35.663 0.225 12.140 1.00 82.31 426 ASN A O 1
ATOM 3315 N N . ALA A 1 427 ? -36.115 -1.037 13.933 1.00 84.06 427 ALA A N 1
ATOM 3316 C CA . ALA A 1 427 ? -37.378 -1.613 13.460 1.00 84.06 427 ALA A CA 1
ATOM 3317 C C . ALA A 1 427 ? -38.488 -0.562 13.207 1.00 84.06 427 ALA A C 1
ATOM 3319 O O . ALA A 1 427 ? -39.476 -0.455 13.938 1.00 84.06 427 ALA A O 1
ATOM 3320 N N . SER A 1 428 ? -38.324 0.218 12.140 1.00 82.88 428 SER A N 1
ATOM 3321 C CA . SER A 1 428 ? -39.157 1.360 11.741 1.00 82.88 428 SER A CA 1
ATOM 3322 C C . SER A 1 428 ? -40.594 0.972 11.386 1.00 82.88 428 SER A C 1
ATOM 3324 O O . SER A 1 428 ? -41.521 1.755 11.564 1.00 82.88 428 SER A O 1
ATOM 3326 N N . MET A 1 429 ? -40.840 -0.276 10.986 1.00 82.31 429 MET A N 1
ATOM 3327 C CA . MET A 1 429 ? -42.197 -0.778 10.748 1.00 82.31 429 MET A CA 1
ATOM 3328 C C . MET A 1 429 ? -43.082 -0.785 12.008 1.00 82.31 429 MET A C 1
ATOM 3330 O O . MET A 1 429 ? -44.311 -0.805 11.907 1.00 82.31 429 MET A O 1
ATOM 3334 N N . LEU A 1 430 ? -42.482 -0.744 13.202 1.00 78.00 430 LEU A N 1
ATOM 3335 C CA . LEU A 1 430 ? -43.206 -0.627 14.472 1.00 78.00 430 LEU A CA 1
ATOM 3336 C C . LEU A 1 430 ? -43.594 0.823 14.807 1.00 78.00 430 LEU A C 1
ATOM 3338 O O . LEU A 1 430 ? -44.348 1.052 15.757 1.00 78.00 430 LEU A O 1
ATOM 3342 N N . THR A 1 431 ? -43.106 1.790 14.029 1.00 74.44 431 THR A N 1
ATOM 3343 C CA . THR A 1 431 ? -43.279 3.232 14.246 1.00 74.44 431 THR A CA 1
ATOM 3344 C C . THR A 1 431 ? -44.121 3.839 13.117 1.00 74.44 431 THR A C 1
ATOM 3346 O O . THR A 1 431 ? -45.081 4.564 13.382 1.00 74.44 431 THR A O 1
ATOM 3349 N N . ASP A 1 432 ? -43.860 3.452 11.863 1.00 70.25 432 ASP A N 1
ATOM 3350 C CA . ASP A 1 432 ? -44.491 4.015 10.667 1.00 70.25 432 ASP A CA 1
ATOM 3351 C C . ASP A 1 432 ? -45.960 3.554 10.495 1.00 70.25 432 ASP A C 1
ATOM 3353 O O . ASP A 1 432 ? -46.244 2.346 10.509 1.00 70.25 432 ASP A O 1
ATOM 3357 N N . PRO A 1 433 ? -46.941 4.477 10.401 1.00 61.47 433 PRO A N 1
ATOM 3358 C CA . PRO A 1 433 ? -48.373 4.168 10.292 1.00 61.47 433 PRO A CA 1
ATOM 3359 C C . PRO A 1 433 ? -48.836 3.667 8.922 1.00 61.47 433 PRO A C 1
ATOM 3361 O O . PRO A 1 433 ? -49.900 3.051 8.860 1.00 61.47 433 PRO A O 1
ATOM 3364 N N . VAL A 1 434 ? -48.082 3.902 7.850 1.00 65.88 434 VAL A N 1
ATOM 3365 C CA . VAL A 1 434 ? -48.405 3.446 6.491 1.00 65.88 434 VAL A CA 1
ATOM 3366 C C . VAL A 1 434 ? -47.877 2.030 6.285 1.00 65.88 434 VAL A C 1
ATOM 3368 O O . VAL A 1 434 ? -48.635 1.131 5.920 1.00 65.88 434 VAL A O 1
ATOM 3371 N N . ILE A 1 435 ? -46.602 1.803 6.600 1.00 65.88 435 ILE A N 1
ATOM 3372 C CA . ILE A 1 435 ? -45.943 0.503 6.420 1.00 65.88 435 ILE A CA 1
ATOM 3373 C C . ILE A 1 435 ? -46.546 -0.535 7.372 1.00 65.88 435 ILE A C 1
ATOM 3375 O O . ILE A 1 435 ? -46.901 -1.635 6.950 1.00 65.88 435 ILE A O 1
ATOM 3379 N N . GLY A 1 436 ? -46.760 -0.167 8.638 1.00 61.44 436 GLY A N 1
ATOM 3380 C CA . GLY A 1 436 ? -47.283 -1.079 9.657 1.00 61.44 436 GLY A CA 1
ATOM 3381 C C . GLY A 1 436 ? -48.774 -1.426 9.555 1.00 61.44 436 GLY A C 1
ATOM 3382 O O . GLY A 1 436 ? -49.262 -2.182 10.390 1.00 61.44 436 GLY A O 1
ATOM 3383 N N . ARG A 1 437 ? -49.515 -0.888 8.574 1.00 67.38 437 ARG A N 1
ATOM 3384 C CA . ARG A 1 437 ? -50.913 -1.279 8.287 1.00 67.38 437 ARG A CA 1
ATOM 3385 C C . ARG A 1 437 ? -51.039 -2.313 7.166 1.00 67.38 437 ARG A C 1
ATOM 3387 O O . ARG A 1 437 ? -52.144 -2.786 6.912 1.00 67.38 437 ARG A O 1
ATOM 3394 N N . SER A 1 438 ? -49.939 -2.664 6.499 1.00 78.06 438 SER A N 1
ATOM 3395 C CA . SER A 1 438 ? -49.945 -3.660 5.427 1.00 78.06 438 SER A CA 1
ATOM 3396 C C . SER A 1 438 ? -50.356 -5.042 5.947 1.00 78.06 438 SER A C 1
ATOM 3398 O O . SER A 1 438 ? -49.743 -5.576 6.870 1.00 78.06 438 SER A O 1
ATOM 3400 N N . THR A 1 439 ? -51.365 -5.651 5.320 1.00 77.88 439 THR A N 1
ATOM 3401 C CA . THR A 1 439 ? -51.822 -7.017 5.632 1.00 77.88 439 THR A CA 1
ATOM 3402 C C . THR A 1 439 ? -50.734 -8.059 5.374 1.00 77.88 439 THR A C 1
ATOM 3404 O O . THR A 1 439 ? -50.555 -8.963 6.183 1.00 77.88 439 THR A O 1
ATOM 3407 N N . VAL A 1 440 ? -49.953 -7.883 4.303 1.00 81.81 440 VAL A N 1
ATOM 3408 C CA . VAL A 1 440 ? -48.836 -8.770 3.934 1.00 81.81 440 VAL A CA 1
ATOM 3409 C C . VAL A 1 440 ? -47.672 -8.649 4.920 1.00 81.81 440 VAL A C 1
ATOM 3411 O O . VAL A 1 440 ? -46.995 -9.623 5.220 1.00 81.81 440 VAL A O 1
ATOM 3414 N N . LEU A 1 441 ? -47.434 -7.456 5.468 1.00 83.50 441 LEU A N 1
ATOM 3415 C CA . LEU A 1 441 ? -46.422 -7.290 6.511 1.00 83.50 441 LEU A CA 1
ATOM 3416 C C . LEU A 1 441 ? -46.880 -7.912 7.835 1.00 83.50 441 LEU A C 1
ATOM 3418 O O . LEU A 1 441 ? -46.075 -8.507 8.548 1.00 83.50 441 LEU A O 1
ATOM 3422 N N . ASN A 1 442 ? -48.172 -7.791 8.153 1.00 83.62 442 ASN A N 1
ATOM 3423 C CA . ASN A 1 442 ? -48.744 -8.366 9.365 1.00 83.62 442 ASN A CA 1
ATOM 3424 C C . ASN A 1 442 ? -48.624 -9.892 9.393 1.00 83.62 442 ASN A C 1
ATOM 3426 O O . ASN A 1 442 ? -48.283 -10.420 10.445 1.00 83.62 442 ASN A O 1
ATOM 3430 N N . SER A 1 443 ? -48.797 -10.592 8.266 1.00 84.38 443 SER A N 1
ATOM 3431 C CA . SER A 1 443 ? -48.619 -12.052 8.230 1.00 84.38 443 SER A CA 1
ATOM 3432 C C . SER A 1 443 ? -47.180 -12.480 8.544 1.00 84.38 443 SER A C 1
ATOM 3434 O O . SER A 1 443 ? -46.970 -13.429 9.291 1.00 84.38 443 SER A O 1
ATOM 3436 N N . VAL A 1 444 ? -46.178 -11.747 8.049 1.00 86.56 444 VAL A N 1
ATOM 3437 C CA . VAL A 1 444 ? -44.754 -12.038 8.319 1.00 86.56 444 VAL A CA 1
ATOM 3438 C C . VAL A 1 444 ? -44.374 -11.672 9.764 1.00 86.56 444 VAL A C 1
ATOM 3440 O O . VAL A 1 444 ? -43.580 -12.350 10.414 1.00 86.56 444 VAL A O 1
ATOM 3443 N N . LEU A 1 445 ? -44.984 -10.621 10.320 1.00 87.31 445 LEU A N 1
ATOM 3444 C CA . LEU A 1 445 ? -44.857 -10.287 11.742 1.00 87.31 445 LEU A CA 1
ATOM 3445 C C . LEU A 1 445 ? -45.536 -11.321 12.650 1.00 87.31 445 LEU A C 1
ATOM 3447 O O . LEU A 1 445 ? -45.059 -11.550 13.762 1.00 87.31 445 LEU A O 1
ATOM 3451 N N . GLU A 1 446 ? -46.651 -11.912 12.224 1.00 87.75 446 GLU A N 1
ATOM 3452 C CA . GLU A 1 446 ? -47.303 -13.026 12.920 1.00 87.75 446 GLU A CA 1
ATOM 3453 C C . GLU A 1 446 ? -46.441 -14.290 12.876 1.00 87.75 446 GLU A C 1
ATOM 3455 O O . GLU A 1 446 ? -46.321 -14.973 13.891 1.00 87.75 446 GLU A O 1
ATOM 3460 N N . GLU A 1 447 ? -45.769 -14.561 11.758 1.00 89.56 447 GLU A N 1
ATOM 3461 C CA . GLU A 1 447 ? -44.804 -15.658 11.639 1.00 89.56 447 GLU A CA 1
ATOM 3462 C C . GLU A 1 447 ? -43.638 -15.500 12.625 1.00 89.56 447 GLU A C 1
ATOM 3464 O O . GLU A 1 447 ? -43.375 -16.411 13.414 1.00 89.56 447 GLU A O 1
ATOM 3469 N N . LEU A 1 448 ? -43.013 -14.316 12.676 1.00 90.19 448 LEU A N 1
ATOM 3470 C CA . LEU A 1 448 ? -41.977 -14.013 13.671 1.00 90.19 448 LEU A CA 1
ATOM 3471 C C . LEU A 1 448 ? -42.502 -14.223 15.101 1.00 90.19 448 LEU A C 1
ATOM 3473 O O . LEU A 1 448 ? -41.825 -14.830 15.928 1.00 90.19 448 LEU A O 1
ATOM 3477 N N . GLN A 1 449 ? -43.719 -13.759 15.405 1.00 89.19 449 GLN A N 1
ATOM 3478 C CA . GLN A 1 449 ? -44.331 -13.960 16.724 1.00 89.19 449 GLN A CA 1
ATOM 3479 C C . GLN A 1 449 ? -44.560 -15.438 17.047 1.00 89.19 449 GLN A C 1
ATOM 3481 O O . GLN A 1 449 ? -44.387 -15.837 18.197 1.00 89.19 449 GLN A O 1
ATOM 3486 N N . ASN A 1 450 ? -44.967 -16.243 16.068 1.00 89.19 450 ASN A N 1
ATOM 3487 C CA . ASN A 1 450 ? -45.195 -17.670 16.262 1.00 89.19 450 ASN A CA 1
ATOM 3488 C C . ASN A 1 450 ? -43.883 -18.410 16.532 1.00 89.19 450 ASN A C 1
ATOM 3490 O O . ASN A 1 450 ? -43.853 -19.222 17.452 1.00 89.19 450 ASN A O 1
ATOM 3494 N N . ILE A 1 451 ? -42.798 -18.059 15.835 1.00 87.94 451 ILE A N 1
ATOM 3495 C CA . ILE A 1 451 ? -41.455 -18.607 16.091 1.00 87.94 451 ILE A CA 1
ATOM 3496 C C . ILE A 1 451 ? -40.981 -18.256 17.504 1.00 87.94 451 ILE A C 1
ATOM 3498 O O . ILE A 1 451 ? -40.505 -19.117 18.242 1.00 87.94 451 ILE A O 1
ATOM 3502 N N . LEU A 1 452 ? -41.171 -17.003 17.923 1.00 88.06 452 LEU A N 1
ATOM 3503 C CA . LEU A 1 452 ? -40.821 -16.580 19.280 1.00 88.06 452 LEU A CA 1
ATOM 3504 C C . LEU A 1 452 ? -41.669 -17.300 20.346 1.00 88.06 452 LEU A C 1
ATOM 3506 O O . LEU A 1 452 ? -41.146 -17.641 21.403 1.00 88.06 452 LEU A O 1
ATOM 3510 N N . LYS A 1 453 ? -42.953 -17.584 20.071 1.00 88.88 453 LYS A N 1
ATOM 3511 C CA . LYS A 1 453 ? -43.836 -18.362 20.965 1.00 88.88 453 LYS A CA 1
ATOM 3512 C C . LYS A 1 453 ? -43.471 -19.841 21.038 1.00 88.88 453 LYS A C 1
ATOM 3514 O O . LYS A 1 453 ? -43.604 -20.428 22.106 1.00 88.88 453 LYS A O 1
ATOM 3519 N N . SER A 1 454 ? -43.055 -20.447 19.925 1.00 85.69 454 SER A N 1
ATOM 3520 C CA . SER A 1 454 ? -42.603 -21.844 19.899 1.00 85.69 454 SER A CA 1
ATOM 3521 C C . SER A 1 454 ? -41.241 -22.041 20.566 1.00 85.69 454 SER A C 1
ATOM 3523 O O . SER A 1 454 ? -40.874 -23.174 20.864 1.00 85.69 454 SER A O 1
ATOM 3525 N N . GLY A 1 455 ? -40.520 -20.946 20.824 1.00 80.38 455 GLY A N 1
ATOM 3526 C CA . GLY A 1 455 ? -39.182 -20.938 21.398 1.00 80.38 455 GLY A CA 1
ATOM 3527 C C . GLY A 1 455 ? -38.104 -20.804 20.325 1.00 80.38 455 GLY A C 1
ATOM 3528 O O . GLY A 1 455 ? -38.217 -21.356 19.231 1.00 80.38 455 GLY A O 1
ATOM 3529 N N . ILE A 1 456 ? -37.050 -20.054 20.653 1.00 83.75 456 ILE A N 1
ATOM 3530 C CA . ILE A 1 456 ? -35.836 -19.942 19.836 1.00 83.75 456 ILE A CA 1
ATOM 3531 C C . ILE A 1 456 ? -34.816 -21.013 20.260 1.00 83.75 456 ILE A C 1
ATOM 3533 O O . ILE A 1 456 ? -34.841 -21.437 21.418 1.00 83.75 456 ILE A O 1
ATOM 3537 N N . PRO A 1 457 ? -33.930 -21.475 19.356 1.00 81.56 457 PRO A N 1
ATOM 3538 C CA . PRO A 1 457 ? -32.940 -22.500 19.679 1.00 81.56 457 PRO A CA 1
ATOM 3539 C C . PRO A 1 457 ? -32.047 -22.127 20.874 1.00 81.56 457 PRO A C 1
ATOM 3541 O O . PRO A 1 457 ? -31.699 -20.961 21.065 1.00 81.56 457 PRO A O 1
ATOM 3544 N N . THR A 1 458 ? -31.634 -23.124 21.662 1.00 78.62 458 THR A N 1
ATOM 3545 C CA . THR A 1 458 ? -30.742 -22.935 22.819 1.00 78.62 458 THR A CA 1
ATOM 3546 C C . THR A 1 458 ? -29.435 -22.254 22.406 1.00 78.62 458 THR A C 1
ATOM 3548 O O . THR A 1 458 ? -28.838 -22.608 21.391 1.00 78.62 458 THR A O 1
ATOM 3551 N N . GLY A 1 459 ? -28.995 -21.266 23.189 1.00 73.06 459 GLY A N 1
ATOM 3552 C CA . GLY A 1 459 ? -27.823 -20.447 22.872 1.00 73.06 459 GLY A CA 1
ATOM 3553 C C . GLY A 1 459 ? -28.111 -19.310 21.887 1.00 73.06 459 GLY A C 1
ATOM 3554 O O . GLY A 1 459 ? -27.221 -18.510 21.629 1.00 73.06 459 GLY A O 1
ATOM 3555 N N . VAL A 1 460 ? -29.330 -19.171 21.352 1.00 82.94 460 VAL A N 1
ATOM 3556 C CA . VAL A 1 460 ? -29.724 -18.027 20.514 1.00 82.94 460 VAL A CA 1
ATOM 3557 C C . VAL A 1 460 ? -30.484 -16.999 21.351 1.00 82.94 460 VAL A C 1
ATOM 3559 O O . VAL A 1 460 ? -31.425 -17.321 22.066 1.00 82.94 460 VAL A O 1
ATOM 3562 N N . PHE A 1 461 ? -30.084 -15.740 21.234 1.00 85.12 461 PHE A N 1
ATOM 3563 C CA . PHE A 1 461 ? -30.661 -14.587 21.910 1.00 85.12 461 PHE A CA 1
ATOM 3564 C C . PHE A 1 461 ? -31.227 -13.642 20.856 1.00 85.12 461 PHE A C 1
ATOM 3566 O O . PHE A 1 461 ? -30.602 -13.419 19.817 1.00 85.12 461 PHE A O 1
ATOM 3573 N N . PHE A 1 462 ? -32.394 -13.062 21.122 1.00 89.62 462 PHE A N 1
ATOM 3574 C CA . PHE A 1 462 ? -33.023 -12.100 20.226 1.00 89.62 462 PHE A CA 1
ATOM 3575 C C . PHE A 1 462 ? -33.069 -10.717 20.870 1.00 89.62 462 PHE A C 1
ATOM 3577 O O . PHE A 1 462 ? -33.581 -10.560 21.975 1.00 89.62 462 PHE A O 1
ATOM 3584 N N . LEU A 1 463 ? -32.562 -9.711 20.159 1.00 87.75 463 LEU A N 1
ATOM 3585 C CA . LEU A 1 463 ? -32.694 -8.304 20.517 1.00 87.75 463 LEU A CA 1
ATOM 3586 C C . LEU A 1 463 ? -33.433 -7.572 19.402 1.00 87.75 463 LEU A C 1
ATOM 3588 O O . LEU A 1 463 ? -33.103 -7.705 18.225 1.00 87.75 463 LEU A O 1
ATOM 3592 N N . LEU A 1 464 ? -34.402 -6.747 19.776 1.00 87.31 464 LEU A N 1
ATOM 3593 C CA . LEU A 1 464 ? -35.116 -5.872 18.859 1.00 87.31 464 LEU A CA 1
ATOM 3594 C C . LEU A 1 464 ? -35.000 -4.440 19.372 1.00 87.31 464 LEU A C 1
ATOM 3596 O O . LEU A 1 464 ? -35.409 -4.158 20.496 1.00 87.31 464 LEU A O 1
ATOM 3600 N N . SER A 1 465 ? -34.475 -3.528 18.551 1.00 84.19 465 SER A N 1
ATOM 3601 C CA . SER A 1 465 ? -34.479 -2.094 18.856 1.00 84.19 465 SER A CA 1
ATOM 3602 C C . SER A 1 465 ? -35.319 -1.316 17.846 1.00 84.19 465 SER A C 1
ATOM 3604 O O . SER A 1 465 ? -35.235 -1.529 16.637 1.00 84.19 465 SER A O 1
ATOM 3606 N N . ALA A 1 466 ? -36.151 -0.403 18.345 1.00 82.38 466 ALA A N 1
ATOM 3607 C CA .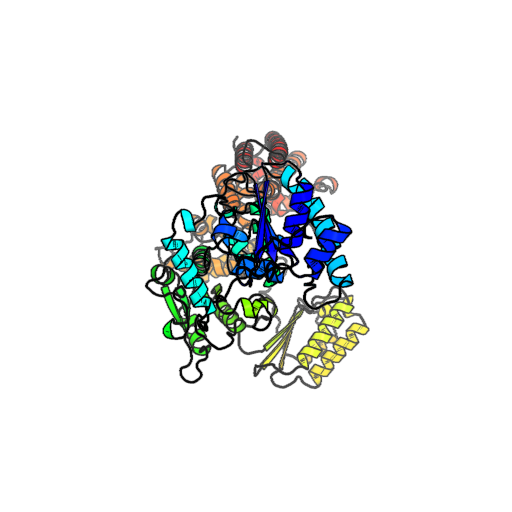 ALA A 1 466 ? -37.037 0.425 17.535 1.00 82.38 466 ALA A CA 1
ATOM 3608 C C . ALA A 1 466 ? -37.070 1.859 18.091 1.00 82.38 466 ALA A C 1
ATOM 3610 O O . ALA A 1 466 ? -37.353 2.032 19.280 1.00 82.38 466 ALA A O 1
ATOM 3611 N N . PRO A 1 467 ? -36.819 2.892 17.270 1.00 71.31 467 PRO A N 1
ATOM 3612 C CA . PRO A 1 467 ? -36.895 4.276 17.724 1.00 71.31 467 PRO A CA 1
ATOM 3613 C C . PRO A 1 467 ? -38.363 4.691 17.900 1.00 71.31 467 PRO A C 1
ATOM 3615 O O . PRO A 1 467 ? -39.078 4.834 16.919 1.00 71.31 467 PRO A O 1
ATOM 3618 N N . ALA A 1 468 ? -38.825 4.901 19.136 1.00 71.19 468 ALA A N 1
ATOM 3619 C CA . ALA A 1 468 ? -40.188 5.368 19.437 1.00 71.19 468 ALA A CA 1
ATOM 3620 C C . ALA A 1 468 ? -41.332 4.459 18.910 1.00 71.19 468 ALA A C 1
ATOM 3622 O O . ALA A 1 468 ? -42.257 4.919 18.239 1.00 71.19 468 ALA A O 1
ATOM 3623 N N . ALA A 1 469 ? -41.291 3.158 19.225 1.00 76.12 469 ALA A N 1
ATOM 3624 C CA . ALA A 1 469 ? -42.342 2.199 18.849 1.00 76.12 469 ALA A CA 1
ATOM 3625 C C . ALA A 1 469 ? -43.750 2.601 19.351 1.00 76.12 469 ALA A C 1
ATOM 3627 O O . ALA A 1 469 ? -43.924 2.984 20.513 1.00 76.12 469 ALA A O 1
ATOM 3628 N N . ASP A 1 470 ? -44.782 2.461 18.503 1.00 78.75 470 ASP A N 1
ATOM 3629 C CA . ASP A 1 470 ? -46.164 2.786 18.892 1.00 78.75 470 ASP A CA 1
ATOM 3630 C C . ASP A 1 470 ? -46.751 1.692 19.798 1.00 78.75 470 ASP A C 1
ATOM 3632 O O . ASP A 1 470 ? -47.216 0.640 19.343 1.00 78.75 470 ASP A O 1
ATOM 3636 N N . ARG A 1 471 ? -46.789 1.985 21.103 1.00 80.19 471 ARG A N 1
ATOM 3637 C CA . ARG A 1 471 ? -47.268 1.076 22.158 1.00 80.19 471 ARG A CA 1
ATOM 3638 C C . ARG A 1 471 ? -48.722 0.626 21.987 1.00 80.19 471 ARG A C 1
ATOM 3640 O O . ARG A 1 471 ? -49.136 -0.375 22.573 1.00 80.19 471 ARG A O 1
ATOM 3647 N N . ARG A 1 472 ? -49.523 1.347 21.196 1.00 76.94 472 ARG A N 1
ATOM 3648 C CA . ARG A 1 472 ? -50.938 1.019 20.965 1.00 76.94 472 ARG A CA 1
ATOM 3649 C C . ARG A 1 472 ? -51.113 -0.113 19.958 1.00 76.94 472 ARG A C 1
ATOM 3651 O O . ARG A 1 472 ? -52.196 -0.697 19.907 1.00 76.94 472 ARG A O 1
ATOM 3658 N N . ARG A 1 473 ? -50.092 -0.464 19.175 1.00 75.19 473 ARG A N 1
ATOM 3659 C CA . ARG A 1 473 ? -50.205 -1.514 18.152 1.00 75.19 473 ARG A CA 1
ATOM 3660 C C . ARG A 1 473 ? -50.303 -2.906 18.763 1.00 75.19 473 ARG A C 1
ATOM 3662 O O . ARG A 1 473 ? -49.677 -3.198 19.781 1.00 75.19 473 ARG A O 1
ATOM 3669 N N . SER A 1 474 ? -51.079 -3.772 18.115 1.00 77.25 474 SER A N 1
ATOM 3670 C CA . SER A 1 474 ? -51.206 -5.186 18.485 1.00 77.25 474 SER A CA 1
ATOM 3671 C C . SER A 1 474 ? -49.854 -5.897 18.434 1.00 77.25 474 SER A C 1
ATOM 3673 O O . SER A 1 474 ? -49.514 -6.592 19.384 1.00 77.25 474 SER A O 1
ATOM 3675 N N . THR A 1 475 ? -49.047 -5.643 17.401 1.00 76.81 475 THR A N 1
ATOM 3676 C CA . THR A 1 475 ? -47.707 -6.227 17.228 1.00 76.81 475 THR A CA 1
ATOM 3677 C C . THR A 1 475 ? -46.764 -5.868 18.374 1.00 76.81 475 THR A C 1
ATOM 3679 O O . THR A 1 475 ? -46.110 -6.748 18.924 1.00 76.81 475 THR A O 1
ATOM 3682 N N . TYR A 1 476 ? -46.737 -4.596 18.796 1.00 83.50 476 TYR A N 1
ATOM 3683 C CA . TYR A 1 476 ? -45.955 -4.178 19.964 1.00 83.50 476 TYR A CA 1
ATOM 3684 C C . TYR A 1 476 ? -46.423 -4.913 21.222 1.00 83.50 476 TYR A C 1
ATOM 3686 O O . TYR A 1 476 ? -45.617 -5.502 21.933 1.00 83.50 476 TYR A O 1
ATOM 3694 N N . ARG A 1 477 ? -47.739 -4.924 21.480 1.00 83.94 477 ARG A N 1
ATOM 3695 C CA . ARG A 1 477 ? -48.314 -5.593 22.656 1.00 83.94 477 ARG A CA 1
ATOM 3696 C C . ARG A 1 477 ? -48.054 -7.099 22.663 1.00 83.94 477 ARG A C 1
ATOM 3698 O O . ARG A 1 477 ? -47.926 -7.674 23.737 1.00 83.94 477 ARG A O 1
ATOM 3705 N N . ALA A 1 478 ? -48.004 -7.734 21.496 1.00 82.38 478 ALA A N 1
ATOM 3706 C CA . ALA A 1 478 ? -47.700 -9.151 21.367 1.00 82.38 478 ALA A CA 1
ATOM 3707 C C . ALA A 1 478 ? -46.218 -9.440 21.644 1.00 82.38 478 ALA A C 1
ATOM 3709 O O . ALA A 1 478 ? -45.925 -10.306 22.461 1.00 82.38 478 ALA A O 1
ATOM 3710 N N . LEU A 1 479 ? -45.297 -8.679 21.044 1.00 82.50 479 LEU A N 1
ATOM 3711 C CA . LEU A 1 479 ? -43.855 -8.831 21.277 1.00 82.50 479 LEU A CA 1
ATOM 3712 C C . LEU A 1 479 ? -43.469 -8.508 22.728 1.00 82.50 479 LEU A C 1
ATOM 3714 O O . LEU A 1 479 ? -42.702 -9.247 23.335 1.00 82.50 479 LEU A O 1
ATOM 3718 N N . ALA A 1 480 ? -44.077 -7.479 23.323 1.00 82.94 480 ALA A N 1
ATOM 3719 C CA . ALA A 1 480 ? -43.857 -7.097 24.719 1.00 82.94 480 ALA A CA 1
ATOM 3720 C C . ALA A 1 480 ? -44.335 -8.146 25.742 1.00 82.94 480 ALA A C 1
ATOM 3722 O O . ALA A 1 480 ? -43.947 -8.084 26.902 1.00 82.94 480 ALA A O 1
ATOM 3723 N N . LYS A 1 481 ? -45.192 -9.096 25.340 1.00 87.00 481 LYS A N 1
ATOM 3724 C CA . LYS A 1 481 ? -45.568 -10.245 26.182 1.00 87.00 481 LYS A CA 1
ATOM 3725 C C . LYS A 1 481 ? -44.564 -11.397 26.105 1.00 87.00 481 LYS A C 1
ATOM 3727 O O . LYS A 1 481 ? -44.619 -12.279 26.953 1.00 87.00 481 LYS A O 1
ATOM 3732 N N . LEU A 1 482 ? -43.719 -11.423 25.073 1.00 82.94 482 LEU A N 1
ATOM 3733 C CA . LEU A 1 482 ? -42.800 -12.526 24.774 1.00 82.94 482 LEU A CA 1
ATOM 3734 C C . LEU A 1 482 ? -41.350 -12.224 25.170 1.00 82.94 482 LEU A C 1
ATOM 3736 O O . LEU A 1 482 ? -40.551 -13.148 25.256 1.00 82.94 482 LEU A O 1
ATOM 3740 N N . ALA A 1 483 ? -41.005 -10.956 25.390 1.00 78.44 483 ALA A N 1
ATOM 3741 C CA . ALA A 1 483 ? -39.649 -10.526 25.705 1.00 78.44 483 ALA A CA 1
ATOM 3742 C C . ALA A 1 483 ? -39.647 -9.407 26.751 1.00 78.44 483 ALA A C 1
ATOM 3744 O O . ALA A 1 483 ? -40.619 -8.658 26.883 1.00 78.44 483 ALA A O 1
ATOM 3745 N N . GLU A 1 484 ? -38.528 -9.270 27.460 1.00 80.88 484 GLU A N 1
ATOM 3746 C CA . GLU A 1 484 ? -38.273 -8.109 28.305 1.00 80.88 484 GLU A CA 1
ATOM 3747 C C . GLU A 1 484 ? -38.187 -6.844 27.439 1.00 80.88 484 GLU A C 1
ATOM 3749 O O . GLU A 1 484 ? -37.492 -6.807 26.422 1.00 80.88 484 GLU A O 1
ATOM 3754 N N . VAL A 1 485 ? -38.911 -5.796 27.838 1.00 77.06 485 VAL A N 1
ATOM 3755 C CA . VAL A 1 485 ? -38.904 -4.511 27.136 1.00 77.06 485 VAL A CA 1
ATOM 3756 C C . VAL A 1 485 ? -38.117 -3.506 27.956 1.00 77.06 485 VAL A C 1
ATOM 3758 O O . VAL A 1 485 ? -38.601 -2.995 28.964 1.00 77.06 485 VAL A O 1
ATOM 3761 N N . ILE A 1 486 ? -36.923 -3.182 27.472 1.00 70.19 486 ILE A N 1
ATOM 3762 C CA . ILE A 1 486 ? -36.090 -2.129 28.042 1.00 70.19 486 ILE A CA 1
ATOM 3763 C C . ILE A 1 486 ? -36.395 -0.830 27.305 1.00 70.19 486 ILE A C 1
ATOM 3765 O O . ILE A 1 486 ? -36.250 -0.728 26.086 1.00 70.19 486 ILE A O 1
ATOM 3769 N N . ILE A 1 487 ? -36.835 0.178 28.052 1.00 66.50 487 ILE A N 1
ATOM 3770 C CA . ILE A 1 487 ? -37.083 1.509 27.513 1.00 66.50 487 ILE A CA 1
ATOM 3771 C C . ILE A 1 487 ? -35.797 2.321 27.674 1.00 66.50 487 ILE A C 1
ATOM 3773 O O . ILE A 1 487 ? -35.475 2.788 28.764 1.00 66.50 487 ILE A O 1
ATOM 3777 N N . CYS A 1 488 ? -35.064 2.489 26.575 1.00 55.12 488 CYS A N 1
ATOM 3778 C CA . CYS A 1 488 ? -33.900 3.371 26.503 1.00 55.12 488 CYS A CA 1
ATOM 3779 C C . CYS A 1 488 ? -34.349 4.820 26.271 1.00 55.12 488 CYS A C 1
ATOM 3781 O O . CYS A 1 488 ? -34.031 5.424 25.246 1.00 55.12 488 CYS A O 1
ATOM 3783 N N . ASP A 1 489 ? -35.129 5.365 27.202 1.00 47.66 489 ASP A N 1
ATOM 3784 C CA . ASP A 1 489 ? -35.381 6.798 27.222 1.00 47.66 489 ASP A CA 1
ATOM 3785 C C . ASP A 1 489 ? -34.062 7.468 27.643 1.00 47.66 489 ASP A C 1
ATOM 3787 O O . ASP A 1 489 ? -33.557 7.239 28.744 1.00 47.66 489 ASP A O 1
ATOM 3791 N N . GLY A 1 490 ? -33.479 8.289 26.760 1.00 48.12 490 GLY A N 1
ATOM 3792 C CA . GLY A 1 490 ? -32.485 9.275 27.193 1.00 48.12 490 GLY A CA 1
ATOM 3793 C C . GLY A 1 490 ? -33.070 10.113 28.340 1.00 48.12 490 GLY A C 1
ATOM 3794 O O . GLY A 1 490 ? -34.298 10.158 28.482 1.00 48.12 490 GLY A O 1
ATOM 3795 N N . PRO A 1 491 ? -32.241 10.763 29.182 1.00 36.22 491 PRO A N 1
ATOM 3796 C CA . PRO A 1 491 ? -32.749 11.560 30.293 1.00 36.22 491 PRO A CA 1
ATOM 3797 C C . PRO A 1 491 ? -33.872 12.463 29.788 1.00 36.22 491 PRO A C 1
ATOM 3799 O O . PRO A 1 491 ? -33.722 13.160 28.787 1.00 36.22 491 PRO A O 1
ATOM 3802 N N . SER A 1 492 ? -35.024 12.354 30.445 1.00 36.47 492 SER A N 1
ATOM 3803 C CA . SER A 1 492 ? -36.277 12.970 30.038 1.00 36.47 492 SER A CA 1
ATOM 3804 C C . SER A 1 492 ? -36.091 14.458 29.744 1.00 36.47 492 SER A C 1
ATOM 3806 O O . SER A 1 492 ? -36.066 15.278 30.661 1.00 36.47 492 SER A O 1
ATOM 3808 N N . LEU A 1 493 ? -36.012 14.820 28.471 1.00 37.00 493 LEU A N 1
ATOM 3809 C CA . LEU A 1 493 ? -36.118 16.199 28.026 1.00 37.00 493 LEU A CA 1
ATOM 3810 C C . LEU A 1 493 ? -37.305 16.253 27.075 1.00 37.00 493 LEU A C 1
ATOM 3812 O O . LEU A 1 493 ? -37.256 15.842 25.917 1.00 37.00 493 LEU A O 1
ATOM 3816 N N . ARG A 1 494 ? -38.445 16.691 27.615 1.00 31.78 494 ARG A N 1
ATOM 3817 C CA . ARG A 1 494 ? -39.592 17.077 26.798 1.00 31.78 494 ARG A CA 1
ATOM 3818 C C . ARG A 1 494 ? -39.170 18.282 25.954 1.00 31.78 494 ARG A C 1
ATOM 3820 O O . ARG A 1 494 ? -39.113 19.389 26.474 1.00 31.78 494 ARG A O 1
ATOM 3827 N N . GLY A 1 495 ? -38.945 18.064 24.662 1.00 36.62 495 GLY A N 1
ATOM 3828 C CA . GLY A 1 495 ? -38.699 19.123 23.679 1.00 36.62 495 GLY A CA 1
ATOM 3829 C C . GLY A 1 495 ? -37.244 19.210 23.223 1.00 36.62 495 GLY A C 1
ATOM 3830 O O . GLY A 1 495 ? -36.338 18.798 23.935 1.00 36.62 495 GLY A O 1
ATOM 3831 N N . HIS A 1 496 ? -37.055 19.705 21.994 1.00 34.59 496 HIS A N 1
ATOM 3832 C CA . HIS A 1 496 ? -35.761 19.896 21.335 1.00 34.59 496 HIS A CA 1
ATOM 3833 C C . HIS A 1 496 ? -34.695 20.441 22.293 1.00 34.59 496 HIS A C 1
ATOM 3835 O O . HIS A 1 496 ? -34.874 21.534 22.827 1.00 34.59 496 HIS A O 1
ATOM 3841 N N . ALA A 1 497 ? -33.600 19.692 22.468 1.00 39.75 497 ALA A N 1
ATOM 3842 C CA . ALA A 1 497 ? -32.441 20.152 23.219 1.00 39.75 497 ALA A CA 1
ATOM 3843 C C . ALA A 1 497 ? -31.950 21.475 22.618 1.00 39.75 497 ALA A C 1
ATOM 3845 O O . ALA A 1 497 ? -31.697 21.590 21.418 1.00 39.75 497 ALA A O 1
ATOM 3846 N N . THR A 1 498 ? -31.893 22.499 23.452 1.00 51.47 498 THR A N 1
ATOM 3847 C CA . THR A 1 498 ? -31.320 23.799 23.134 1.00 51.47 498 THR A CA 1
ATOM 3848 C C . THR A 1 498 ? -29.863 23.825 23.587 1.00 51.47 498 THR A C 1
ATOM 3850 O O . THR A 1 498 ? -29.465 23.087 24.483 1.00 51.47 498 THR A O 1
ATOM 3853 N N . ARG A 1 499 ? -29.045 24.722 23.023 1.00 48.78 499 ARG A N 1
ATOM 3854 C CA . ARG A 1 499 ? -27.645 24.936 23.445 1.00 48.78 499 ARG A CA 1
ATOM 3855 C C . ARG A 1 499 ? -27.489 25.183 24.957 1.00 48.78 499 ARG A C 1
ATOM 3857 O O . ARG A 1 499 ? -26.446 24.884 25.521 1.00 48.78 499 ARG A O 1
ATOM 3864 N N . THR A 1 500 ? -28.534 25.680 25.614 1.00 54.19 500 THR A N 1
ATOM 3865 C CA . THR A 1 500 ? -28.599 25.854 27.071 1.00 54.19 500 THR A CA 1
ATOM 3866 C C . THR A 1 500 ? -28.523 24.519 27.825 1.00 54.19 500 THR A C 1
ATOM 3868 O O . THR A 1 500 ? -27.918 24.452 28.892 1.00 54.19 500 THR A O 1
ATOM 3871 N N . ASP A 1 501 ? -29.080 23.448 27.257 1.00 61.59 501 ASP A N 1
ATOM 3872 C CA . ASP A 1 501 ? -29.190 22.138 27.906 1.00 61.59 501 ASP A CA 1
ATOM 3873 C C . ASP A 1 501 ? -27.842 21.406 27.951 1.00 61.59 501 ASP A C 1
ATOM 3875 O O . ASP A 1 501 ? -27.515 20.775 28.958 1.00 61.59 501 ASP A O 1
ATOM 3879 N N . ILE A 1 502 ? -27.009 21.550 26.910 1.00 69.81 502 ILE A N 1
ATOM 3880 C CA . ILE A 1 502 ? -25.660 20.969 26.919 1.00 69.81 502 ILE A CA 1
ATOM 3881 C C . ILE A 1 502 ? -24.700 21.755 27.813 1.00 69.81 502 ILE A C 1
ATOM 3883 O O . ILE A 1 502 ? -23.879 21.155 28.500 1.00 69.81 502 ILE A O 1
ATOM 3887 N N . THR A 1 503 ? -24.841 23.081 27.894 1.00 74.62 503 THR A N 1
ATOM 3888 C CA . THR A 1 503 ? -24.051 23.902 28.822 1.00 74.62 503 THR A CA 1
ATOM 3889 C C . THR A 1 503 ? -24.304 23.504 30.278 1.00 74.62 503 THR A C 1
ATOM 3891 O O . THR A 1 503 ? -23.353 23.352 31.045 1.00 74.62 503 THR A O 1
ATOM 3894 N N . GLU A 1 504 ? -25.562 23.280 30.667 1.00 76.06 504 GLU A N 1
ATOM 3895 C CA . GLU A 1 504 ? -25.900 22.805 32.017 1.00 76.06 504 GLU A CA 1
ATOM 3896 C C . GLU A 1 504 ? -25.422 21.366 32.264 1.00 76.06 504 GLU A C 1
ATOM 3898 O O . GLU A 1 504 ? -24.920 21.049 33.346 1.00 76.06 504 GLU A O 1
ATOM 3903 N N . TRP A 1 505 ? -25.494 20.499 31.249 1.00 79.88 505 TRP A N 1
ATOM 3904 C CA . TRP A 1 505 ? -24.946 19.145 31.325 1.00 79.88 505 TRP A CA 1
ATOM 3905 C C . TRP A 1 505 ? -23.419 19.149 31.522 1.00 79.88 505 TRP A C 1
ATOM 3907 O O . TRP A 1 505 ? -22.910 18.425 32.381 1.00 79.88 505 TRP A O 1
ATOM 3917 N N . ILE A 1 506 ? -22.694 20.009 30.801 1.00 83.19 506 ILE A N 1
ATOM 3918 C CA . ILE A 1 506 ? -21.237 20.167 30.912 1.00 83.19 506 ILE A CA 1
ATOM 3919 C C . ILE A 1 506 ? -20.860 20.671 32.308 1.00 83.19 506 ILE A C 1
ATOM 3921 O O . ILE A 1 506 ? -20.029 20.050 32.968 1.00 83.19 506 ILE A O 1
ATOM 3925 N N . LYS A 1 507 ? -21.529 21.719 32.815 1.00 83.50 507 LYS A N 1
ATOM 3926 C CA . LYS A 1 507 ? -21.304 22.229 34.182 1.00 83.50 507 LYS A CA 1
ATOM 3927 C C . LYS A 1 507 ? -21.535 21.155 35.244 1.00 83.50 507 LYS A C 1
ATOM 3929 O O . LYS A 1 507 ? -20.762 21.033 36.193 1.00 83.50 507 LYS A O 1
ATOM 3934 N N . LYS A 1 508 ? -22.602 20.363 35.098 1.00 81.44 508 LYS A N 1
ATOM 3935 C CA . LYS A 1 508 ? -22.929 19.293 36.048 1.00 81.44 508 LYS A CA 1
ATOM 3936 C C . LYS A 1 508 ? -21.859 18.202 36.053 1.00 81.44 508 LYS A C 1
ATOM 3938 O O . LYS A 1 508 ? -21.508 17.707 37.122 1.00 81.44 508 LYS A O 1
ATOM 3943 N N . ASN A 1 509 ? -21.357 17.807 34.884 1.00 81.12 509 ASN A N 1
ATOM 3944 C CA . ASN A 1 509 ? -20.373 16.730 34.776 1.00 81.12 509 ASN A CA 1
ATOM 3945 C C . ASN A 1 509 ? -18.932 17.185 35.050 1.00 81.12 509 ASN A C 1
ATOM 3947 O O . ASN A 1 509 ? -18.153 16.366 35.537 1.00 81.12 509 ASN A O 1
ATOM 3951 N N . SER A 1 510 ? -18.597 18.465 34.858 1.00 85.19 510 SER A N 1
ATOM 3952 C CA . SER A 1 510 ? -17.328 19.037 35.330 1.00 85.19 510 SER A CA 1
ATOM 3953 C C . SER A 1 510 ? -17.304 19.156 36.859 1.00 85.19 510 SER A C 1
ATOM 3955 O O . SER A 1 510 ? -16.336 18.752 37.499 1.00 85.19 510 SER A O 1
ATOM 3957 N N . ALA A 1 511 ? -18.415 19.591 37.472 1.00 81.00 511 ALA A N 1
ATOM 3958 C CA . ALA A 1 511 ? -18.534 19.700 38.927 1.00 81.00 511 ALA A CA 1
ATOM 3959 C C . ALA A 1 511 ? -18.401 18.342 39.640 1.00 81.00 511 ALA A C 1
ATOM 3961 O O . ALA A 1 511 ? -17.753 18.259 40.682 1.00 81.00 511 ALA A O 1
ATOM 3962 N N . LYS A 1 512 ? -18.955 17.262 39.063 1.00 82.19 512 LYS A N 1
ATOM 3963 C CA . LYS A 1 512 ? -18.756 15.884 39.564 1.00 82.19 512 LYS A CA 1
ATOM 3964 C C . LYS A 1 512 ? -17.287 15.458 39.576 1.00 82.19 512 LYS A C 1
ATOM 3966 O O . LYS A 1 512 ? -16.905 14.645 40.405 1.00 82.19 512 LYS A O 1
ATOM 3971 N N . ARG A 1 513 ? -16.493 15.994 38.650 1.00 81.88 513 ARG A N 1
ATOM 3972 C CA . ARG A 1 513 ? -15.055 15.744 38.501 1.00 81.88 513 ARG A CA 1
ATOM 3973 C C . ARG A 1 513 ? -14.208 16.798 39.226 1.00 81.88 513 ARG A C 1
ATOM 3975 O O . ARG A 1 513 ? -13.012 16.893 39.003 1.00 81.88 513 ARG A O 1
ATOM 3982 N N . HIS A 1 514 ? -14.826 17.595 40.100 1.00 83.06 514 HIS A N 1
ATOM 3983 C CA . HIS A 1 514 ? -14.177 18.605 40.938 1.00 83.06 514 HIS A CA 1
ATOM 3984 C C . HIS A 1 514 ? -13.450 19.739 40.193 1.00 83.06 514 HIS A C 1
ATOM 3986 O O . HIS A 1 514 ? -12.629 20.421 40.807 1.00 83.06 514 HIS A O 1
ATOM 3992 N N . PHE A 1 515 ? -13.806 20.026 38.934 1.00 86.88 515 PHE A N 1
ATOM 3993 C CA . PHE A 1 515 ? -13.285 21.182 38.196 1.00 86.88 515 PHE A CA 1
ATOM 3994 C C . PHE A 1 515 ? -14.384 22.074 37.608 1.00 86.88 515 PHE A C 1
ATOM 3996 O O . PHE A 1 515 ? -15.541 21.678 37.427 1.00 86.88 515 PHE A O 1
ATOM 4003 N N . HIS A 1 516 ? -14.024 23.322 37.337 1.00 87.44 516 HIS A N 1
ATOM 4004 C CA . HIS A 1 516 ? -14.922 24.355 36.834 1.00 87.44 516 HIS A CA 1
ATOM 4005 C C . HIS A 1 516 ? -14.275 25.120 35.682 1.00 87.44 516 HIS A C 1
ATOM 4007 O O . HIS A 1 516 ? -13.060 25.207 35.582 1.00 87.44 516 HIS A O 1
ATOM 4013 N N . PHE A 1 517 ? -15.099 25.656 34.787 1.00 86.19 517 PHE A N 1
ATOM 4014 C CA . PHE A 1 517 ? -14.638 26.455 33.656 1.00 86.19 517 PHE A CA 1
ATOM 4015 C C . PHE A 1 517 ? -14.679 27.941 33.996 1.00 86.19 517 PHE A C 1
ATOM 4017 O O . PHE A 1 517 ? -15.624 28.409 34.639 1.00 86.19 517 PHE A O 1
ATOM 4024 N N . GLU A 1 518 ? -13.724 28.703 33.473 1.00 85.19 518 GLU A N 1
ATOM 4025 C CA . GLU A 1 518 ? -13.940 30.133 33.272 1.00 85.19 518 GLU A CA 1
ATOM 4026 C C . GLU A 1 518 ? -15.096 30.355 32.278 1.00 85.19 518 GLU A C 1
ATOM 4028 O O . GLU A 1 518 ? -15.281 29.548 31.362 1.00 85.19 518 GLU A O 1
ATOM 4033 N N . PRO A 1 519 ? -15.868 31.451 32.392 1.00 73.06 519 PRO A N 1
ATOM 4034 C CA . PRO A 1 519 ? -17.014 31.693 31.513 1.00 73.06 519 PRO A CA 1
ATOM 4035 C C . PRO A 1 519 ? -16.675 31.619 30.014 1.00 73.06 519 PRO A C 1
ATOM 4037 O O . PRO A 1 519 ? -17.380 30.953 29.260 1.00 73.06 519 PRO A O 1
ATOM 4040 N N . ALA A 1 520 ? -15.556 32.221 29.594 1.00 67.56 520 ALA A N 1
ATOM 4041 C CA . ALA A 1 520 ? -15.100 32.190 28.200 1.00 67.56 520 ALA A CA 1
ATOM 4042 C C . ALA A 1 520 ? -14.619 30.794 27.756 1.00 67.56 520 ALA A C 1
ATOM 4044 O O . ALA A 1 520 ? -14.840 30.389 26.614 1.00 67.56 520 ALA A O 1
ATOM 4045 N N . ALA A 1 521 ? -14.016 30.029 28.672 1.00 76.56 521 ALA A N 1
ATOM 4046 C CA . ALA A 1 521 ? -13.573 28.662 28.419 1.00 76.56 521 ALA A CA 1
ATOM 4047 C C . ALA A 1 521 ? -14.759 27.710 28.226 1.00 76.56 521 ALA A C 1
ATOM 4049 O O . ALA A 1 521 ? -14.732 26.866 27.332 1.00 76.56 521 ALA A O 1
ATOM 4050 N N . LEU A 1 522 ? -15.821 27.873 29.023 1.00 80.31 522 LEU A N 1
ATOM 4051 C CA . LEU A 1 522 ? -17.045 27.084 28.901 1.00 80.31 522 LEU A CA 1
ATOM 4052 C C . LEU A 1 522 ? -17.723 27.319 27.552 1.00 80.31 522 LEU A C 1
ATOM 4054 O O . LEU A 1 522 ? -18.120 26.364 26.885 1.00 80.31 522 LEU A O 1
ATOM 4058 N N . ASP A 1 523 ? -17.832 28.582 27.141 1.00 71.06 523 ASP A N 1
ATOM 4059 C CA . ASP A 1 523 ? -18.422 28.937 25.854 1.00 71.06 523 ASP A CA 1
ATOM 4060 C C . ASP A 1 523 ? -17.625 28.337 24.694 1.00 71.06 523 ASP A C 1
ATOM 4062 O O . ASP A 1 523 ? -18.215 27.752 23.782 1.00 71.06 523 ASP A O 1
ATOM 4066 N N . LEU A 1 524 ? -16.292 28.420 24.745 1.00 69.19 524 LEU A N 1
ATOM 4067 C CA . LEU A 1 524 ? -15.423 27.819 23.737 1.00 69.19 524 LEU A CA 1
ATOM 4068 C C . LEU A 1 524 ? -15.522 26.288 23.730 1.00 69.19 524 LEU A C 1
ATOM 4070 O O . LEU A 1 524 ? -15.582 25.685 22.660 1.00 69.19 524 LEU A O 1
ATOM 4074 N N . PHE A 1 525 ? -15.587 25.655 24.899 1.00 79.25 525 PHE A N 1
ATOM 4075 C CA . PHE A 1 525 ? -15.717 24.205 25.014 1.00 79.25 525 PHE A CA 1
ATOM 4076 C C . PHE A 1 525 ? -17.031 23.722 24.392 1.00 79.25 525 PHE A C 1
ATOM 4078 O O . PHE A 1 525 ? -17.015 22.837 23.540 1.00 79.25 525 PHE A O 1
ATOM 4085 N N . VAL A 1 526 ? -18.151 24.376 24.726 1.00 75.31 526 VAL A N 1
ATOM 4086 C CA . VAL A 1 526 ? -19.475 24.112 24.132 1.00 75.31 526 VAL A CA 1
ATOM 4087 C C . VAL A 1 526 ? -19.447 24.299 22.612 1.00 75.31 526 VAL A C 1
ATOM 4089 O O . VAL A 1 526 ? -20.083 23.536 21.888 1.00 75.31 526 VAL A O 1
ATOM 4092 N N . ILE A 1 527 ? -18.712 25.295 22.106 1.00 63.75 527 ILE A N 1
ATOM 4093 C CA . ILE A 1 527 ? -18.541 25.496 20.659 1.00 63.75 527 ILE A CA 1
ATOM 4094 C C . ILE A 1 527 ? -17.812 24.312 20.020 1.00 63.75 527 ILE A C 1
ATOM 4096 O O . ILE A 1 527 ? -18.266 23.826 18.985 1.00 63.75 527 ILE A O 1
ATOM 4100 N N . ARG A 1 528 ? -16.720 23.843 20.632 1.00 69.38 528 ARG A N 1
ATOM 4101 C CA . ARG A 1 528 ? -15.872 22.784 20.068 1.00 69.38 528 ARG A CA 1
ATOM 4102 C C . ARG A 1 528 ? -16.542 21.412 20.070 1.00 69.38 528 ARG A C 1
ATOM 4104 O O . ARG A 1 528 ? -16.392 20.675 19.096 1.00 69.38 528 ARG A O 1
ATOM 4111 N N . VAL A 1 529 ? -17.300 21.089 21.122 1.00 70.38 529 VAL A N 1
ATOM 4112 C CA . VAL A 1 529 ? -17.995 19.792 21.251 1.00 70.38 529 VAL A CA 1
ATOM 4113 C C . VAL A 1 529 ? -19.384 19.781 20.599 1.00 70.38 529 VAL A C 1
ATOM 4115 O O . VAL A 1 529 ? -19.881 18.725 20.214 1.00 70.38 529 VAL A O 1
ATOM 4118 N N . GLY A 1 530 ? -20.015 20.946 20.420 1.00 62.81 530 GLY A N 1
ATOM 4119 C CA . GLY A 1 530 ? -21.338 21.060 19.803 1.00 62.81 530 GLY A CA 1
ATOM 4120 C C . GLY A 1 530 ? -22.461 20.518 20.692 1.00 62.81 530 GLY A C 1
ATOM 4121 O O . GLY A 1 530 ? -22.465 20.754 21.894 1.00 62.81 530 GLY A O 1
ATOM 4122 N N . GLU A 1 531 ? -23.441 19.832 20.091 1.00 59.41 531 GLU A N 1
ATOM 4123 C CA . GLU A 1 531 ? -24.576 19.183 20.785 1.00 59.41 531 GLU A CA 1
ATOM 4124 C C . GLU A 1 531 ? -24.294 17.701 21.130 1.00 59.41 531 GLU A C 1
ATOM 4126 O O . GLU A 1 531 ? -25.178 16.993 21.614 1.00 59.41 531 GLU A O 1
ATOM 4131 N N . ASP A 1 532 ? -23.073 17.216 20.878 1.00 56.34 532 ASP A N 1
ATOM 4132 C CA . ASP A 1 532 ? -22.689 15.814 21.057 1.00 56.34 532 ASP A CA 1
ATOM 4133 C C . ASP A 1 532 ? -22.232 15.543 22.498 1.00 56.34 532 ASP A C 1
ATOM 4135 O O . ASP A 1 532 ? -21.127 15.895 22.913 1.00 56.34 532 ASP A O 1
ATOM 4139 N N . THR A 1 533 ? -23.096 14.895 23.280 1.00 64.75 533 THR A N 1
ATOM 4140 C CA . THR A 1 533 ? -22.823 14.584 24.690 1.00 64.75 533 THR A CA 1
ATOM 4141 C C . THR A 1 533 ? -21.756 13.508 24.888 1.00 64.75 533 THR A C 1
ATOM 4143 O O . THR A 1 533 ? -21.158 13.460 25.959 1.00 64.75 533 THR A O 1
ATOM 4146 N N . LEU A 1 534 ? -21.515 12.636 23.901 1.00 55.62 534 LEU A N 1
ATOM 4147 C CA . LEU A 1 534 ? -20.474 11.605 24.002 1.00 55.62 534 LEU A CA 1
ATOM 4148 C C . LEU A 1 534 ? -19.095 12.225 23.788 1.00 55.62 534 LEU A C 1
ATOM 4150 O O . LEU A 1 534 ? -18.184 11.968 24.574 1.00 55.62 534 LEU A O 1
ATOM 4154 N N . LEU A 1 535 ? -18.981 13.100 22.786 1.00 67.25 535 LEU A N 1
ATOM 4155 C CA . LEU A 1 535 ? -17.786 13.911 22.577 1.00 67.25 535 LEU A CA 1
ATOM 4156 C C . LEU A 1 535 ? -17.543 14.841 23.774 1.00 67.25 535 LEU A C 1
ATOM 4158 O O . LEU A 1 535 ? -16.428 14.935 24.274 1.00 67.25 535 LEU A O 1
ATOM 4162 N N . ALA A 1 536 ? -18.590 15.491 24.290 1.00 76.44 536 ALA A N 1
ATOM 4163 C CA . ALA A 1 536 ? -18.461 16.337 25.473 1.00 76.44 536 ALA A CA 1
ATOM 4164 C C . ALA A 1 536 ? -17.939 15.561 26.696 1.00 76.44 536 ALA A C 1
ATOM 4166 O O . ALA A 1 536 ? -17.102 16.089 27.424 1.00 76.44 536 ALA A O 1
ATOM 4167 N N . GLU A 1 537 ? -18.380 14.316 26.911 1.00 77.81 537 GLU A N 1
ATOM 4168 C CA . GLU A 1 537 ? -17.868 13.470 27.998 1.00 77.81 537 GLU A CA 1
ATOM 4169 C C . GLU A 1 537 ? -16.380 13.136 27.807 1.00 77.81 537 GLU A C 1
ATOM 4171 O O . GLU A 1 537 ? -15.599 13.292 28.745 1.00 77.81 537 GLU A O 1
ATOM 4176 N N . SER A 1 538 ? -15.963 12.732 26.599 1.00 72.31 538 SER A N 1
ATOM 4177 C CA . SER A 1 538 ? -14.562 12.376 26.333 1.00 72.31 538 SER A CA 1
ATOM 4178 C C . SER A 1 538 ? -13.617 13.570 26.464 1.00 72.31 538 SER A C 1
ATOM 4180 O O . SER A 1 538 ? -12.519 13.435 27.001 1.00 72.31 538 SER A O 1
ATOM 4182 N N . GLU A 1 539 ? -14.037 14.750 26.010 1.00 85.25 539 GLU A N 1
ATOM 4183 C CA . GLU A 1 539 ? -13.237 15.971 26.122 1.00 85.25 539 GLU A CA 1
ATOM 4184 C C . GLU A 1 539 ? -13.195 16.509 27.569 1.00 85.25 539 GLU A C 1
ATOM 4186 O O . GLU A 1 539 ? -12.171 17.047 27.994 1.00 85.25 539 GLU A O 1
ATOM 4191 N N . LEU A 1 540 ? -14.256 16.313 28.367 1.00 86.56 540 LEU A N 1
ATOM 4192 C CA . LEU A 1 540 ? -14.240 16.617 29.807 1.00 86.56 540 LEU A CA 1
ATOM 4193 C C . LEU A 1 540 ? -13.261 15.720 30.572 1.00 86.56 540 LEU A C 1
ATOM 4195 O O . LEU A 1 540 ? -12.593 16.195 31.491 1.00 86.56 540 LEU A O 1
ATOM 4199 N N . GLU A 1 541 ? -13.162 14.446 30.192 1.00 81.62 541 GLU A N 1
ATOM 4200 C CA . GLU A 1 541 ? -12.213 13.492 30.774 1.00 81.62 541 GLU A CA 1
ATOM 4201 C C . GLU A 1 541 ? -10.758 13.932 30.523 1.00 81.62 541 GLU A C 1
ATOM 4203 O O . GLU A 1 541 ? -9.933 13.909 31.436 1.00 81.62 541 GLU A O 1
ATOM 4208 N N . LYS A 1 542 ? -10.446 14.423 29.314 1.00 81.25 542 LYS A N 1
ATOM 4209 C CA . LYS A 1 542 ? -9.108 14.949 28.984 1.00 81.25 542 LYS A CA 1
ATOM 4210 C C . LYS A 1 542 ? -8.742 16.160 29.834 1.00 81.25 542 LYS A C 1
ATOM 4212 O O . LYS A 1 542 ? -7.653 16.201 30.397 1.00 81.25 542 LYS A O 1
ATOM 4217 N N . LEU A 1 543 ? -9.662 17.118 29.971 1.00 85.00 543 LEU A N 1
ATOM 4218 C CA . LEU A 1 543 ? -9.441 18.300 30.811 1.00 85.00 543 LEU A CA 1
ATOM 4219 C C . LEU A 1 543 ? -9.215 17.922 32.275 1.00 85.00 543 LEU A C 1
ATOM 4221 O O . LEU A 1 543 ? -8.345 18.498 32.923 1.00 85.00 543 LEU A O 1
ATOM 4225 N N . PHE A 1 544 ? -9.954 16.935 32.784 1.00 82.62 544 PHE A N 1
ATOM 4226 C CA . PHE A 1 544 ? -9.762 16.424 34.138 1.00 82.62 544 PHE A CA 1
ATOM 4227 C C . PHE A 1 544 ? -8.355 15.842 34.346 1.00 82.62 544 PHE A C 1
ATOM 4229 O O . PHE A 1 544 ? -7.684 16.175 35.325 1.00 82.62 544 PHE A O 1
ATOM 4236 N N . ILE A 1 545 ? -7.879 15.024 33.404 1.00 78.06 545 ILE A N 1
ATOM 4237 C CA . ILE A 1 545 ? -6.531 14.441 33.458 1.00 78.06 545 ILE A CA 1
ATOM 4238 C C . ILE A 1 545 ? -5.465 15.545 33.420 1.00 78.06 545 ILE A C 1
ATOM 4240 O O . ILE A 1 545 ? -4.552 15.536 34.242 1.00 78.06 545 ILE A O 1
ATOM 4244 N N . SER A 1 546 ? -5.601 16.532 32.532 1.00 70.94 546 SER A N 1
ATOM 4245 C CA . SER A 1 546 ? -4.628 17.626 32.395 1.00 70.94 546 SER A CA 1
ATOM 4246 C C . SER A 1 546 ? -4.587 18.577 33.598 1.00 70.94 546 SER A C 1
ATOM 4248 O O . SER A 1 546 ? -3.528 19.097 33.933 1.00 70.94 546 SER A O 1
ATOM 4250 N N . LEU A 1 547 ? -5.708 18.778 34.296 1.00 74.12 547 LEU A N 1
ATOM 4251 C CA . LEU A 1 547 ? -5.747 19.559 35.542 1.00 74.12 547 LEU A CA 1
ATOM 4252 C C . LEU A 1 547 ? -5.099 18.831 36.728 1.00 74.12 547 LEU A C 1
ATOM 4254 O O . LEU A 1 547 ? -4.746 19.455 37.722 1.00 74.12 547 LEU A O 1
ATOM 4258 N N . SER A 1 548 ? -4.913 17.513 36.638 1.00 58.16 548 SER A N 1
ATOM 4259 C CA . SER A 1 548 ? -4.295 16.722 37.709 1.00 58.16 548 SER A CA 1
ATOM 4260 C C . SER A 1 548 ? -2.783 16.976 37.841 1.00 58.16 548 SER A C 1
ATOM 4262 O O . SER A 1 548 ? -2.191 16.605 38.855 1.00 58.16 548 SER A O 1
ATOM 4264 N N . SER A 1 549 ? -2.152 17.590 36.830 1.00 55.62 549 SER A N 1
ATOM 4265 C CA . SER A 1 549 ? -0.703 17.843 36.763 1.00 55.62 549 SER A CA 1
ATOM 4266 C C . SER A 1 549 ? -0.272 19.284 37.063 1.00 55.62 549 SER A C 1
ATOM 4268 O O . SER A 1 549 ? 0.909 19.506 37.319 1.00 55.62 549 SER A O 1
ATOM 4270 N N . GLU A 1 550 ? -1.189 20.255 37.074 1.00 53.78 550 GLU A N 1
ATOM 4271 C CA . GLU A 1 550 ? -0.892 21.675 37.317 1.00 53.78 550 GLU A CA 1
ATOM 4272 C C . GLU A 1 550 ? -1.824 22.234 38.399 1.00 53.78 550 GLU A C 1
ATOM 4274 O O . GLU A 1 550 ? -2.995 21.881 38.481 1.00 53.78 550 GLU A O 1
ATOM 4279 N N . THR A 1 551 ? -1.316 23.086 39.291 1.00 49.91 551 THR A N 1
ATOM 4280 C CA . THR A 1 551 ? -2.073 23.574 40.454 1.00 49.91 551 THR A CA 1
ATOM 4281 C C . THR A 1 551 ? -3.275 24.437 40.047 1.00 49.91 551 THR A C 1
ATOM 4283 O O . THR A 1 551 ? -3.130 25.643 39.852 1.00 49.91 551 THR A O 1
ATOM 4286 N N . GLY A 1 552 ? -4.467 23.837 39.989 1.00 64.75 552 GLY A N 1
ATOM 4287 C CA . GLY A 1 552 ? -5.754 24.532 39.898 1.00 64.75 552 GLY A CA 1
ATOM 4288 C C . GLY A 1 552 ? -6.897 23.622 39.437 1.00 64.75 552 GLY A C 1
ATOM 4289 O O . GLY A 1 552 ? -6.699 22.737 38.620 1.00 64.75 552 GLY A O 1
ATOM 4290 N N . ASN A 1 553 ? -8.120 23.868 39.920 1.00 79.38 553 ASN A N 1
ATOM 4291 C CA . ASN A 1 553 ? -9.332 23.149 39.486 1.00 79.38 553 ASN A CA 1
ATOM 4292 C C . ASN A 1 553 ? -10.111 23.931 38.409 1.00 79.38 553 ASN A C 1
ATOM 4294 O O . ASN A 1 553 ? -11.322 23.741 38.254 1.00 79.38 553 ASN A O 1
ATOM 4298 N N . THR A 1 554 ? -9.436 24.840 37.702 1.00 85.69 554 THR A N 1
ATOM 4299 C CA . THR A 1 554 ? -10.064 25.809 36.801 1.00 85.69 554 THR A CA 1
ATOM 4300 C C . THR A 1 554 ? -9.579 25.611 35.371 1.00 85.69 554 THR A C 1
ATOM 4302 O O . THR A 1 554 ? -8.396 25.769 35.089 1.00 85.69 554 THR A O 1
ATOM 4305 N N . VAL A 1 555 ? -10.501 25.320 34.455 1.00 85.81 555 VAL A N 1
ATOM 4306 C CA . VAL A 1 555 ? -10.235 25.255 33.014 1.00 85.81 555 VAL A CA 1
ATOM 4307 C C . VAL A 1 555 ? -10.271 26.663 32.427 1.00 85.81 555 VAL A C 1
ATOM 4309 O O . VAL A 1 555 ? -11.315 27.324 32.457 1.00 85.81 555 VAL A O 1
ATOM 4312 N N . THR A 1 556 ? -9.148 27.091 31.856 1.00 85.06 556 THR A N 1
ATOM 4313 C CA . THR A 1 556 ? -9.011 28.382 31.164 1.00 85.06 556 THR A CA 1
ATOM 4314 C C . THR A 1 556 ? -9.276 28.252 29.663 1.00 85.06 556 THR A C 1
ATOM 4316 O O . THR A 1 556 ? -9.271 27.156 29.096 1.00 85.06 556 THR A O 1
ATOM 4319 N N . GLU A 1 557 ? -9.497 29.381 28.983 1.00 75.50 557 GLU A N 1
ATOM 4320 C CA . GLU A 1 557 ? -9.714 29.382 27.529 1.00 75.50 557 GLU A CA 1
ATOM 4321 C C . GLU A 1 557 ? -8.500 28.813 26.773 1.00 75.50 557 GLU A C 1
ATOM 4323 O O . GLU A 1 557 ? -8.672 28.078 25.802 1.00 75.50 557 GLU A O 1
ATOM 4328 N N . ALA A 1 558 ? -7.280 29.094 27.244 1.00 75.00 558 ALA A N 1
ATOM 4329 C CA . ALA A 1 558 ? -6.045 28.578 26.656 1.00 75.00 558 ALA A CA 1
ATOM 4330 C C . ALA A 1 558 ? -5.984 27.043 26.703 1.00 75.00 558 ALA A C 1
ATOM 4332 O O . ALA A 1 558 ? -5.683 26.414 25.692 1.00 75.00 558 ALA A O 1
ATOM 4333 N N . MET A 1 559 ? -6.384 26.440 27.827 1.00 78.25 559 MET A N 1
ATOM 4334 C CA . MET A 1 559 ? -6.427 24.982 27.975 1.00 78.25 559 MET A CA 1
ATOM 4335 C C . MET A 1 559 ? -7.434 24.340 27.025 1.00 78.25 559 MET A C 1
ATOM 4337 O O . MET A 1 559 ? -7.139 23.327 26.398 1.00 78.25 559 MET A O 1
ATOM 4341 N N . VAL A 1 560 ? -8.618 24.941 26.870 1.00 78.88 560 VAL A N 1
ATOM 4342 C CA . VAL A 1 560 ? -9.596 24.458 25.885 1.00 78.88 560 VAL A CA 1
ATOM 4343 C C . VAL A 1 560 ? -9.034 24.595 24.472 1.00 78.88 560 VAL A C 1
ATOM 4345 O O . VAL A 1 560 ? -9.239 23.699 23.655 1.00 78.88 560 VAL A O 1
ATOM 4348 N N . ARG A 1 561 ? -8.307 25.686 24.187 1.00 73.81 561 ARG A N 1
ATOM 4349 C CA . ARG A 1 561 ? -7.669 25.919 22.885 1.00 73.81 561 ARG A CA 1
ATOM 4350 C C . ARG A 1 561 ? -6.631 24.862 22.539 1.00 73.81 561 ARG A C 1
ATOM 4352 O O . ARG A 1 561 ? -6.610 24.423 21.390 1.00 73.81 561 ARG A O 1
ATOM 4359 N N . GLU A 1 562 ? -5.834 24.475 23.519 1.00 74.56 562 GLU A N 1
ATOM 4360 C CA . GLU A 1 562 ? -4.716 23.550 23.377 1.00 74.56 562 GLU A CA 1
ATOM 4361 C C . GLU A 1 562 ? -5.151 22.080 23.375 1.00 74.56 562 GLU A C 1
ATOM 4363 O O . GLU A 1 562 ? -4.728 21.312 22.513 1.00 74.56 562 GLU A O 1
ATOM 4368 N N . LEU A 1 563 ? -6.019 21.687 24.310 1.00 75.31 563 LEU A N 1
ATOM 4369 C CA . LEU A 1 563 ? -6.289 20.276 24.600 1.00 75.31 563 LEU A CA 1
ATOM 4370 C C . LEU A 1 563 ? -7.474 19.702 23.826 1.00 75.31 563 LEU A C 1
ATOM 4372 O O . LEU A 1 563 ? -7.537 18.492 23.611 1.00 75.31 563 LEU A O 1
ATOM 4376 N N . ILE A 1 564 ? -8.427 20.548 23.431 1.00 79.06 564 ILE A N 1
ATOM 4377 C CA . ILE A 1 564 ? -9.660 20.096 22.787 1.00 79.06 564 ILE A CA 1
ATOM 4378 C C . ILE A 1 564 ? -9.553 20.355 21.286 1.00 79.06 564 ILE A C 1
ATOM 4380 O O . ILE A 1 564 ? -9.731 21.500 20.874 1.00 79.06 564 ILE A O 1
ATOM 4384 N N . PRO A 1 565 ? -9.262 19.351 20.443 1.00 62.59 565 PRO A N 1
ATOM 4385 C CA . PRO A 1 565 ? -9.035 19.572 19.020 1.00 62.59 565 PRO A CA 1
ATOM 4386 C C . PRO A 1 565 ? -10.267 20.175 18.336 1.00 62.59 565 PRO A C 1
ATOM 4388 O O . PRO A 1 565 ? -11.406 19.765 18.571 1.00 62.59 565 PRO A O 1
ATOM 4391 N N . SER A 1 566 ? -10.041 21.155 17.461 1.00 60.44 566 SER A N 1
ATOM 4392 C CA . SER A 1 566 ? -11.096 21.716 16.623 1.00 60.44 566 SER A CA 1
ATOM 4393 C C . SER A 1 566 ? -11.557 20.659 15.612 1.00 60.44 566 SER A C 1
ATOM 4395 O O . SER A 1 566 ? -10.783 20.150 14.802 1.00 60.44 566 SER A O 1
ATOM 4397 N N . THR A 1 567 ? -12.838 20.285 15.656 1.00 58.66 567 THR A N 1
ATOM 4398 C CA . THR A 1 567 ? -13.428 19.462 14.590 1.00 58.66 567 THR A CA 1
ATOM 4399 C C . THR A 1 567 ? -13.466 20.268 13.287 1.00 58.66 567 THR A C 1
ATOM 4401 O O . THR A 1 567 ? -13.577 21.492 13.325 1.00 58.66 567 THR A O 1
ATOM 4404 N N . ARG A 1 568 ? -13.451 19.617 12.111 1.00 55.06 568 ARG A N 1
ATOM 4405 C CA . ARG A 1 568 ? -13.574 20.324 10.811 1.00 55.06 568 ARG A CA 1
ATOM 4406 C C . ARG A 1 568 ? -14.793 21.260 10.764 1.00 55.06 568 ARG A C 1
ATOM 4408 O O . ARG A 1 568 ? -14.723 22.364 10.231 1.00 55.06 568 ARG A O 1
ATOM 4415 N N . ALA A 1 569 ? -15.906 20.835 11.368 1.00 55.19 569 ALA A N 1
ATOM 4416 C CA . ALA A 1 569 ? -17.106 21.655 11.510 1.00 55.19 569 ALA A CA 1
ATOM 4417 C C . ALA A 1 569 ? -16.904 22.843 12.476 1.00 55.19 569 ALA A C 1
ATOM 4419 O O . ALA A 1 569 ? -17.392 23.937 12.185 1.00 55.19 569 ALA A O 1
ATOM 4420 N N . SER A 1 570 ? -16.153 22.657 13.572 1.00 63.38 570 SER A N 1
ATOM 4421 C CA . SER A 1 570 ? -15.749 23.734 14.490 1.00 63.38 570 SER A CA 1
ATOM 4422 C C . SER A 1 570 ? -14.861 24.757 13.790 1.00 63.38 570 SER A C 1
ATOM 4424 O O . SER A 1 570 ? -15.190 25.932 13.826 1.00 63.38 570 SER A O 1
ATOM 4426 N N . SER A 1 571 ? -13.817 24.354 13.059 1.00 68.88 571 SER A N 1
ATOM 4427 C CA . SER A 1 571 ? -12.887 25.295 12.409 1.00 68.88 571 SER A CA 1
ATOM 4428 C C . SER A 1 571 ? -13.565 26.188 11.353 1.00 68.88 571 SER A C 1
ATOM 4430 O O . SER A 1 571 ? -13.243 27.371 11.230 1.00 68.88 571 SER A O 1
ATOM 4432 N N . ILE A 1 572 ? -14.560 25.665 10.622 1.00 76.75 572 ILE A N 1
ATOM 4433 C CA . ILE A 1 572 ? -15.403 26.456 9.699 1.00 76.75 572 ILE A CA 1
ATOM 4434 C C . ILE A 1 572 ? -16.260 27.471 10.470 1.00 76.75 572 ILE A C 1
ATOM 4436 O O . ILE A 1 572 ? -16.415 28.627 10.051 1.00 76.75 572 ILE A O 1
ATOM 4440 N N . PHE A 1 573 ? -16.828 27.045 11.597 1.00 77.38 573 PHE A N 1
ATOM 4441 C CA . PHE A 1 573 ? -17.625 27.899 12.470 1.00 77.38 573 PHE A CA 1
ATOM 4442 C C . PHE A 1 573 ? -16.766 28.980 13.149 1.00 77.38 573 PHE A C 1
ATOM 4444 O O . PHE A 1 573 ? -17.166 30.144 13.200 1.00 77.38 573 PHE A O 1
ATOM 4451 N N . ASP A 1 574 ? -15.554 28.633 13.572 1.00 82.19 574 ASP A N 1
ATOM 4452 C CA . ASP A 1 574 ? -14.579 29.510 14.215 1.00 82.19 574 ASP A CA 1
ATOM 4453 C C . ASP A 1 574 ? -14.061 30.582 13.247 1.00 82.19 574 ASP A C 1
ATOM 4455 O O . ASP A 1 574 ? -14.055 31.770 13.588 1.00 82.19 574 ASP A O 1
ATOM 4459 N N . LEU A 1 575 ? -13.759 30.212 11.994 1.00 89.12 575 LEU A N 1
ATOM 4460 C CA . LEU A 1 575 ? -13.456 31.179 10.934 1.00 89.12 575 LEU A CA 1
ATOM 4461 C C . LEU A 1 575 ? -14.635 32.136 10.695 1.00 89.12 575 LEU A C 1
ATOM 4463 O O . LEU A 1 575 ? -14.444 33.348 10.581 1.00 89.12 575 LEU A O 1
ATOM 4467 N N . SER A 1 576 ? -15.863 31.614 10.661 1.00 89.31 576 SER A N 1
ATOM 4468 C CA . SER A 1 576 ? -17.069 32.434 10.486 1.00 89.31 576 SER A CA 1
ATOM 4469 C C . SER A 1 576 ? -17.242 33.433 11.641 1.00 89.31 576 SER A C 1
ATOM 4471 O O . SER A 1 576 ? -17.501 34.613 11.402 1.00 89.31 576 SER A O 1
ATOM 4473 N N . ASN A 1 577 ? -17.015 33.011 12.888 1.00 86.56 577 ASN A N 1
ATOM 4474 C CA . ASN A 1 577 ? -17.063 33.887 14.064 1.00 86.56 577 ASN A CA 1
ATOM 4475 C C . ASN A 1 577 ? -15.943 34.935 14.078 1.00 86.56 577 ASN A C 1
ATOM 4477 O O . ASN A 1 577 ? -16.182 36.093 14.441 1.00 86.56 577 ASN A O 1
ATOM 4481 N N . ALA A 1 578 ? -14.732 34.569 13.655 1.00 89.19 578 ALA A N 1
ATOM 4482 C CA . ALA A 1 578 ? -13.623 35.509 13.526 1.00 89.19 578 ALA A CA 1
ATOM 4483 C C . ALA A 1 578 ? -13.951 36.616 12.508 1.00 89.19 578 ALA A C 1
ATOM 4485 O O . ALA A 1 578 ? -13.696 37.796 12.771 1.00 89.19 578 ALA A O 1
ATOM 4486 N N . ILE A 1 579 ? -14.618 36.264 11.400 1.00 94.56 579 ILE A N 1
ATOM 4487 C CA . ILE A 1 579 ? -15.145 37.240 10.440 1.00 94.56 579 ILE A CA 1
ATOM 4488 C C . ILE A 1 579 ? -16.211 38.110 11.116 1.00 94.56 579 ILE A C 1
ATOM 4490 O O . ILE A 1 579 ? -16.085 39.332 11.106 1.00 94.56 579 ILE A O 1
ATOM 4494 N N . LEU A 1 580 ? -17.230 37.534 11.765 1.00 92.19 580 LEU A N 1
ATOM 4495 C CA . LEU A 1 580 ? -18.293 38.311 12.430 1.00 92.19 580 LEU A CA 1
ATOM 4496 C C . LEU A 1 580 ? -17.740 39.343 13.427 1.00 92.19 580 LEU A C 1
ATOM 4498 O O . LEU A 1 580 ? -18.227 40.472 13.509 1.00 92.19 580 LEU A O 1
ATOM 4502 N N . THR A 1 581 ? -16.687 38.986 14.155 1.00 90.12 581 THR A N 1
ATOM 4503 C CA . THR A 1 581 ? -16.081 39.841 15.181 1.00 90.12 581 THR A CA 1
ATOM 4504 C C . THR A 1 581 ? -15.035 40.825 14.649 1.00 90.12 581 THR A C 1
ATOM 4506 O O . THR A 1 581 ? -14.613 41.691 15.418 1.00 90.12 581 THR A O 1
ATOM 4509 N N . ARG A 1 582 ? -14.686 40.776 13.353 1.00 92.56 582 ARG A N 1
ATOM 4510 C CA . ARG A 1 582 ? -13.567 41.512 12.725 1.00 92.56 582 ARG A CA 1
ATOM 4511 C C . ARG A 1 582 ? -12.190 41.182 13.324 1.00 92.56 582 ARG A C 1
ATOM 4513 O O . ARG A 1 582 ? -11.332 42.054 13.443 1.00 92.56 582 ARG A O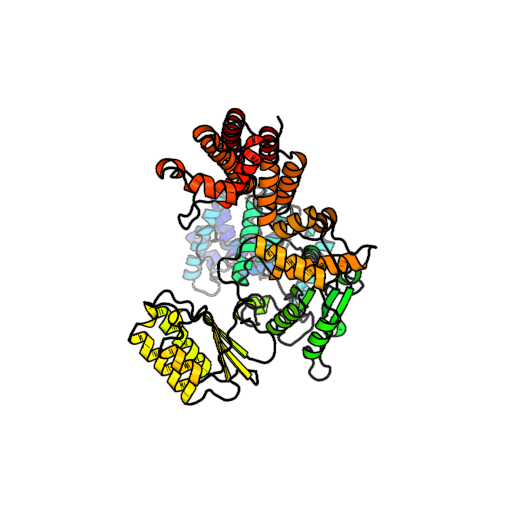 1
ATOM 4520 N N . ASN A 1 583 ? -11.955 39.931 13.707 1.00 89.62 583 ASN A N 1
ATOM 4521 C CA . ASN A 1 583 ? -10.673 39.515 14.271 1.00 89.62 583 ASN A CA 1
ATOM 4522 C C . ASN A 1 583 ? -9.738 38.982 13.171 1.00 89.62 583 ASN A C 1
ATOM 4524 O O . ASN A 1 583 ? -9.796 37.808 12.808 1.00 89.62 583 ASN A O 1
ATOM 4528 N N . ALA A 1 584 ? -8.890 39.857 12.619 1.00 89.38 584 ALA A N 1
ATOM 4529 C CA . ALA A 1 584 ? -7.976 39.504 11.529 1.00 89.38 584 ALA A CA 1
ATOM 4530 C C . ALA A 1 584 ? -6.942 38.421 11.891 1.00 89.38 584 ALA A C 1
ATOM 4532 O O . ALA A 1 584 ? -6.810 37.485 11.100 1.00 89.38 584 ALA A O 1
ATOM 4533 N N . PRO A 1 585 ? -6.259 38.474 13.053 1.00 84.50 585 PRO A N 1
ATOM 4534 C CA . PRO A 1 585 ? -5.374 37.391 13.484 1.00 84.50 585 PRO A CA 1
ATOM 4535 C C . PRO A 1 585 ? -6.070 36.025 13.508 1.00 84.50 585 PRO A C 1
ATOM 4537 O O . PRO A 1 585 ? -5.600 35.102 12.844 1.00 84.50 585 PRO A O 1
ATOM 4540 N N . LEU A 1 586 ? -7.240 35.928 14.154 1.00 82.00 586 LEU A N 1
ATOM 4541 C CA . LEU A 1 586 ? -7.993 34.670 14.231 1.00 82.00 586 LEU A CA 1
ATOM 4542 C C . LEU A 1 586 ? -8.491 34.201 12.858 1.00 82.00 586 LEU A C 1
ATOM 4544 O O . LEU A 1 586 ? -8.485 33.009 12.574 1.00 82.00 586 LEU A O 1
ATOM 4548 N N . CYS A 1 587 ? -8.887 35.119 11.968 1.00 90.75 587 CYS A N 1
ATOM 4549 C CA . CYS A 1 587 ? -9.279 34.748 10.604 1.00 90.75 587 CYS A CA 1
ATOM 4550 C C . CYS A 1 587 ? -8.137 34.053 9.851 1.00 90.75 587 CYS A C 1
ATOM 4552 O O . CYS A 1 587 ? -8.366 33.083 9.131 1.00 90.75 587 CYS A O 1
ATOM 4554 N N . LEU A 1 588 ? -6.909 34.560 9.987 1.00 91.56 588 LEU A N 1
ATOM 4555 C CA . LEU A 1 588 ? -5.741 33.990 9.316 1.00 91.56 588 LEU A CA 1
ATOM 4556 C C . LEU A 1 588 ? -5.282 32.684 9.969 1.00 91.56 588 LEU A C 1
ATOM 4558 O O . LEU A 1 588 ? -4.844 31.780 9.254 1.00 91.56 588 LEU A O 1
ATOM 4562 N N . GLU A 1 589 ? -5.397 32.588 11.291 1.00 85.12 589 GLU A N 1
ATOM 4563 C CA . GLU A 1 589 ? -5.116 31.380 12.066 1.00 85.12 589 GLU A CA 1
ATOM 4564 C C . GLU A 1 589 ? -6.069 30.247 11.678 1.00 85.12 589 GLU A C 1
ATOM 4566 O O . GLU A 1 589 ? -5.610 29.221 11.181 1.00 85.12 589 GLU A O 1
ATOM 4571 N N . PHE A 1 590 ? -7.385 30.466 11.748 1.00 86.25 590 PHE A N 1
ATOM 4572 C CA . PHE A 1 590 ? -8.365 29.442 11.382 1.00 86.25 590 PHE A CA 1
ATOM 4573 C C . PHE A 1 590 ? -8.331 29.093 9.893 1.00 86.25 590 PHE A C 1
ATOM 4575 O O . PHE A 1 590 ? -8.505 27.932 9.529 1.00 86.25 590 PHE A O 1
ATOM 4582 N N . LEU A 1 591 ? -8.036 30.055 9.007 1.00 89.38 591 LEU A N 1
ATOM 4583 C CA . LEU A 1 591 ? -7.777 29.735 7.602 1.00 89.38 591 LEU A CA 1
ATOM 4584 C C . LEU A 1 591 ? -6.554 28.816 7.464 1.00 89.38 591 LEU A C 1
ATOM 4586 O O . LEU A 1 591 ? -6.591 27.869 6.684 1.00 89.38 591 LEU A O 1
ATOM 4590 N N . ARG A 1 592 ? -5.465 29.078 8.196 1.00 85.12 592 ARG A N 1
ATOM 4591 C CA . ARG A 1 592 ? -4.273 28.220 8.174 1.00 85.12 592 ARG A CA 1
ATOM 4592 C C . ARG A 1 592 ? -4.592 26.823 8.705 1.00 85.12 592 ARG A C 1
ATOM 4594 O O . ARG A 1 592 ? -4.170 25.861 8.072 1.00 85.12 592 ARG A O 1
ATOM 4601 N N . GLU A 1 593 ? -5.330 26.713 9.807 1.00 80.75 593 GLU A N 1
ATOM 4602 C CA . GLU A 1 593 ? -5.762 25.427 10.366 1.00 80.75 593 GLU A CA 1
ATOM 4603 C C . GLU A 1 593 ? -6.585 24.622 9.360 1.00 80.75 593 GLU A C 1
ATOM 4605 O O . GLU A 1 593 ? -6.257 23.468 9.101 1.00 80.75 593 GLU A O 1
ATOM 4610 N N . LEU A 1 594 ? -7.583 25.239 8.719 1.00 83.12 594 LEU A N 1
ATOM 4611 C CA . LEU A 1 594 ? -8.416 24.573 7.712 1.00 83.12 594 LEU A CA 1
ATOM 4612 C C . LEU A 1 594 ? -7.583 24.046 6.533 1.00 83.12 594 LEU A C 1
ATOM 4614 O O . LEU A 1 594 ? -7.761 22.905 6.110 1.00 83.12 594 LEU A O 1
ATOM 4618 N N . ILE A 1 595 ? -6.627 24.838 6.035 1.00 83.06 595 ILE A N 1
ATOM 4619 C CA . ILE A 1 595 ? -5.730 24.401 4.955 1.00 83.06 595 ILE A CA 1
ATOM 4620 C C . ILE A 1 595 ? -4.807 23.260 5.417 1.00 83.06 595 ILE A C 1
ATOM 4622 O O . ILE A 1 595 ? -4.608 22.305 4.670 1.00 83.06 595 ILE A O 1
ATOM 4626 N N . LEU A 1 596 ? -4.268 23.318 6.642 1.00 73.06 596 LEU A N 1
ATOM 4627 C CA . LEU A 1 596 ? -3.445 22.239 7.212 1.00 73.06 596 LEU A CA 1
ATOM 4628 C C . LEU A 1 596 ? -4.247 20.945 7.425 1.00 73.06 596 LEU A C 1
ATOM 4630 O O . LEU A 1 596 ? -3.702 19.859 7.255 1.00 73.06 596 LEU A O 1
ATOM 4634 N N . GLN A 1 597 ? -5.542 21.054 7.730 1.00 73.50 597 GLN A N 1
ATOM 4635 C CA . GLN A 1 597 ? -6.474 19.926 7.843 1.00 73.50 597 GLN A CA 1
ATOM 4636 C C . GLN A 1 597 ? -6.896 19.334 6.481 1.00 73.50 597 GLN A C 1
ATOM 4638 O O . GLN A 1 597 ? -7.652 18.356 6.444 1.00 73.50 597 GLN A O 1
ATOM 4643 N N . GLY A 1 598 ? -6.403 19.896 5.370 1.00 71.00 598 GLY A N 1
ATOM 4644 C CA . GLY A 1 598 ? -6.637 19.410 4.011 1.00 71.00 598 GLY A CA 1
ATOM 4645 C C . GLY A 1 598 ? -7.878 19.986 3.324 1.00 71.00 598 GLY A C 1
ATOM 4646 O O . GLY A 1 598 ? -8.272 19.472 2.276 1.00 71.00 598 GLY A O 1
ATOM 4647 N N . GLU A 1 599 ? -8.503 21.033 3.872 1.00 79.69 599 GLU A N 1
ATOM 4648 C CA . GLU A 1 599 ? -9.637 21.685 3.214 1.00 79.69 599 GLU A CA 1
ATOM 4649 C C . GLU A 1 599 ? -9.188 22.451 1.967 1.00 79.69 599 GLU A C 1
ATOM 4651 O O . GLU A 1 599 ? -8.214 23.207 1.973 1.00 79.69 599 GLU A O 1
ATOM 4656 N N . GLN A 1 600 ? -9.934 22.282 0.875 1.00 82.69 600 GLN A N 1
ATOM 4657 C CA . GLN A 1 600 ? -9.676 23.023 -0.356 1.00 82.69 600 GLN A CA 1
ATOM 4658 C C . GLN A 1 600 ? -10.063 24.495 -0.176 1.00 82.69 600 GLN A C 1
ATOM 4660 O O . GLN A 1 600 ? -11.118 24.806 0.382 1.00 82.69 600 GLN A O 1
ATOM 4665 N N . ALA A 1 601 ? -9.266 25.419 -0.716 1.00 85.00 601 ALA A N 1
ATOM 4666 C CA . ALA A 1 601 ? -9.531 26.855 -0.609 1.00 85.00 601 ALA A CA 1
ATOM 4667 C C . ALA A 1 601 ? -10.926 27.230 -1.148 1.00 85.00 601 ALA A C 1
ATOM 4669 O O . ALA A 1 601 ? -11.662 27.992 -0.519 1.00 85.00 601 ALA A O 1
ATOM 4670 N N . LEU A 1 602 ? -11.340 26.632 -2.270 1.00 83.94 602 LEU A N 1
ATOM 4671 C CA . LEU A 1 602 ? -12.675 26.840 -2.831 1.00 83.94 602 LEU A CA 1
ATOM 4672 C C . LEU A 1 602 ? -13.797 26.369 -1.880 1.00 83.94 602 LEU A C 1
ATOM 4674 O O . LEU A 1 602 ? -14.828 27.032 -1.779 1.00 83.94 602 LEU A O 1
ATOM 4678 N N . SER A 1 603 ? -13.581 25.279 -1.133 1.00 79.50 603 SER A N 1
ATOM 4679 C CA . SER A 1 603 ? -14.513 24.782 -0.106 1.00 79.50 603 SER A CA 1
ATOM 4680 C C . SER A 1 603 ? -14.651 25.785 1.045 1.00 79.50 603 SER A C 1
ATOM 4682 O O . SER A 1 603 ? -15.756 26.241 1.346 1.00 79.50 603 SER A O 1
ATOM 4684 N N . VAL A 1 604 ? -13.525 26.229 1.619 1.00 87.06 604 VAL A N 1
ATOM 4685 C CA . VAL A 1 604 ? -13.500 27.226 2.709 1.00 87.06 604 VAL A CA 1
ATOM 4686 C C . VAL A 1 604 ? -14.186 28.529 2.284 1.00 87.06 604 VAL A C 1
ATOM 4688 O O . VAL A 1 604 ? -14.981 29.110 3.029 1.00 87.06 604 VAL A O 1
ATOM 4691 N N . PHE A 1 605 ? -13.928 28.971 1.054 1.00 91.81 605 PHE A N 1
ATOM 4692 C CA . PHE A 1 605 ? -14.549 30.152 0.466 1.00 91.81 605 PHE A CA 1
ATOM 4693 C C . PHE A 1 605 ? -16.078 30.038 0.382 1.00 91.81 605 PHE A C 1
ATOM 4695 O O . PHE A 1 605 ? -16.790 30.931 0.855 1.00 91.81 605 PHE A O 1
ATOM 4702 N N . LEU A 1 606 ? -16.584 28.938 -0.185 1.00 84.94 606 LEU A N 1
ATOM 4703 C CA . LEU A 1 606 ? -18.013 28.733 -0.433 1.00 84.94 606 LEU A CA 1
ATOM 4704 C C . LEU A 1 606 ? -18.813 28.412 0.836 1.00 84.94 606 LEU A C 1
ATOM 4706 O O . LEU A 1 606 ? -19.993 28.762 0.907 1.00 84.94 606 LEU A O 1
ATOM 4710 N N . VAL A 1 607 ? -18.196 27.758 1.824 1.00 81.81 607 VAL A N 1
ATOM 4711 C CA . VAL A 1 607 ? -18.888 27.253 3.021 1.00 81.81 607 VAL A CA 1
ATOM 4712 C C . VAL A 1 607 ? -18.764 28.200 4.220 1.00 81.81 607 VAL A C 1
ATOM 4714 O O . VAL A 1 607 ? -19.725 28.321 4.979 1.00 81.81 607 VAL A O 1
ATOM 4717 N N . ALA A 1 608 ? -17.647 28.921 4.375 1.00 88.75 608 ALA A N 1
ATOM 4718 C CA . ALA A 1 608 ? -17.422 29.816 5.517 1.00 88.75 608 ALA A CA 1
ATOM 4719 C C . ALA A 1 608 ? -17.538 31.302 5.143 1.00 88.75 608 ALA A C 1
ATOM 4721 O O . ALA A 1 608 ? -18.333 32.048 5.722 1.00 88.75 608 ALA A O 1
ATOM 4722 N N . ILE A 1 609 ? -16.762 31.750 4.150 1.00 94.06 609 ILE A N 1
ATOM 4723 C CA . ILE A 1 609 ? -16.559 33.185 3.889 1.00 94.06 609 ILE A CA 1
ATOM 4724 C C . ILE A 1 609 ? -17.790 33.807 3.218 1.00 94.06 609 ILE A C 1
ATOM 4726 O O . ILE A 1 609 ? -18.375 34.759 3.745 1.00 94.06 609 ILE A O 1
ATOM 4730 N N . VAL A 1 610 ? -18.224 33.255 2.080 1.00 93.81 610 VAL A N 1
ATOM 4731 C CA . VAL A 1 610 ? -19.363 33.793 1.315 1.00 93.81 610 VAL A CA 1
ATOM 4732 C C . VAL A 1 610 ? -20.663 33.777 2.129 1.00 93.81 610 VAL A C 1
ATOM 4734 O O . VAL A 1 610 ? -21.339 34.812 2.167 1.00 93.81 610 VAL A O 1
ATOM 4737 N N . PRO A 1 611 ? -21.039 32.679 2.818 1.00 90.81 611 PRO A N 1
ATOM 4738 C CA . PRO A 1 611 ? -22.267 32.656 3.606 1.00 90.81 611 PRO A CA 1
ATOM 4739 C C . PRO A 1 611 ? -22.255 33.673 4.748 1.00 90.81 611 PRO A C 1
ATOM 4741 O O . PRO A 1 611 ? -23.278 34.315 4.979 1.00 90.81 611 PRO A O 1
ATOM 4744 N N . THR A 1 612 ? -21.112 33.878 5.409 1.00 94.31 612 THR A N 1
ATOM 4745 C CA . THR A 1 612 ? -20.985 34.836 6.518 1.00 94.31 612 THR A CA 1
ATOM 4746 C C . THR A 1 612 ? -21.167 36.278 6.046 1.00 94.31 612 THR A C 1
ATOM 4748 O O . THR A 1 612 ? -21.987 37.008 6.606 1.00 94.31 612 THR A O 1
ATOM 4751 N N . VAL A 1 613 ? -20.480 36.681 4.970 1.00 94.81 613 VAL A N 1
ATOM 4752 C CA . VAL A 1 613 ? -20.617 38.033 4.394 1.00 94.81 613 VAL A CA 1
ATOM 4753 C C . VAL A 1 613 ? -22.037 38.265 3.867 1.00 94.81 613 VAL A C 1
ATOM 4755 O O . VAL A 1 613 ? -22.630 39.321 4.104 1.00 94.81 613 VAL A O 1
ATOM 4758 N N . ARG A 1 614 ? -22.622 37.265 3.195 1.00 93.69 614 ARG A N 1
ATOM 4759 C CA . ARG A 1 614 ? -24.000 37.331 2.692 1.00 93.69 614 ARG A CA 1
ATOM 4760 C C . ARG A 1 614 ? -25.006 37.496 3.829 1.00 93.69 614 ARG A C 1
ATOM 4762 O O . ARG A 1 614 ? -25.885 38.349 3.733 1.00 93.69 614 ARG A O 1
ATOM 4769 N N . ASN A 1 615 ? -24.882 36.708 4.897 1.00 93.31 615 ASN A N 1
ATOM 4770 C CA . ASN A 1 615 ? -25.787 36.781 6.042 1.00 93.31 615 ASN A CA 1
ATOM 4771 C C . ASN A 1 615 ? -25.664 38.128 6.765 1.00 93.31 615 ASN A C 1
ATOM 4773 O O . ASN A 1 615 ? -26.692 38.721 7.082 1.00 93.31 615 ASN A O 1
ATOM 4777 N N . LEU A 1 616 ? -24.445 38.652 6.947 1.00 94.12 616 LEU A N 1
ATOM 4778 C CA . LEU A 1 616 ? -24.225 39.999 7.483 1.00 94.12 616 LEU A CA 1
ATOM 4779 C C . LEU A 1 616 ? -24.949 41.064 6.652 1.00 94.12 616 LEU A C 1
ATOM 4781 O O . LEU A 1 616 ? -25.624 41.912 7.230 1.00 94.12 616 LEU A O 1
ATOM 4785 N N . LEU A 1 617 ? -24.857 41.013 5.317 1.00 94.06 617 LEU A N 1
ATOM 4786 C CA . LEU A 1 617 ? -25.520 42.000 4.458 1.00 94.06 617 LEU A CA 1
ATOM 4787 C C . LEU A 1 617 ? -27.044 41.897 4.527 1.00 94.06 617 LEU A C 1
ATOM 4789 O O . LEU A 1 617 ? -27.712 42.917 4.688 1.00 94.06 617 LEU A O 1
ATOM 4793 N N . ILE A 1 618 ? -27.583 40.680 4.414 1.00 91.56 618 ILE A N 1
ATOM 4794 C CA . ILE A 1 618 ? -29.030 40.433 4.470 1.00 91.56 618 ILE A CA 1
ATOM 4795 C C . ILE A 1 618 ? -29.587 40.937 5.799 1.00 91.56 618 ILE A C 1
ATOM 4797 O O . ILE A 1 618 ? -30.557 41.690 5.824 1.00 91.56 618 ILE A O 1
ATOM 4801 N N . VAL A 1 619 ? -28.943 40.562 6.903 1.00 92.44 619 VAL A N 1
ATOM 4802 C CA . VAL A 1 619 ? -29.391 40.931 8.243 1.00 92.44 619 VAL A CA 1
ATOM 4803 C C . VAL A 1 619 ? -29.252 42.430 8.482 1.00 92.44 619 VAL A C 1
ATOM 4805 O O . VAL A 1 619 ? -30.200 43.042 8.962 1.00 92.44 619 VAL A O 1
ATOM 4808 N N . LYS A 1 620 ? -28.130 43.046 8.087 1.00 93.69 620 LYS A N 1
ATOM 4809 C CA . LYS A 1 620 ? -27.939 44.497 8.203 1.00 93.69 620 LYS A CA 1
ATOM 4810 C C . LYS A 1 620 ? -29.006 45.266 7.427 1.00 93.69 620 LYS A C 1
ATOM 4812 O O . LYS A 1 620 ? -29.599 46.193 7.967 1.00 93.69 620 LYS A O 1
ATOM 4817 N N . SER A 1 621 ? -29.281 44.846 6.193 1.00 91.50 621 SER A N 1
ATOM 4818 C CA . SER A 1 621 ? -30.305 45.470 5.355 1.00 91.50 621 SER A CA 1
ATOM 4819 C C . SER A 1 621 ? -31.703 45.307 5.937 1.00 91.50 621 SER A C 1
ATOM 4821 O O . SER A 1 621 ? -32.477 46.258 5.919 1.00 91.50 621 SER A O 1
ATOM 4823 N N . LEU A 1 622 ? -32.029 44.123 6.458 1.00 90.94 622 LEU A N 1
ATOM 4824 C CA . LEU A 1 622 ? -33.324 43.860 7.079 1.00 90.94 622 LEU A CA 1
ATOM 4825 C C . LEU A 1 622 ? -33.513 44.697 8.349 1.00 90.94 622 LEU A C 1
ATOM 4827 O O . LEU A 1 622 ? -34.587 45.248 8.570 1.00 90.94 622 LEU A O 1
ATOM 4831 N N . MET A 1 623 ? -32.468 44.797 9.171 1.00 91.50 623 MET A N 1
ATOM 4832 C CA . MET A 1 623 ? -32.504 45.541 10.425 1.00 91.50 623 MET A CA 1
ATOM 4833 C C . MET A 1 623 ? -32.643 47.044 10.205 1.00 91.50 623 MET A C 1
ATOM 4835 O O . MET A 1 623 ? -33.448 47.670 10.882 1.00 91.50 623 MET A O 1
ATOM 4839 N N . GLU A 1 624 ? -31.914 47.611 9.242 1.00 91.06 624 GLU A N 1
ATOM 4840 C CA . GLU A 1 624 ? -32.028 49.035 8.903 1.00 91.06 624 GLU A CA 1
ATOM 4841 C C . GLU A 1 624 ? -33.367 49.370 8.229 1.00 91.06 624 GLU A C 1
ATOM 4843 O O . GLU A 1 624 ? -33.897 50.452 8.439 1.00 91.06 624 GLU A O 1
ATOM 4848 N N . HIS A 1 625 ? -33.944 48.456 7.441 1.00 90.56 625 HIS A N 1
ATOM 4849 C CA . HIS A 1 625 ? -35.221 48.704 6.761 1.00 90.56 625 HIS A CA 1
ATOM 4850 C C . HIS A 1 625 ? -36.445 48.605 7.688 1.00 90.56 625 HIS A C 1
ATOM 4852 O O . HIS A 1 625 ? -37.497 49.162 7.381 1.00 90.56 625 HIS A O 1
ATOM 4858 N N . HIS A 1 626 ? -36.323 47.879 8.801 1.00 88.88 626 HIS A N 1
ATOM 4859 C CA . HIS A 1 626 ? -37.411 47.638 9.754 1.00 88.88 626 HIS A CA 1
ATOM 4860 C C . HIS A 1 626 ? -37.111 48.160 11.168 1.00 88.88 626 HIS A C 1
ATOM 4862 O O . HIS A 1 626 ? -37.746 47.708 12.120 1.00 88.88 626 HIS A O 1
ATOM 4868 N N . ASP A 1 627 ? -36.138 49.066 11.311 1.00 87.50 627 ASP A N 1
ATOM 4869 C CA . ASP A 1 627 ? -35.729 49.682 12.582 1.00 87.50 627 ASP A CA 1
ATOM 4870 C C . ASP A 1 627 ? -35.488 48.669 13.722 1.00 87.50 627 ASP A C 1
ATOM 4872 O O . ASP A 1 627 ? -35.875 48.863 14.877 1.00 87.50 627 ASP A O 1
ATOM 4876 N N . ILE A 1 628 ? -34.836 47.547 13.403 1.00 88.38 628 ILE A N 1
ATOM 4877 C CA . ILE A 1 628 ? -34.511 46.498 14.376 1.00 88.38 628 ILE A CA 1
ATOM 4878 C C . ILE A 1 628 ? -33.138 46.787 14.985 1.00 88.38 628 ILE A C 1
ATOM 4880 O O . ILE A 1 628 ? -32.107 46.670 14.321 1.00 88.38 628 ILE A O 1
ATOM 4884 N N . SER A 1 629 ? -33.113 47.090 16.282 1.00 84.44 629 SER A N 1
ATOM 4885 C CA . SER A 1 629 ? -31.866 47.254 17.035 1.00 84.44 629 SER A CA 1
ATOM 4886 C C . SER A 1 629 ? -31.036 45.961 17.090 1.00 84.44 629 SER A C 1
ATOM 4888 O O . SER A 1 629 ? -31.607 44.864 17.120 1.00 84.44 629 SER A O 1
ATOM 4890 N N . PRO A 1 630 ? -29.691 46.057 17.164 1.00 83.62 630 PRO A N 1
ATOM 4891 C CA . PRO A 1 630 ? -28.813 44.908 17.365 1.00 83.62 630 PRO A CA 1
ATOM 4892 C C . PRO A 1 630 ? -29.253 44.036 18.550 1.00 83.62 630 PRO A C 1
ATOM 4894 O O . PRO A 1 630 ? -29.348 44.530 19.674 1.00 83.62 630 PRO A O 1
ATOM 4897 N N . PRO A 1 631 ? -29.554 42.748 18.317 1.00 83.31 631 PRO A N 1
ATOM 4898 C CA . PRO A 1 631 ? -30.070 41.866 19.348 1.00 83.31 631 PRO A CA 1
ATOM 4899 C C . PRO A 1 631 ? -28.948 41.373 20.265 1.00 83.31 631 PRO A C 1
ATOM 4901 O O . PRO A 1 631 ? -27.826 41.135 19.829 1.00 83.31 631 PRO A O 1
ATOM 4904 N N . ILE A 1 632 ? -29.289 41.149 21.536 1.00 74.94 632 ILE A N 1
ATOM 4905 C CA . ILE A 1 632 ? -28.367 40.618 22.555 1.00 74.94 632 ILE A CA 1
ATOM 4906 C C . ILE A 1 632 ? -28.125 39.108 22.352 1.00 74.94 632 ILE A C 1
ATOM 4908 O O . ILE A 1 632 ? -27.109 38.571 22.776 1.00 74.94 632 ILE A O 1
ATOM 4912 N N . SER A 1 633 ? -29.044 38.404 21.680 1.00 77.44 633 SER A N 1
ATOM 4913 C CA . SER A 1 633 ? -28.922 36.973 21.385 1.00 77.44 633 SER A CA 1
ATOM 4914 C C . SER A 1 633 ? -29.522 36.603 20.029 1.00 77.44 633 SER A C 1
ATOM 4916 O O . SER A 1 633 ? -30.407 37.286 19.506 1.00 77.44 633 SER A O 1
ATOM 4918 N N . ALA A 1 634 ? -29.093 35.464 19.479 1.00 73.88 634 ALA A N 1
ATOM 4919 C CA . ALA A 1 634 ? -29.616 34.953 18.214 1.00 73.88 634 ALA A CA 1
ATOM 4920 C C . ALA A 1 634 ? -31.135 34.707 18.289 1.00 73.88 634 ALA A C 1
ATOM 4922 O O . ALA A 1 634 ? -31.865 35.022 17.354 1.00 73.88 634 ALA A O 1
ATOM 4923 N N . ASN A 1 635 ? -31.636 34.232 19.434 1.00 71.12 635 ASN A N 1
ATOM 4924 C CA . ASN A 1 635 ? -33.067 34.002 19.650 1.00 71.12 635 ASN A CA 1
ATOM 4925 C C . ASN A 1 635 ? -33.881 35.304 19.678 1.00 71.12 635 ASN A C 1
ATOM 4927 O O . ASN A 1 635 ? -35.005 35.328 19.171 1.00 71.12 635 ASN A O 1
ATOM 4931 N N . ALA A 1 636 ? -33.317 36.394 20.212 1.00 75.81 636 ALA A N 1
ATOM 4932 C CA . ALA A 1 636 ? -33.971 37.701 20.189 1.00 75.81 636 ALA A CA 1
ATOM 4933 C C . ALA A 1 636 ? -34.173 38.196 18.748 1.00 75.81 636 ALA A C 1
ATOM 4935 O O . ALA A 1 636 ? -35.256 38.669 18.409 1.00 75.81 636 ALA A O 1
ATOM 4936 N N . PHE A 1 637 ? -33.188 37.981 17.867 1.00 82.81 637 PHE A N 1
ATOM 4937 C CA . PHE A 1 637 ? -33.333 38.274 16.439 1.00 82.81 637 PHE A CA 1
ATOM 4938 C C . PHE A 1 637 ? -34.472 37.479 15.788 1.00 82.81 637 PHE A C 1
ATOM 4940 O O . PHE A 1 637 ? -35.299 38.035 15.067 1.00 82.81 637 PHE A O 1
ATOM 4947 N N . VAL A 1 638 ? -34.544 36.175 16.076 1.00 79.81 638 VAL A N 1
ATOM 4948 C CA . VAL A 1 638 ? -35.579 35.276 15.538 1.00 79.81 638 VAL A CA 1
ATOM 4949 C C . VAL A 1 638 ? -36.978 35.734 15.941 1.00 79.81 638 VAL A C 1
ATOM 4951 O O . VAL A 1 638 ? -37.912 35.665 15.141 1.00 79.81 638 VAL A O 1
ATOM 4954 N N . HIS A 1 639 ? -37.135 36.213 17.173 1.00 81.50 639 HIS A N 1
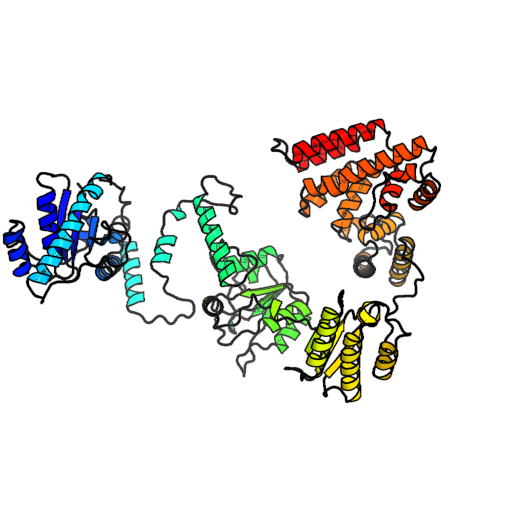ATOM 4955 C CA . HIS A 1 639 ? -38.403 36.757 17.639 1.00 81.50 639 HIS A CA 1
ATOM 4956 C C . HIS A 1 639 ? -38.780 38.051 16.902 1.00 81.50 639 HIS A C 1
ATOM 4958 O O . HIS A 1 639 ? -39.946 38.220 16.543 1.00 81.50 639 HIS A O 1
ATOM 4964 N N . SER A 1 640 ? -37.809 38.923 16.616 1.00 84.12 640 SER A N 1
ATOM 4965 C CA . SER A 1 640 ? -38.032 40.154 15.846 1.00 84.12 640 SER A CA 1
ATOM 4966 C C . SER A 1 640 ? -38.459 39.865 14.405 1.00 84.12 640 SER A C 1
ATOM 4968 O O . SER A 1 640 ? -39.453 40.422 13.946 1.00 84.12 640 SER A O 1
ATOM 4970 N N . ILE A 1 641 ? -37.793 38.937 13.707 1.00 85.62 641 ILE A N 1
ATOM 4971 C CA . ILE A 1 641 ? -38.137 38.625 12.306 1.00 85.62 641 ILE A CA 1
ATOM 4972 C C . ILE A 1 641 ? -39.469 37.877 12.162 1.00 85.62 641 ILE A C 1
ATOM 4974 O O . ILE A 1 641 ? -40.130 38.010 11.138 1.00 85.62 641 ILE A O 1
ATOM 4978 N N . LYS A 1 642 ? -39.913 37.130 13.184 1.00 83.19 642 LYS A N 1
ATOM 4979 C CA . LYS A 1 642 ? -41.238 36.477 13.190 1.00 83.19 642 LYS A CA 1
ATOM 4980 C C . LYS A 1 642 ? -42.402 37.471 13.189 1.00 83.19 642 LYS A C 1
ATOM 4982 O O . LYS A 1 642 ? -43.510 37.084 12.834 1.00 83.19 642 LYS A O 1
ATOM 4987 N N . LYS A 1 643 ? -42.163 38.720 13.600 1.00 83.69 643 LYS A N 1
ATOM 4988 C CA . LYS A 1 643 ? -43.165 39.797 13.608 1.00 83.69 643 LYS A CA 1
ATOM 4989 C C . LYS A 1 643 ? -43.239 40.552 12.279 1.00 83.69 643 LYS A C 1
ATOM 4991 O O . LYS A 1 643 ? -44.120 41.390 12.116 1.00 83.69 643 LYS A O 1
ATOM 4996 N N . LEU A 1 644 ? -42.328 40.277 11.345 1.00 85.25 644 LEU A N 1
ATOM 4997 C CA . LEU A 1 644 ? -42.296 40.934 10.044 1.00 85.25 644 LEU A CA 1
ATOM 4998 C C . LEU A 1 644 ? -43.287 40.285 9.060 1.00 85.25 644 LEU A C 1
ATOM 5000 O O . LEU A 1 644 ? -43.573 39.089 9.167 1.00 85.25 644 LEU A O 1
ATOM 5004 N N . PRO A 1 645 ? -43.783 41.038 8.059 1.00 83.88 645 PRO A N 1
ATOM 5005 C CA . PRO A 1 645 ? -44.615 40.485 6.994 1.00 83.88 645 PRO A CA 1
ATOM 5006 C C . PRO A 1 645 ? -43.921 39.327 6.261 1.00 83.88 645 PRO A C 1
ATOM 5008 O O . PRO A 1 645 ? -42.714 39.365 6.031 1.00 83.88 645 PRO A O 1
ATOM 5011 N N . ILE A 1 646 ? -44.689 38.330 5.803 1.00 77.56 646 ILE A N 1
ATOM 5012 C CA . ILE A 1 646 ? -44.166 37.134 5.106 1.00 77.56 646 ILE A CA 1
ATOM 5013 C C . ILE A 1 646 ? -43.260 37.509 3.916 1.00 77.56 646 ILE A C 1
ATOM 5015 O O . ILE A 1 646 ? -42.226 36.876 3.699 1.00 77.56 646 ILE A O 1
ATOM 5019 N N . GLY A 1 647 ? -43.603 38.574 3.181 1.00 77.75 647 GLY A N 1
ATOM 5020 C CA . GLY A 1 647 ? -42.792 39.086 2.072 1.00 77.75 647 GLY A CA 1
ATOM 5021 C C . GLY A 1 647 ? -41.394 39.555 2.495 1.00 77.75 647 GLY A C 1
ATOM 5022 O O . GLY A 1 647 ? -40.428 39.297 1.777 1.00 77.75 647 GLY A O 1
ATOM 5023 N N . ALA A 1 648 ? -41.259 40.142 3.688 1.00 79.00 648 ALA A N 1
ATOM 5024 C CA . ALA A 1 648 ? -39.998 40.670 4.211 1.00 79.00 648 ALA A CA 1
ATOM 5025 C C . ALA A 1 648 ? -39.001 39.571 4.616 1.00 79.00 648 ALA A C 1
ATOM 5027 O O . ALA A 1 648 ? -37.797 39.798 4.600 1.00 79.00 648 ALA A O 1
ATOM 5028 N N . VAL A 1 649 ? -39.479 38.363 4.930 1.00 82.62 649 VAL A N 1
ATOM 5029 C CA . VAL A 1 649 ? -38.632 37.223 5.338 1.00 82.62 649 VAL A CA 1
ATOM 5030 C C . VAL A 1 649 ? -38.499 36.144 4.258 1.00 82.62 649 VAL A C 1
ATOM 5032 O O . VAL A 1 649 ? -37.799 35.149 4.446 1.00 82.62 649 VAL A O 1
ATOM 5035 N N . SER A 1 650 ? -39.163 36.326 3.114 1.00 80.81 650 SER A N 1
ATOM 5036 C CA . SER A 1 650 ? -39.230 35.344 2.022 1.00 80.81 650 SER A CA 1
ATOM 5037 C C . SER A 1 650 ? -37.868 35.030 1.389 1.00 80.81 650 SER A C 1
ATOM 5039 O O . SER A 1 650 ? -37.609 33.877 1.049 1.00 80.81 650 SER A O 1
ATOM 5041 N N . HIS A 1 651 ? -36.989 36.032 1.301 1.00 81.31 651 HIS A N 1
ATOM 5042 C CA . HIS A 1 651 ? -35.661 35.964 0.687 1.00 81.31 651 HIS A CA 1
ATOM 5043 C C . HIS A 1 651 ? -34.552 35.503 1.652 1.00 81.31 651 HIS A C 1
ATOM 5045 O O . HIS A 1 651 ? -33.382 35.444 1.267 1.00 81.31 651 HIS A O 1
ATOM 5051 N N . LEU A 1 652 ? -34.890 35.196 2.911 1.00 85.31 652 LEU A N 1
ATOM 5052 C CA . LEU A 1 652 ? -33.909 34.747 3.895 1.00 85.31 652 LEU A CA 1
ATOM 5053 C C . LEU A 1 652 ? -33.395 33.332 3.566 1.00 85.31 652 LEU A C 1
ATOM 5055 O O . LEU A 1 652 ? -34.183 32.474 3.160 1.00 85.31 652 LEU A O 1
ATOM 5059 N N . PRO A 1 653 ? -32.095 33.047 3.785 1.00 79.75 653 PRO A N 1
ATOM 5060 C CA . PRO A 1 653 ? -31.524 31.718 3.582 1.00 79.75 653 PRO A CA 1
ATOM 5061 C C . PRO A 1 653 ? -32.269 30.627 4.366 1.00 79.75 653 PRO A C 1
ATOM 5063 O O . PRO A 1 653 ? -32.515 30.770 5.568 1.00 79.75 653 PRO A O 1
ATOM 5066 N N . ARG A 1 654 ? -32.588 29.514 3.695 1.00 77.62 654 ARG A N 1
ATOM 5067 C CA . ARG A 1 654 ? -33.299 28.359 4.269 1.00 77.62 654 ARG A CA 1
ATOM 5068 C C . ARG A 1 654 ? -32.400 27.127 4.370 1.00 77.62 654 ARG A C 1
ATOM 5070 O O . ARG A 1 654 ? -31.465 26.960 3.590 1.00 77.62 654 ARG A O 1
ATOM 5077 N N . LYS A 1 655 ? -32.685 26.279 5.354 1.00 71.69 655 LYS A N 1
ATOM 5078 C CA . LYS A 1 655 ? -32.134 24.931 5.510 1.00 71.69 655 LYS A CA 1
ATOM 5079 C C . LYS A 1 655 ? -32.768 23.981 4.482 1.00 71.69 655 LYS A C 1
ATOM 5081 O O . LYS A 1 655 ? -33.752 24.325 3.828 1.00 71.69 655 LYS A O 1
ATOM 5086 N N . LYS A 1 656 ? -32.215 22.768 4.356 1.00 62.38 656 LYS A N 1
ATOM 5087 C CA . LYS A 1 656 ? -32.705 21.728 3.426 1.00 62.38 656 LYS A CA 1
ATOM 5088 C C . LYS A 1 656 ? -34.162 21.309 3.684 1.00 62.38 656 LYS A C 1
ATOM 5090 O O . LYS A 1 656 ? -34.836 20.894 2.754 1.00 62.38 656 LYS A O 1
ATOM 5095 N N . ASP A 1 657 ? -34.645 21.459 4.916 1.00 63.50 657 ASP A N 1
ATOM 5096 C CA . ASP A 1 657 ? -36.031 21.193 5.334 1.00 63.50 657 ASP A CA 1
ATOM 5097 C C . ASP A 1 657 ? -37.004 22.358 5.040 1.00 63.50 657 ASP A C 1
ATOM 5099 O O . ASP A 1 657 ? -38.168 22.322 5.434 1.00 63.50 657 ASP A O 1
ATOM 5103 N N . GLY A 1 658 ? -36.534 23.421 4.376 1.00 66.06 658 GLY A N 1
ATOM 5104 C CA . GLY A 1 658 ? -37.326 24.606 4.047 1.00 66.06 658 GLY A CA 1
ATOM 5105 C C . GLY A 1 658 ? -37.481 25.612 5.193 1.00 66.06 658 GLY A C 1
ATOM 5106 O O . GLY A 1 658 ? -38.031 26.697 4.975 1.00 66.06 658 GLY A O 1
ATOM 5107 N N . THR A 1 659 ? -36.973 25.327 6.395 1.00 72.81 659 THR A N 1
ATOM 5108 C CA . THR A 1 659 ? -36.999 26.272 7.522 1.00 72.81 659 THR A CA 1
ATOM 5109 C C . THR A 1 659 ? -35.938 27.362 7.361 1.00 72.81 659 THR A C 1
ATOM 5111 O O . THR A 1 659 ? -34.902 27.157 6.737 1.00 72.81 659 THR A O 1
ATOM 5114 N N . ILE A 1 660 ? -36.181 28.564 7.891 1.00 76.19 660 ILE A N 1
ATOM 5115 C CA . ILE A 1 660 ? -35.200 29.663 7.836 1.00 76.19 660 ILE A CA 1
ATOM 5116 C C . ILE A 1 660 ? -33.973 29.286 8.679 1.00 76.19 660 ILE A C 1
ATOM 5118 O O . ILE A 1 660 ? -34.116 28.748 9.778 1.00 76.19 660 ILE A O 1
ATOM 5122 N N . ASN A 1 661 ? -32.764 29.595 8.200 1.00 75.50 661 ASN A N 1
ATOM 5123 C CA . ASN A 1 661 ? -31.528 29.388 8.958 1.00 75.50 661 ASN A CA 1
ATOM 5124 C C . ASN A 1 661 ? -31.373 30.444 10.071 1.00 75.50 661 ASN A C 1
ATOM 5126 O O . ASN A 1 661 ? -30.555 31.361 10.003 1.00 75.50 661 ASN A O 1
ATOM 5130 N N . THR A 1 662 ? -32.208 30.316 11.095 1.00 74.88 662 THR A N 1
ATOM 5131 C CA . THR A 1 662 ? -32.379 31.267 12.197 1.00 74.88 662 THR A CA 1
ATOM 5132 C C . THR A 1 662 ? -31.120 31.477 13.029 1.00 74.88 662 THR A C 1
ATOM 5134 O O . THR A 1 662 ? -30.864 32.593 13.472 1.00 74.88 662 THR A O 1
ATOM 5137 N N . TYR A 1 663 ? -30.319 30.429 13.215 1.00 76.44 663 TYR A N 1
ATOM 5138 C CA . TYR A 1 663 ? -29.124 30.480 14.051 1.00 76.44 663 TYR A CA 1
ATOM 5139 C C . TYR A 1 663 ? -28.008 31.324 13.419 1.00 76.44 663 TYR A C 1
ATOM 5141 O O . TYR A 1 663 ? -27.537 32.282 14.031 1.00 76.44 663 TYR A O 1
ATOM 5149 N N . ALA A 1 664 ? -27.646 31.039 12.162 1.00 77.19 664 ALA A N 1
ATOM 5150 C CA . ALA A 1 664 ? -26.599 31.781 11.460 1.00 77.19 664 ALA A CA 1
ATOM 5151 C C . ALA A 1 664 ? -26.978 33.258 11.249 1.00 77.19 664 ALA A C 1
ATOM 5153 O O . ALA A 1 664 ? -26.148 34.145 11.432 1.00 77.19 664 ALA A O 1
ATOM 5154 N N . LEU A 1 665 ? -28.247 33.530 10.923 1.00 85.19 665 LEU A N 1
ATOM 5155 C CA . LEU A 1 665 ? -28.751 34.900 10.788 1.00 85.19 665 LEU A CA 1
ATOM 5156 C C . LEU A 1 665 ? -28.756 35.642 12.132 1.00 85.19 665 LEU A C 1
ATOM 5158 O O . LEU A 1 665 ? -28.403 36.816 12.182 1.00 85.19 665 LEU A O 1
ATOM 5162 N N . GLY A 1 666 ? -29.100 34.957 13.225 1.00 83.44 666 GLY A N 1
ATOM 5163 C CA . GLY A 1 666 ? -29.059 35.529 14.568 1.00 83.44 666 GLY A CA 1
ATOM 5164 C C . GLY A 1 666 ? -27.648 35.923 15.008 1.00 83.44 666 GLY A C 1
ATOM 5165 O O . GLY A 1 666 ? -27.469 37.017 15.536 1.00 83.44 666 GLY A O 1
ATOM 5166 N N . LEU A 1 667 ? -26.634 35.096 14.731 1.00 82.81 667 LEU A N 1
ATOM 5167 C CA . LEU A 1 667 ? -25.232 35.447 14.998 1.00 82.81 667 LEU A CA 1
ATOM 5168 C C . LEU A 1 667 ? -24.776 36.659 14.174 1.00 82.81 667 LEU A C 1
ATOM 5170 O O . LEU A 1 667 ? -24.169 37.586 14.713 1.00 82.81 667 LEU A O 1
ATOM 5174 N N . SER A 1 668 ? -25.125 36.704 12.885 1.00 91.50 668 SER A N 1
ATOM 5175 C CA . SER A 1 668 ? -24.861 37.880 12.049 1.00 91.50 668 SER A CA 1
ATOM 5176 C C . SER A 1 668 ? -25.558 39.139 12.575 1.00 91.50 668 SER A C 1
ATOM 5178 O O . SER A 1 668 ? -24.984 40.221 12.489 1.00 91.50 668 SER A O 1
ATOM 5180 N N . ALA A 1 669 ? -26.753 39.016 13.160 1.00 88.69 669 ALA A N 1
ATOM 5181 C CA . ALA A 1 669 ? -27.492 40.144 13.724 1.00 88.69 669 ALA A CA 1
ATOM 5182 C C . ALA A 1 669 ? -26.784 40.771 14.923 1.00 88.69 669 ALA A C 1
ATOM 5184 O O . ALA A 1 669 ? -26.633 41.995 14.956 1.00 88.69 669 ALA A O 1
ATOM 5185 N N . ILE A 1 670 ? -26.296 39.942 15.852 1.00 89.12 670 ILE A N 1
ATOM 5186 C CA . ILE A 1 670 ? -25.548 40.385 17.041 1.00 89.12 670 ILE A CA 1
ATOM 5187 C C . ILE A 1 670 ? -24.352 41.253 16.624 1.00 89.12 670 ILE A C 1
ATOM 5189 O O . ILE A 1 670 ? -24.107 42.318 17.190 1.00 89.12 670 ILE A O 1
ATOM 5193 N N . HIS A 1 671 ? -23.623 40.828 15.590 1.00 91.00 671 HIS A N 1
ATOM 5194 C CA . HIS A 1 671 ? -22.404 41.503 15.142 1.00 91.00 671 HIS A CA 1
ATOM 5195 C C . HIS A 1 671 ? -22.614 42.521 14.012 1.00 91.00 671 HIS A C 1
ATOM 5197 O O . HIS A 1 671 ? -21.666 43.204 13.617 1.00 91.00 671 HIS A O 1
ATOM 5203 N N . SER A 1 672 ? -23.844 42.686 13.521 1.00 90.69 672 SER A N 1
ATOM 5204 C CA . SER A 1 672 ? -24.169 43.551 12.377 1.00 90.69 672 SER A CA 1
ATOM 5205 C C . SER A 1 672 ? -23.755 45.012 12.583 1.00 90.69 672 SER A C 1
ATOM 5207 O O . SER A 1 672 ? -23.370 45.690 11.633 1.00 90.69 672 SER A O 1
ATOM 5209 N N . ALA A 1 673 ? -23.763 45.511 13.823 1.00 88.50 673 ALA A N 1
ATOM 5210 C CA . ALA A 1 673 ? -23.338 46.873 14.155 1.00 88.50 673 ALA A CA 1
ATOM 5211 C C . ALA A 1 673 ? -21.863 47.153 13.810 1.00 88.50 673 ALA A C 1
ATOM 5213 O O . ALA A 1 673 ? -21.491 48.301 13.581 1.00 88.50 673 ALA A O 1
ATOM 5214 N N . ARG A 1 674 ? -21.023 46.112 13.720 1.00 92.19 674 ARG A N 1
ATOM 5215 C CA . ARG A 1 674 ? -19.597 46.231 13.375 1.00 92.19 674 ARG A CA 1
ATOM 5216 C C . ARG A 1 674 ? -19.370 46.529 11.894 1.00 92.19 674 ARG A C 1
ATOM 5218 O O . ARG A 1 674 ? -18.252 46.871 11.516 1.00 92.19 674 ARG A O 1
ATOM 5225 N N . TYR A 1 675 ? -20.398 46.391 11.063 1.00 93.94 675 TYR A N 1
ATOM 5226 C CA . TYR A 1 675 ? -20.330 46.538 9.616 1.00 93.94 675 TYR A CA 1
ATOM 5227 C C . TYR A 1 675 ? -21.369 47.539 9.109 1.00 93.94 675 TYR A C 1
ATOM 5229 O O . TYR A 1 675 ? -22.510 47.571 9.577 1.00 93.94 675 TYR A O 1
ATOM 5237 N N . SER A 1 676 ? -20.986 48.342 8.123 1.00 93.00 676 SER A N 1
ATOM 5238 C CA . SER A 1 676 ? -21.912 49.133 7.313 1.00 93.00 676 SER A CA 1
ATOM 5239 C C . SER A 1 676 ? -22.382 48.337 6.092 1.00 93.00 676 SER A C 1
ATOM 5241 O O . SER A 1 676 ? -21.683 47.445 5.599 1.00 93.00 676 SER A O 1
ATOM 5243 N N . GLN A 1 677 ? -23.555 48.681 5.546 1.00 93.12 677 GLN A N 1
ATOM 5244 C CA . GLN A 1 677 ? -24.000 48.096 4.276 1.00 93.12 677 GLN A CA 1
ATOM 5245 C C . GLN A 1 677 ? -23.002 48.349 3.134 1.00 93.12 677 GLN A C 1
ATOM 5247 O O . GLN A 1 677 ? -22.811 47.479 2.285 1.00 93.12 677 GLN A O 1
ATOM 5252 N N . ALA A 1 678 ? -22.366 49.526 3.101 1.00 92.62 678 ALA A N 1
ATOM 5253 C CA . ALA A 1 678 ? -21.408 49.888 2.058 1.00 92.62 678 ALA A CA 1
ATOM 5254 C C . ALA A 1 678 ? -20.186 48.955 2.062 1.00 92.62 678 ALA A C 1
ATOM 5256 O O . ALA A 1 678 ? -19.829 48.409 1.014 1.00 92.62 678 ALA A O 1
ATOM 5257 N N . GLU A 1 679 ? -19.607 48.701 3.239 1.00 93.75 679 GLU A N 1
ATOM 5258 C CA . GLU A 1 679 ? -18.496 47.755 3.412 1.00 93.75 679 GLU A CA 1
ATOM 5259 C C . GLU A 1 679 ? -18.898 46.338 2.991 1.00 93.75 679 GLU A C 1
ATOM 5261 O O . GLU A 1 679 ? -18.173 45.688 2.244 1.00 93.75 679 GLU A O 1
ATOM 5266 N N . LEU A 1 680 ? -20.084 45.869 3.389 1.00 94.69 680 LEU A N 1
ATOM 5267 C CA . LEU A 1 680 ? -20.546 44.516 3.063 1.00 94.69 680 LEU A CA 1
ATOM 5268 C C . LEU A 1 680 ? -20.828 44.325 1.564 1.00 94.69 680 LEU A C 1
ATOM 5270 O O . LEU A 1 680 ? -20.556 43.258 1.009 1.00 94.69 680 LEU A O 1
ATOM 5274 N N . ARG A 1 681 ? -21.306 45.364 0.868 1.00 93.62 681 ARG A N 1
ATOM 5275 C CA . ARG A 1 681 ? -21.438 45.349 -0.601 1.00 93.62 681 ARG A CA 1
ATOM 5276 C C . ARG A 1 681 ? -20.076 45.317 -1.296 1.00 93.62 681 ARG A C 1
ATOM 5278 O O . ARG A 1 681 ? -19.927 44.649 -2.320 1.00 93.62 681 ARG A O 1
ATOM 5285 N N . ILE A 1 682 ? -19.074 46.019 -0.761 1.00 94.12 682 ILE A N 1
ATOM 5286 C CA . ILE A 1 682 ? -17.689 45.936 -1.252 1.00 94.12 682 ILE A CA 1
ATOM 5287 C C . ILE A 1 682 ? -17.124 44.532 -1.004 1.00 94.12 682 ILE A C 1
ATOM 5289 O O . ILE A 1 682 ? -16.587 43.931 -1.933 1.00 94.12 682 ILE A O 1
ATOM 5293 N N . ALA A 1 683 ? -17.321 43.976 0.192 1.00 94.12 683 ALA A N 1
ATOM 5294 C CA . ALA A 1 683 ? -16.899 42.628 0.555 1.00 94.12 683 ALA A CA 1
ATOM 5295 C C . ALA A 1 683 ? -17.495 41.559 -0.375 1.00 94.12 683 ALA A C 1
ATOM 5297 O O . ALA A 1 683 ? -16.765 40.684 -0.837 1.00 94.12 683 ALA A O 1
ATOM 5298 N N . LEU A 1 684 ? -18.783 41.649 -0.732 1.00 93.81 684 LEU A N 1
ATOM 5299 C CA . LEU A 1 684 ? -19.390 40.732 -1.707 1.00 93.81 684 LEU A CA 1
ATOM 5300 C C . LEU A 1 684 ? -18.799 40.873 -3.114 1.00 93.81 684 LEU A C 1
ATOM 5302 O O . LEU A 1 684 ? -18.575 39.860 -3.774 1.00 93.81 684 LEU A O 1
ATOM 5306 N N . ARG A 1 685 ? -18.499 42.096 -3.574 1.00 94.38 685 ARG A N 1
ATOM 5307 C CA . ARG A 1 685 ? -17.792 42.289 -4.855 1.00 94.38 685 ARG A CA 1
ATOM 5308 C C . ARG A 1 685 ? -16.400 41.663 -4.822 1.00 94.38 685 ARG A C 1
ATOM 5310 O O . ARG A 1 685 ? -16.014 40.992 -5.772 1.00 94.38 685 ARG A O 1
ATOM 5317 N N . LYS A 1 686 ? -15.684 41.797 -3.703 1.00 93.56 686 LYS A N 1
ATOM 5318 C CA . LYS A 1 686 ? -14.390 41.135 -3.498 1.00 93.56 686 LYS A CA 1
ATOM 5319 C C . LYS A 1 686 ? -14.508 39.615 -3.421 1.00 93.56 686 LYS A C 1
ATOM 5321 O O . LYS A 1 686 ? -13.633 38.927 -3.934 1.00 93.56 686 LYS A O 1
ATOM 5326 N N . CYS A 1 687 ? -15.601 39.084 -2.874 1.00 94.75 687 CYS A N 1
ATOM 5327 C CA . CYS A 1 687 ? -15.895 37.654 -2.957 1.00 94.75 687 CYS A CA 1
ATOM 5328 C C . CYS A 1 687 ? -16.088 37.212 -4.415 1.00 94.75 687 CYS A C 1
ATOM 5330 O O . CYS A 1 687 ? -15.554 36.181 -4.801 1.00 94.75 687 CYS A O 1
ATOM 5332 N N . LEU A 1 688 ? -16.791 37.989 -5.246 1.00 91.44 688 LEU A N 1
ATOM 5333 C CA . LEU A 1 688 ? -16.953 37.669 -6.670 1.00 91.44 688 LEU A CA 1
ATOM 5334 C C . LEU A 1 688 ? -15.608 37.656 -7.418 1.00 91.44 688 LEU A C 1
ATOM 5336 O O . LEU A 1 688 ? -15.330 36.709 -8.151 1.00 91.44 688 LEU A O 1
ATOM 5340 N N . GLU A 1 689 ? -14.755 38.659 -7.188 1.00 91.31 689 GLU A N 1
ATOM 5341 C CA . GLU A 1 689 ? -13.389 38.694 -7.735 1.00 91.31 689 GLU A CA 1
ATOM 5342 C C . GLU A 1 689 ? -12.573 37.469 -7.287 1.00 91.31 689 GLU A C 1
ATOM 5344 O O . GLU A 1 689 ? -11.940 36.808 -8.108 1.00 91.31 689 GLU A O 1
ATOM 5349 N N . ALA A 1 690 ? -12.625 37.124 -5.995 1.00 90.31 690 ALA A N 1
ATOM 5350 C CA . ALA A 1 690 ? -11.936 35.954 -5.457 1.00 90.31 690 ALA A CA 1
ATOM 5351 C C . ALA A 1 690 ? -12.463 34.643 -6.059 1.00 90.31 690 ALA A C 1
ATOM 5353 O O . ALA A 1 690 ? -11.664 33.774 -6.390 1.00 90.31 690 ALA A O 1
ATOM 5354 N N . ASN A 1 691 ? -13.777 34.517 -6.269 1.00 89.50 691 ASN A N 1
ATOM 5355 C CA . ASN A 1 691 ? -14.376 33.353 -6.920 1.00 89.50 691 ASN A CA 1
ATOM 5356 C C . ASN A 1 691 ? -13.830 33.161 -8.343 1.00 89.50 691 ASN A C 1
ATOM 5358 O O . ASN A 1 691 ? -13.478 32.047 -8.721 1.00 89.50 691 ASN A O 1
ATOM 5362 N N . HIS A 1 692 ? -13.710 34.243 -9.121 1.00 86.56 692 HIS A N 1
ATOM 5363 C CA . HIS A 1 692 ? -13.124 34.183 -10.464 1.00 86.56 692 HIS A CA 1
ATOM 5364 C C . HIS A 1 692 ? -11.646 33.774 -10.428 1.00 86.56 692 HIS A C 1
ATOM 5366 O O . HIS A 1 692 ? -11.224 32.972 -11.258 1.00 86.56 692 HIS A O 1
ATOM 5372 N N . SER A 1 693 ? -10.874 34.277 -9.463 1.00 86.00 693 SER A N 1
ATOM 5373 C CA . SER A 1 693 ? -9.452 33.937 -9.320 1.00 86.00 693 SER A CA 1
ATOM 5374 C C . SER A 1 693 ? -9.204 32.529 -8.769 1.00 86.00 693 SER A C 1
ATOM 5376 O O . SER A 1 693 ? -8.147 31.971 -9.030 1.00 86.00 693 SER A O 1
ATOM 5378 N N . LEU A 1 694 ? -10.144 31.956 -8.010 1.00 83.88 694 LEU A N 1
ATOM 5379 C CA . LEU A 1 694 ? -10.068 30.577 -7.499 1.00 83.88 694 LEU A CA 1
ATOM 5380 C C . LEU A 1 694 ? -10.528 29.533 -8.525 1.00 83.88 694 LEU A C 1
ATOM 5382 O O . LEU A 1 694 ? -10.187 28.365 -8.398 1.00 83.88 694 LEU A O 1
ATOM 5386 N N . THR A 1 695 ? -11.324 29.934 -9.519 1.00 82.38 695 THR A N 1
ATOM 5387 C CA . THR A 1 695 ? -11.864 29.032 -10.555 1.00 82.38 695 THR A CA 1
ATOM 5388 C C . THR A 1 695 ? -11.091 29.084 -11.874 1.00 82.38 695 THR A C 1
ATOM 5390 O O . THR A 1 695 ? -11.308 28.234 -12.733 1.00 82.38 695 THR A O 1
ATOM 5393 N N . ASN A 1 696 ? -10.172 30.042 -12.032 1.00 77.19 696 ASN A N 1
ATOM 5394 C CA . ASN A 1 696 ? -9.314 30.195 -13.207 1.00 77.19 696 ASN A CA 1
ATOM 5395 C C . ASN A 1 696 ? -7.826 30.161 -12.814 1.00 77.19 696 ASN A C 1
ATOM 5397 O O . ASN A 1 696 ? -7.498 30.465 -11.667 1.00 77.19 696 ASN A O 1
ATOM 5401 N N . PRO A 1 697 ? -6.904 29.862 -13.751 1.00 55.41 697 PRO A N 1
ATOM 5402 C CA . PRO A 1 697 ? -5.470 29.894 -13.478 1.00 55.41 697 PRO A CA 1
ATOM 5403 C C . PRO A 1 697 ? -5.032 31.307 -13.066 1.00 55.41 697 PRO A C 1
ATOM 5405 O O . PRO A 1 697 ? -5.049 32.237 -13.873 1.00 55.41 697 PRO A O 1
ATOM 5408 N N . SER A 1 698 ? -4.649 31.472 -11.801 1.00 66.06 698 SER A N 1
ATOM 5409 C CA . SER A 1 698 ? -4.180 32.735 -11.227 1.00 66.06 698 SER A CA 1
ATOM 5410 C C . SER A 1 698 ? -2.687 32.636 -10.875 1.00 66.06 698 SER A C 1
ATOM 5412 O O . SER A 1 698 ? -2.261 31.617 -10.334 1.00 66.06 698 SER A O 1
ATOM 5414 N N . PRO A 1 699 ? -1.880 33.692 -11.111 1.00 59.97 699 PRO A N 1
ATOM 5415 C CA . PRO A 1 699 ? -0.475 33.736 -10.688 1.00 59.97 699 PRO A CA 1
ATOM 5416 C C . PRO A 1 699 ? -0.312 33.802 -9.157 1.00 59.97 699 PRO A C 1
ATOM 5418 O O . PRO A 1 699 ? 0.766 33.539 -8.631 1.00 59.97 699 PRO A O 1
ATOM 5421 N N . LEU A 1 700 ? -1.376 34.161 -8.431 1.00 68.06 700 LEU A N 1
ATOM 5422 C CA . LEU A 1 700 ? -1.447 34.099 -6.971 1.00 68.06 700 LEU A CA 1
ATOM 5423 C C . LEU A 1 700 ? -2.016 32.743 -6.543 1.00 68.06 700 LEU A C 1
ATOM 5425 O O . LEU A 1 700 ? -3.104 32.381 -6.989 1.00 68.06 700 LEU A O 1
ATOM 5429 N N . GLY A 1 701 ? -1.322 32.041 -5.641 1.00 81.12 701 GLY A N 1
ATOM 5430 C CA . GLY A 1 701 ? -1.808 30.784 -5.065 1.00 81.12 701 GLY A CA 1
ATOM 5431 C C . GLY A 1 701 ? -3.126 30.950 -4.295 1.00 81.12 701 GLY A C 1
ATOM 5432 O O . GLY A 1 701 ? -3.373 31.988 -3.676 1.00 81.12 701 GLY A O 1
ATOM 5433 N N . GLU A 1 702 ? -3.962 29.912 -4.295 1.00 86.50 702 GLU A N 1
ATOM 5434 C CA . GLU A 1 702 ? -5.341 29.939 -3.776 1.00 86.50 702 GLU A CA 1
ATOM 5435 C C . GLU A 1 702 ? -5.452 30.434 -2.322 1.00 86.50 702 GLU A C 1
ATOM 5437 O O . GLU A 1 702 ? -6.319 31.242 -1.984 1.00 86.50 702 GLU A O 1
ATOM 5442 N N . VAL A 1 703 ? -4.515 30.036 -1.458 1.00 86.50 703 VAL A N 1
ATOM 5443 C CA . VAL A 1 703 ? -4.473 30.478 -0.053 1.00 86.50 703 VAL A CA 1
ATOM 5444 C C . VAL A 1 703 ? -4.177 31.978 0.056 1.00 86.50 703 VAL A C 1
ATOM 5446 O O . VAL A 1 703 ? -4.734 32.661 0.915 1.00 86.50 703 VAL A O 1
ATOM 5449 N N . ALA A 1 704 ? -3.331 32.522 -0.823 1.00 89.06 704 ALA A N 1
ATOM 5450 C CA . ALA A 1 704 ? -3.021 33.951 -0.841 1.00 89.06 704 ALA A CA 1
ATOM 5451 C C . ALA A 1 704 ? -4.241 34.785 -1.263 1.00 89.06 704 ALA A C 1
ATOM 5453 O O . ALA A 1 704 ? -4.469 35.861 -0.702 1.00 89.06 704 ALA A O 1
ATOM 5454 N N . ILE A 1 705 ? -5.060 34.263 -2.184 1.00 90.81 705 ILE A N 1
ATOM 5455 C CA . ILE A 1 705 ? -6.332 34.879 -2.589 1.00 90.81 705 ILE A CA 1
ATOM 5456 C C . ILE A 1 705 ? -7.272 34.989 -1.380 1.00 90.81 705 ILE A C 1
ATOM 5458 O O . ILE A 1 705 ? -7.791 36.074 -1.107 1.00 90.81 705 ILE A O 1
ATOM 5462 N N . LEU A 1 706 ? -7.437 33.909 -0.606 1.00 93.31 706 LEU A N 1
ATOM 5463 C CA . LEU A 1 706 ? -8.299 33.917 0.582 1.00 93.31 706 LEU A CA 1
ATOM 5464 C C . LEU A 1 706 ? -7.776 34.805 1.709 1.00 93.31 706 LEU A C 1
ATOM 5466 O O . LEU A 1 706 ? -8.559 35.534 2.316 1.00 93.31 706 LEU A O 1
ATOM 5470 N N . ARG A 1 707 ? -6.464 34.801 1.969 1.00 93.62 707 ARG A N 1
ATOM 5471 C CA . ARG A 1 707 ? -5.853 35.691 2.973 1.00 93.62 707 ARG A CA 1
ATOM 5472 C C . ARG A 1 707 ? -6.110 37.157 2.642 1.00 93.62 707 ARG A C 1
ATOM 5474 O O . ARG A 1 707 ? -6.532 37.919 3.510 1.00 93.62 707 ARG A O 1
ATOM 5481 N N . ARG A 1 708 ? -5.905 37.541 1.379 1.00 93.12 708 ARG A N 1
ATOM 5482 C CA . ARG A 1 708 ? -6.169 38.905 0.907 1.00 93.12 708 ARG A CA 1
ATOM 5483 C C . ARG A 1 708 ? -7.651 39.261 1.025 1.00 93.12 708 ARG A C 1
ATOM 5485 O O . ARG A 1 708 ? -7.971 40.361 1.468 1.00 93.12 708 ARG A O 1
ATOM 5492 N N . LEU A 1 709 ? -8.542 38.339 0.657 1.00 94.94 709 LEU A N 1
ATOM 5493 C CA . LEU A 1 709 ? -9.984 38.533 0.787 1.00 94.94 709 LEU A CA 1
ATOM 5494 C C . LEU A 1 709 ? -10.393 38.756 2.249 1.00 94.94 709 LEU A C 1
ATOM 5496 O O . LEU A 1 709 ? -11.084 39.730 2.531 1.00 94.94 709 LEU A O 1
ATOM 5500 N N . LEU A 1 710 ? -9.949 37.898 3.172 1.00 95.25 710 LEU A N 1
ATOM 5501 C CA . LEU A 1 710 ? -10.274 38.020 4.595 1.00 95.25 710 LEU A CA 1
ATOM 5502 C C . LEU A 1 710 ? -9.807 39.362 5.151 1.00 95.25 710 LEU A C 1
ATOM 5504 O O . LEU A 1 710 ? -10.609 40.067 5.757 1.00 95.25 710 LEU A O 1
ATOM 5508 N N . LEU A 1 711 ? -8.563 39.763 4.874 1.00 94.19 711 LEU A N 1
ATOM 5509 C CA . LEU A 1 711 ? -8.044 41.060 5.311 1.00 94.19 711 LEU A CA 1
ATOM 5510 C C . LEU A 1 711 ? -8.885 42.230 4.782 1.00 94.19 711 LEU A C 1
ATOM 5512 O O . LEU A 1 711 ? -9.197 43.131 5.550 1.00 94.19 711 LEU A O 1
ATOM 5516 N N . HIS A 1 712 ? -9.332 42.187 3.523 1.00 91.88 712 HIS A N 1
ATOM 5517 C CA . HIS A 1 712 ? -10.243 43.202 2.979 1.00 91.88 712 HIS A CA 1
ATOM 5518 C C . HIS A 1 712 ? -11.628 43.221 3.639 1.00 91.88 712 HIS A C 1
ATOM 5520 O O . HIS A 1 712 ? -12.292 44.254 3.607 1.00 91.88 712 HIS A O 1
ATOM 5526 N N . ILE A 1 713 ? -12.094 42.094 4.180 1.00 93.06 713 ILE A N 1
ATOM 5527 C CA . ILE A 1 713 ? -13.398 42.005 4.846 1.00 93.06 713 ILE A CA 1
ATOM 5528 C C . ILE A 1 713 ? -13.312 42.551 6.273 1.00 93.06 713 ILE A C 1
ATOM 5530 O O . ILE A 1 713 ? -14.212 43.271 6.704 1.00 93.06 713 ILE A O 1
ATOM 5534 N N . VAL A 1 714 ? -12.267 42.183 7.023 1.00 91.88 714 VAL A N 1
ATOM 5535 C CA . VAL A 1 714 ? -12.226 42.435 8.471 1.00 91.88 714 VAL A CA 1
ATOM 5536 C C . VAL A 1 714 ? -11.442 43.683 8.878 1.00 91.88 714 VAL A C 1
ATOM 5538 O O . VAL A 1 714 ? -11.759 44.267 9.916 1.00 91.88 714 VAL A O 1
ATOM 5541 N N . VAL A 1 715 ? -10.466 44.126 8.079 1.00 86.00 715 VAL A N 1
ATOM 5542 C CA . VAL A 1 715 ? -9.693 45.353 8.342 1.00 86.00 715 VAL A CA 1
ATOM 5543 C C . VAL A 1 715 ? -10.485 46.565 7.845 1.00 86.00 715 VAL A C 1
ATOM 5545 O O . VAL A 1 715 ? -11.095 46.509 6.780 1.00 86.00 715 VAL A O 1
ATOM 5548 N N . ARG A 1 716 ? -10.536 47.627 8.657 1.00 67.12 716 ARG A N 1
ATOM 5549 C CA . ARG A 1 716 ? -11.234 48.881 8.331 1.00 67.12 716 ARG A CA 1
ATOM 5550 C C . ARG A 1 716 ? -10.476 49.729 7.324 1.00 67.12 716 ARG A C 1
ATOM 5552 O O . ARG A 1 716 ? -9.234 49.792 7.451 1.00 67.12 716 ARG A O 1
#

Secondary structure (DSSP, 8-state):
-EEEEEEESSSSSHHHHHHHHHHHHHTT-SSEEEEEEETTPPTTPPPPHHHHHHHHHHH----TT----B--HHHHHH-SEEEESSHHHHHHHHHH-GGGGGGEEEGGGGT-SSS-------TTS-HHHHHHHHHHHHHHHHHHHHHHHHS-S-------HHHH-HHHHHHHHHHHHHHHHS----TT-----HHHHHHHTSGGGG----EETTEESSS--HHHHHHHHHHHHHHHHHHT-S------SSHHHHHHHHHHHH--TT-EEEEE-GGGT--TTTT-TTSHHHHHSEEEEE-B-TTT-SB-HHHHHHHHHHH--SEEEEE-SS--S---HHHHHHHHHHTT-EEEEE-TTTHHHHHTTSS--STTHHHH-----SSSEEEEEE---SSHHHHHHHHHHHHHHHHSPPSSSS-EEEEEE--GGGT-TTGGG-HHHHHHHHHHHHHHHH-PPTTEEEEE--TT--TTSHHHHHHTTTS-----PPS---S---HHHHHHHHHHHHHHTT-EE-HHHHHHHHHHHTT-HHHHHHHHHHHHHHHTSSS-SEE-HHHHHHHSPPPHHHHHHHHHHHHHHT-HHHHHHHHHHHHHTT--HHHHIIIIIHHHHHHHHHHHHHHHHTT-PPPSSHHHHHHHHTTS-HHHHTTS-B-TTS-B-HHHHHHHHHHGGG--HHHHHHHHHHHHHHHHHHHS--SS-HHHHHHHHHHHHH--

Sequence (716 aa):
MQSVLFVCAGNTCRSPMAEALLKKLLCDRKDVEVWSAGLHALSNAPPSQFASQILQEEEGIDISSHRSRPLMEEHIRRATHIFVMSREQKRRLTLFYPSAASRSFLLRELESSDTSLDIPDPIGNDLGTYRRCKDTIKNAVQKILALLDRLPSSFPTLPQLDILDPETAQAIFGEQRRQFEHIELIASENYASVAVMQAQSSCLTNKYAEGYPGRRWYGGCEFVDTIELLAVERAKKLFGAEHANVQPHSGSQANMAVCSSCLEPGDRVLTMDLSHGGHLTHGHKANFSGKLYEIYHYGVDQRTERIDYDALVRQAETVRPKLIIAGASAYSRIINFALFKQIADLVDALLLVDMAHIAGLVAGGVHPSPVNLAERLLPRACSFAREVIDGAAETVGRAIAAITSTIQALLTAPFLHENKLVWLRNASMLTDPVIGRSTVLNSVLEELQNILKSGIPTGVFFLLSAPAADRRRSTYRALAKLAEVIICDGPSLRGHATRTDITEWIKKNSAKRHFHFEPAALDLFVIRVGEDTLLAESELEKLFISLSSETGNTVTEAMVRELIPSTRASSIFDLSNAILTRNAPLCLEFLRELILQGEQALSVFLVAIVPTVRNLLIVKSLMEHHDISPPISANAFVHSIKKLPIGAVSHLPRKKDGTINTYALGLSAIHSARYSQAELRIALRKCLEANHSLTNPSPLGEVAILRRLLLHIVVR